Protein AF-A0A923D121-F1 (afdb_monomer_lite)

Sequence (519 aa):
MLAQYEQGGRLPVWELAANETDCMIGYHSVSVIADAYLKGLVRGDEDLALRAMLASAAGDRFGLAAYRRDGYIGAEQEMESVSRTLEYAYDDACIARFAASLGRDDVAAAFEIRAQAWRHLFDPASRCFRPRHNGRWLQPFDPRRVDFNYTEANAWQYRFAAPHHMREHAALLGGDAACEAVLDSLFAADSATTGREQADITGLVGQYAHGNEPSHHIAWLSHFNGRPGRSAERVARLRDAFYTTAPDGLIGNEDCGQMSSWYVLAAYGLYDVAPTSRQWLVIPPLHERMSLRLAGGRTFTTRREGTGAIERVTFDGRPLGRSFLWHEEIASGGELVFHLGKDGKWGDSPAARPGTPALAPPILTAPWAEAPADRFRGELEVRLASADRGCEIRWTDDPHAEPHAGRLYEGPLALRETTTLRFVATDGERWSPVTTARFDALPTDWRVDVHATPNPQYTAGGPDALLDGRRGATAWATGGWQGYQGQDFVAVLDLGRPTPLTRIAAGFLQDTRSWIVLP

pLDDT: mean 93.8, std 8.02, range [29.95, 98.81]

Foldseek 3Di:
DLVLCVVPVAQAPDDDPSDHLCPDAANCVLLVVLLCVLLPNDDDCLVSSLSRLVSHLPDPPACSVVCVQAVFAALLRGFLRQVNLLRNLLSLCSSLLSCVVVVVLVSNAVSLQSNQSQVQQQDLVVLWRFHHHQQAGDPDDDQLEDARNRDLAGRLLLSQSSLQFLLVSCVSCVALVSSVVSLVCQQVAQCDGDHDDRPQQWLGRHRQGLSDDSRLCSLCSNLSSQCRQSSLVSLVVSLVRAADPDPCRHTGDCVVPPSVVSNVQSQQQWDDSRSSLQKIFGDQHVDQKDWDQAPPRAIAMEHEDDDAAFPFKDWQNHTQQARIDGNVSVNNHTYIYTYHDDDHNGSNDNVRGDHDDRSYDNAFHRKGKDWPDLEDEAKTKIDIGGPDPQKWKFKDQPPPDDSVPHDTRPDIDIDGAWTKMWMWIDNPPHIRRIRIHTHHYFDNQKDKDKPADFDPQAQCRHRCLVGRPDARDLPRNSNNGGHGPPDDTDMDIGNNDDDDDPDDDDDDHDDPPDPPDDD

Secondary structure (DSSP, 8-state):
-HHHHHHHSS--SSEETTEE---SSS-THHHHHHHHHHTTS--S-HHHHHHHHHHHHH--STTHHHHHHHSS--TTT-TTHHHHHHHHHHHHHHHHHHHHHTT-HHHHHHHHHHTTGGGGGEETTTTEE--EETTEE-SS--TTEE-TTSTTS-TTTGGG--GGGHHHHHHHTTSHHHHHHHHHHHHHS----EES--TT--SEETTEETTSGGGTTGGGGGGGGT-HHHHHHHHHHHHHHH--SSTT--SS--GGGHHHHHHHHHHHTEE-SSGGG-EEEE---SSSEEEEE-GGG-EEEEEEEESSEEEEEEETTEE--SSEEEHHHHHT-EEEEEEEES---TT-SGGGS-----SSPPPPPP-EEE-S-SEESS-EEEEEE-SSTT-EEEEE--TTS-GGGSEE--S-EEE-S-EEEEEEEE-SS-BPPPEEEEEEEPPTT-EEEE-S---TT-BTTSGGGGTS-----S-GGGS--B---SS---EEEE-SS----S------------TTS--

Radius of gyration: 25.58 Å; chains: 1; bounding box: 65×55×86 Å

Structure (mmCIF, N/CA/C/O backbone):
data_AF-A0A923D121-F1
#
_entry.id   AF-A0A923D121-F1
#
loop_
_atom_site.group_PDB
_atom_site.id
_atom_site.type_symbol
_atom_site.label_atom_id
_atom_site.label_alt_id
_atom_site.label_comp_id
_atom_site.label_asym_id
_atom_site.label_entity_id
_atom_site.label_seq_id
_atom_site.pdbx_PDB_ins_code
_atom_site.Cartn_x
_atom_site.Cartn_y
_atom_site.Cartn_z
_atom_site.occupancy
_atom_site.B_iso_or_equiv
_atom_site.auth_seq_id
_atom_site.auth_comp_id
_atom_site.auth_asym_id
_atom_site.auth_atom_id
_atom_site.pdbx_PDB_model_num
ATOM 1 N N . MET A 1 1 ? -9.345 -22.161 7.711 1.00 95.38 1 MET A N 1
ATOM 2 C CA . MET A 1 1 ? -7.974 -21.717 7.367 1.00 95.38 1 MET A CA 1
ATOM 3 C C . MET A 1 1 ? -6.941 -22.828 7.543 1.00 95.38 1 MET A C 1
ATOM 5 O O . MET A 1 1 ? -6.530 -23.367 6.528 1.00 95.38 1 MET A O 1
ATOM 9 N N . LEU A 1 2 ? -6.552 -23.232 8.765 1.00 96.88 2 LEU A N 1
ATOM 10 C CA . LEU A 1 2 ? -5.478 -24.234 8.944 1.00 96.88 2 LEU A CA 1
ATOM 11 C C . LEU A 1 2 ? -5.789 -25.600 8.309 1.00 96.88 2 LEU A C 1
ATOM 13 O O . LEU A 1 2 ? -4.960 -26.119 7.575 1.00 96.88 2 LEU A O 1
ATOM 17 N N . ALA A 1 3 ? -7.011 -26.118 8.468 1.00 95.69 3 ALA A N 1
ATOM 18 C CA . ALA A 1 3 ? -7.417 -27.369 7.817 1.00 95.69 3 ALA A CA 1
ATOM 19 C C . ALA A 1 3 ? -7.319 -27.317 6.276 1.00 95.69 3 ALA A C 1
ATOM 21 O O . ALA A 1 3 ? -6.966 -28.300 5.632 1.00 95.69 3 ALA A O 1
ATOM 22 N N . GLN A 1 4 ? -7.594 -26.156 5.673 1.00 95.38 4 GLN A N 1
ATOM 23 C CA . GLN A 1 4 ? -7.460 -25.966 4.226 1.00 95.38 4 GLN A CA 1
ATOM 24 C C . GLN A 1 4 ? -5.990 -25.888 3.805 1.00 95.38 4 GLN A C 1
ATOM 26 O O . GLN A 1 4 ? -5.635 -26.416 2.758 1.00 95.38 4 GLN A O 1
ATOM 31 N N . TYR A 1 5 ? -5.120 -25.319 4.645 1.00 96.88 5 TYR A N 1
ATOM 32 C CA . TYR A 1 5 ? -3.672 -25.406 4.453 1.00 96.88 5 TYR A CA 1
ATOM 33 C C . TYR A 1 5 ? -3.170 -26.852 4.500 1.00 96.88 5 TYR A C 1
ATOM 35 O O . TYR A 1 5 ? -2.412 -27.255 3.623 1.00 96.88 5 TYR A O 1
ATOM 43 N N . GLU A 1 6 ? -3.615 -27.655 5.463 1.00 97.06 6 GLU A N 1
ATOM 44 C CA . GLU A 1 6 ? -3.195 -29.058 5.571 1.00 97.06 6 GLU A CA 1
ATOM 45 C C . GLU A 1 6 ? -3.610 -29.896 4.352 1.00 97.06 6 GLU A C 1
ATOM 47 O O . GLU A 1 6 ? -2.896 -30.822 3.971 1.00 97.06 6 GLU A O 1
ATOM 52 N N . GLN A 1 7 ? -4.734 -29.556 3.717 1.00 94.62 7 GLN A N 1
ATOM 53 C CA . GLN A 1 7 ? -5.252 -30.266 2.542 1.00 94.62 7 GLN A CA 1
ATOM 54 C C . GLN A 1 7 ? -4.749 -29.695 1.207 1.00 94.62 7 GLN A C 1
ATOM 56 O O . GLN A 1 7 ? -4.583 -30.443 0.247 1.00 94.62 7 GLN A O 1
ATOM 61 N N . GLY A 1 8 ? -4.516 -28.381 1.133 1.00 90.44 8 GLY A N 1
ATOM 62 C CA . GLY A 1 8 ? -4.214 -27.650 -0.104 1.00 90.44 8 GLY A CA 1
ATOM 63 C C . GLY A 1 8 ? -2.805 -27.053 -0.184 1.00 90.44 8 GLY A C 1
ATOM 64 O O . GLY A 1 8 ? -2.451 -26.465 -1.203 1.00 90.44 8 GLY A O 1
ATOM 65 N N . GLY A 1 9 ? -1.999 -27.161 0.875 1.00 93.00 9 GLY A N 1
ATOM 66 C CA . GLY A 1 9 ? -0.611 -26.684 0.933 1.00 93.00 9 GLY A CA 1
ATOM 67 C C . GLY A 1 9 ? -0.432 -25.171 1.114 1.00 93.00 9 GLY A C 1
ATOM 68 O O . GLY A 1 9 ? 0.702 -24.708 1.231 1.00 93.00 9 GLY A O 1
ATOM 69 N N . ARG A 1 10 ? -1.520 -24.390 1.168 1.00 93.62 10 ARG A N 1
ATOM 70 C CA . ARG A 1 10 ? -1.512 -22.935 1.414 1.00 93.62 10 ARG A CA 1
ATOM 71 C C . ARG A 1 10 ? -2.776 -22.471 2.138 1.00 93.62 10 ARG A C 1
ATOM 73 O O . ARG A 1 10 ? -3.794 -23.159 2.110 1.00 93.62 10 ARG A O 1
ATOM 80 N N . LEU A 1 11 ? -2.714 -21.299 2.762 1.00 97.19 11 LEU A N 1
ATOM 81 C CA . LEU A 1 11 ? -3.899 -20.649 3.321 1.00 97.19 11 LEU A CA 1
ATOM 82 C C . LEU A 1 11 ? -4.854 -20.194 2.203 1.00 97.19 11 LEU A C 1
ATOM 84 O O . LEU A 1 11 ? -4.395 -19.935 1.084 1.00 97.19 11 LEU A O 1
ATOM 88 N N . PRO A 1 12 ? -6.164 -20.092 2.497 1.00 96.69 12 PRO A N 1
ATOM 89 C CA . PRO A 1 12 ? -7.121 -19.576 1.530 1.00 96.69 12 PRO A CA 1
ATOM 90 C C . PRO A 1 12 ? -6.852 -18.112 1.171 1.00 96.69 12 PRO A C 1
ATOM 92 O O . PRO A 1 12 ? -6.386 -17.337 2.014 1.00 96.69 12 PRO A O 1
ATOM 95 N N . VAL A 1 13 ? -7.182 -17.746 -0.065 1.00 95.69 13 VAL A N 1
ATOM 96 C CA . VAL A 1 13 ? -7.272 -16.356 -0.536 1.00 95.69 13 VAL A CA 1
ATOM 97 C C . VAL A 1 13 ? -8.755 -15.980 -0.591 1.00 95.69 13 VAL A C 1
ATOM 99 O O . VAL A 1 13 ? -9.189 -15.197 0.251 1.00 95.69 13 VAL A O 1
ATOM 102 N N . TRP A 1 14 ? -9.550 -16.672 -1.420 1.00 95.94 14 TRP A N 1
ATOM 103 C CA . TRP A 1 14 ? -11.013 -16.718 -1.310 1.00 95.94 14 TRP A CA 1
ATOM 104 C C . TRP A 1 14 ? -11.495 -18.159 -1.303 1.00 95.94 14 TRP A C 1
ATOM 106 O O . TRP A 1 14 ? -11.483 -18.855 -2.328 1.00 95.94 14 TRP A O 1
ATOM 116 N N . GLU A 1 15 ? -12.040 -18.575 -0.173 1.00 93.19 15 GLU A N 1
ATOM 117 C CA . GLU A 1 15 ? -12.735 -19.847 -0.085 1.00 93.19 15 GLU A CA 1
ATOM 118 C C . GLU A 1 15 ? -14.231 -19.665 -0.363 1.00 93.19 15 GLU A C 1
ATOM 120 O O . GLU A 1 15 ? -14.892 -18.823 0.240 1.00 93.19 15 GLU A O 1
ATOM 125 N N . LEU A 1 16 ? -14.760 -20.488 -1.270 1.00 93.56 16 LEU A N 1
ATOM 126 C CA . LEU A 1 16 ? -16.185 -20.639 -1.521 1.00 93.56 16 LEU A CA 1
ATOM 127 C C . LEU A 1 16 ? -16.551 -22.120 -1.603 1.00 93.56 16 LEU A C 1
ATOM 129 O O . LEU A 1 16 ? -16.145 -22.828 -2.527 1.00 93.56 16 LEU A O 1
ATOM 133 N N . ALA A 1 17 ? -17.383 -22.576 -0.668 1.00 92.06 17 ALA A N 1
ATOM 134 C CA . ALA A 1 17 ? -17.905 -23.941 -0.625 1.00 92.06 17 ALA A CA 1
ATOM 135 C C . ALA A 1 17 ? -16.802 -25.020 -0.712 1.00 92.06 17 ALA A C 1
ATOM 137 O O . ALA A 1 17 ? -16.858 -25.930 -1.539 1.00 92.06 17 ALA A O 1
ATOM 138 N N . ALA A 1 18 ? -15.800 -24.903 0.157 1.00 89.38 18 ALA A N 1
ATOM 139 C CA . ALA A 1 18 ? -14.581 -25.702 0.259 1.00 89.38 18 ALA A CA 1
ATOM 140 C C . ALA A 1 18 ? -13.654 -25.653 -0.969 1.00 89.38 18 ALA A C 1
ATOM 142 O O . ALA A 1 18 ? -12.728 -26.458 -1.065 1.00 89.38 18 ALA A O 1
ATOM 143 N N . ASN A 1 19 ? -13.873 -24.717 -1.894 1.00 90.19 19 ASN A N 1
ATOM 144 C CA . ASN A 1 19 ? -13.020 -24.515 -3.057 1.00 90.19 19 ASN A CA 1
ATOM 145 C C . ASN A 1 19 ? -12.317 -23.172 -2.964 1.00 90.19 19 ASN A C 1
ATOM 147 O O . ASN A 1 19 ? -12.884 -22.174 -2.534 1.00 90.19 19 ASN A O 1
ATOM 151 N N . GLU A 1 20 ? -11.069 -23.158 -3.396 1.00 92.19 20 GLU A N 1
ATOM 152 C CA . GLU A 1 20 ? -10.323 -21.925 -3.540 1.00 92.19 20 GLU A CA 1
ATOM 153 C C . GLU A 1 20 ? -10.592 -21.329 -4.919 1.00 92.19 20 GLU A C 1
ATOM 155 O O . GLU A 1 20 ? -10.488 -22.031 -5.926 1.00 92.19 20 GLU A O 1
ATOM 160 N N . THR A 1 21 ? -10.959 -20.052 -4.949 1.00 93.44 21 THR A N 1
ATOM 161 C CA . THR A 1 21 ? -11.322 -19.339 -6.184 1.00 93.44 21 THR A CA 1
ATOM 162 C C . THR A 1 21 ? -10.220 -18.402 -6.671 1.00 93.44 21 THR A C 1
ATOM 164 O O . THR A 1 21 ? -10.299 -17.908 -7.791 1.00 93.44 21 THR A O 1
ATOM 167 N N . ASP A 1 22 ? -9.190 -18.182 -5.846 1.00 91.12 22 ASP A N 1
ATOM 168 C CA . ASP A 1 22 ? -8.075 -17.264 -6.081 1.00 91.12 22 ASP A CA 1
ATOM 169 C C . ASP A 1 22 ? -8.477 -15.791 -6.227 1.00 91.12 22 ASP A C 1
ATOM 171 O O . ASP A 1 22 ? -7.749 -14.994 -6.813 1.00 91.12 22 ASP A O 1
ATOM 175 N N . CYS A 1 23 ? -9.632 -15.447 -5.667 1.00 90.69 23 CYS A N 1
ATOM 176 C CA . CYS A 1 23 ? -10.158 -14.096 -5.545 1.00 90.69 23 CYS A CA 1
ATOM 177 C C . CYS A 1 23 ? -9.769 -13.496 -4.167 1.00 90.69 23 CYS A C 1
ATOM 179 O O . CYS A 1 23 ? -9.740 -14.163 -3.150 1.00 90.69 23 CYS A O 1
ATOM 181 N N . MET A 1 24 ? -9.400 -12.242 -3.989 1.00 92.50 24 MET A N 1
ATOM 182 C CA . MET A 1 24 ? -8.843 -11.315 -4.955 1.00 92.50 24 MET A CA 1
ATOM 183 C C . MET A 1 24 ? -7.313 -11.459 -4.928 1.00 92.50 24 MET A C 1
ATOM 185 O O . MET A 1 24 ? -6.763 -12.483 -5.330 1.00 92.50 24 MET A O 1
ATOM 189 N N . ILE A 1 25 ? -6.603 -10.442 -4.451 1.00 97.00 25 ILE A N 1
ATOM 190 C CA . ILE A 1 25 ? -5.145 -10.425 -4.344 1.00 97.00 25 ILE A CA 1
ATOM 191 C C . ILE A 1 25 ? -4.697 -10.586 -2.881 1.00 97.00 25 ILE A C 1
ATOM 193 O O . ILE A 1 25 ? -5.513 -10.860 -2.002 1.00 97.00 25 ILE A O 1
ATOM 197 N N . GLY A 1 26 ? -3.391 -10.491 -2.620 1.00 96.94 26 GLY A N 1
ATOM 198 C CA . GLY A 1 26 ? -2.867 -10.669 -1.266 1.00 96.94 26 GLY A CA 1
ATOM 199 C C . GLY A 1 26 ? -2.844 -12.131 -0.798 1.00 96.94 26 GLY A C 1
ATOM 200 O O . GLY A 1 26 ? -3.178 -13.073 -1.519 1.00 96.94 26 GLY A O 1
ATOM 201 N N . TYR A 1 27 ? -2.415 -12.326 0.442 1.00 97.50 27 TYR A N 1
ATOM 202 C CA . TYR A 1 27 ? -2.570 -13.563 1.209 1.00 97.50 27 TYR A CA 1
ATOM 203 C C . TYR A 1 27 ? -3.085 -13.235 2.619 1.00 97.50 27 TYR A C 1
ATOM 205 O O . TYR A 1 27 ? -2.620 -13.771 3.628 1.00 97.50 27 TYR A O 1
ATOM 213 N N . HIS A 1 28 ? -4.114 -12.383 2.669 1.00 98.44 28 HIS A N 1
ATOM 214 C CA . HIS A 1 28 ? -4.678 -11.743 3.864 1.00 98.44 28 HIS A CA 1
ATOM 215 C C . HIS A 1 28 ? -5.183 -12.675 4.968 1.00 98.44 28 HIS A C 1
ATOM 217 O O . HIS A 1 28 ? -5.372 -12.235 6.104 1.00 98.44 28 HIS A O 1
ATOM 223 N N . SER A 1 29 ? -5.315 -13.979 4.705 1.00 98.19 29 SER A N 1
ATOM 224 C CA . SER A 1 29 ? -5.468 -14.982 5.767 1.00 98.19 29 SER A CA 1
ATOM 225 C C . SER A 1 29 ? -4.400 -14.842 6.860 1.00 98.19 29 SER A C 1
ATOM 227 O O . SER A 1 29 ? -4.682 -15.104 8.029 1.00 98.19 29 SER A O 1
ATOM 229 N N . VAL A 1 30 ? -3.184 -14.392 6.518 1.00 98.56 30 VAL A N 1
ATOM 230 C CA . VAL A 1 30 ? -2.128 -14.144 7.512 1.00 98.56 30 VAL A CA 1
ATOM 231 C C . VAL A 1 30 ? -2.458 -12.971 8.438 1.00 98.56 30 VAL A C 1
ATOM 233 O O . VAL A 1 30 ? -2.149 -13.051 9.625 1.00 98.56 30 VAL A O 1
ATOM 236 N N . SER A 1 31 ? -3.127 -11.925 7.941 1.00 98.62 31 SER A N 1
ATOM 237 C CA . SER A 1 31 ? -3.609 -10.810 8.763 1.00 98.62 31 SER A CA 1
ATOM 238 C C . SER A 1 31 ? -4.667 -11.289 9.753 1.00 98.62 31 SER A C 1
ATOM 240 O O . SER A 1 31 ? -4.528 -11.061 10.953 1.00 98.62 31 SER A O 1
ATOM 242 N N . VAL A 1 32 ? -5.657 -12.060 9.286 1.00 98.44 32 VAL A N 1
ATOM 243 C CA . VAL A 1 32 ? -6.732 -12.595 10.140 1.00 98.44 32 VAL A CA 1
ATOM 244 C C . VAL A 1 32 ? -6.178 -13.492 11.252 1.00 98.44 32 VAL A C 1
ATOM 246 O O . VAL A 1 32 ? -6.543 -13.334 12.418 1.00 98.44 32 VAL A O 1
ATOM 249 N N . ILE A 1 33 ? -5.272 -14.417 10.913 1.00 98.56 33 ILE A N 1
ATOM 250 C CA . ILE A 1 33 ? -4.637 -15.318 11.886 1.00 98.56 33 ILE A CA 1
ATOM 251 C C . ILE A 1 33 ? -3.804 -14.523 12.896 1.00 98.56 33 ILE A C 1
ATOM 253 O O . ILE A 1 33 ? -3.946 -14.726 14.106 1.00 98.56 33 ILE A O 1
ATOM 257 N N . ALA A 1 34 ? -2.945 -13.621 12.411 1.00 98.38 34 ALA A N 1
ATOM 258 C CA . ALA A 1 34 ? -2.069 -12.833 13.267 1.00 98.38 34 ALA A CA 1
ATOM 259 C C . ALA A 1 34 ? -2.874 -11.937 14.210 1.00 98.38 34 ALA A C 1
ATOM 261 O O . ALA A 1 34 ? -2.587 -11.897 15.405 1.00 98.38 34 ALA A O 1
ATOM 262 N N . ASP A 1 35 ? -3.902 -11.261 13.703 1.00 98.31 35 ASP A N 1
ATOM 263 C CA . ASP A 1 35 ? -4.740 -10.367 14.491 1.00 98.31 35 ASP A CA 1
ATOM 264 C C . ASP A 1 35 ? -5.498 -11.117 15.592 1.00 98.31 35 ASP A C 1
ATOM 266 O O . ASP A 1 35 ? -5.402 -10.768 16.773 1.00 98.31 35 ASP A O 1
ATOM 270 N N . ALA A 1 36 ? -6.174 -12.215 15.237 1.00 97.94 36 ALA A N 1
ATOM 271 C CA . ALA A 1 36 ? -6.894 -13.044 16.200 1.00 97.94 36 ALA A CA 1
ATOM 272 C C . ALA A 1 36 ? -5.964 -13.580 17.300 1.00 97.94 36 ALA A C 1
ATOM 274 O O . ALA A 1 36 ? -6.326 -13.591 18.482 1.00 97.94 36 ALA A O 1
ATOM 275 N N . TYR A 1 37 ? -4.747 -13.997 16.940 1.00 98.25 37 TYR A N 1
ATOM 276 C CA . TYR A 1 37 ? -3.764 -14.469 17.907 1.00 98.25 37 TYR A CA 1
ATOM 277 C C . TYR A 1 37 ? -3.249 -13.339 18.808 1.00 98.25 37 TYR A C 1
ATOM 279 O O . TYR A 1 37 ? -3.293 -13.460 20.037 1.00 98.25 37 TYR A O 1
ATOM 287 N N . LEU A 1 38 ? -2.808 -12.218 18.236 1.00 97.31 38 LEU A N 1
ATOM 288 C CA . LEU A 1 38 ? -2.257 -11.090 18.992 1.00 97.31 38 LEU A CA 1
ATOM 289 C C . LEU A 1 38 ? -3.294 -10.471 19.941 1.00 97.31 38 LEU A C 1
ATOM 291 O O . LEU A 1 38 ? -2.930 -10.014 21.022 1.00 97.31 38 LEU A O 1
ATOM 295 N N . LYS A 1 39 ? -4.584 -10.522 19.585 1.00 96.88 39 LYS A N 1
ATOM 296 C CA . LYS A 1 39 ? -5.714 -10.085 20.423 1.00 96.88 39 LYS A CA 1
ATOM 297 C C . LYS A 1 39 ? -6.174 -11.123 21.458 1.00 96.88 39 LYS A C 1
ATOM 299 O O . LYS A 1 39 ? -7.054 -10.835 22.263 1.00 96.88 39 LYS A O 1
ATOM 304 N N . GLY A 1 40 ? -5.582 -12.319 21.487 1.00 94.81 40 GLY A N 1
ATOM 305 C CA . GLY A 1 40 ? -5.905 -13.331 22.499 1.00 94.81 40 GLY A CA 1
ATOM 306 C C . GLY A 1 40 ? -7.121 -14.205 22.199 1.00 94.81 40 GLY A C 1
ATOM 307 O O . GLY A 1 40 ? -7.595 -14.894 23.098 1.00 94.81 40 GLY A O 1
ATOM 308 N N . LEU A 1 41 ? -7.633 -14.181 20.967 1.00 94.00 41 LEU A N 1
ATOM 309 C CA . LEU A 1 41 ? -8.883 -14.848 20.589 1.00 94.00 41 LEU A CA 1
ATOM 310 C C . LEU A 1 41 ? -8.692 -16.327 20.224 1.00 94.00 41 LEU A C 1
ATOM 312 O O . LEU A 1 41 ? -9.634 -17.108 20.331 1.00 94.00 41 LEU A O 1
ATOM 316 N N . VAL A 1 42 ? -7.482 -16.714 19.809 1.00 94.31 42 VAL A N 1
ATOM 317 C CA . VAL A 1 42 ? -7.125 -18.086 19.403 1.00 94.31 42 VAL A CA 1
ATOM 318 C C . VAL A 1 42 ? -5.767 -18.497 19.983 1.00 94.31 42 VAL A C 1
ATOM 320 O O . VAL A 1 42 ? -4.885 -17.651 20.137 1.00 94.31 42 VAL A O 1
ATOM 323 N N . ARG A 1 43 ? -5.590 -19.779 20.327 1.00 93.81 43 ARG A N 1
ATOM 324 C CA . ARG A 1 43 ? -4.369 -20.373 20.917 1.00 93.81 43 ARG A CA 1
ATOM 325 C C . ARG A 1 43 ? -4.267 -21.859 20.554 1.00 93.81 43 ARG A C 1
ATOM 327 O O . ARG A 1 43 ? -5.302 -22.471 20.301 1.00 93.81 43 ARG A O 1
ATOM 334 N N . GLY A 1 44 ? -3.065 -22.435 20.629 1.00 90.62 44 GLY A N 1
ATOM 335 C CA . GLY A 1 44 ? -2.833 -23.887 20.643 1.00 90.62 44 GLY A CA 1
ATOM 336 C C . GLY A 1 44 ? -2.238 -24.499 19.371 1.00 90.62 44 GLY A C 1
ATOM 337 O O . GLY A 1 44 ? -1.834 -25.655 19.420 1.00 90.62 44 GLY A O 1
ATOM 338 N N . ASP A 1 45 ? -2.148 -23.739 18.276 1.00 95.19 45 ASP A N 1
ATOM 339 C CA . ASP A 1 45 ? -1.624 -24.191 16.975 1.00 95.19 45 ASP A CA 1
ATOM 340 C C . ASP A 1 45 ? -0.598 -23.200 16.390 1.00 95.19 45 ASP A C 1
ATOM 342 O O . ASP A 1 45 ? -0.493 -23.027 15.176 1.00 95.19 45 ASP A O 1
ATOM 346 N N . GLU A 1 46 ? 0.157 -22.500 17.238 1.00 97.62 46 GLU A N 1
ATOM 347 C CA . GLU A 1 46 ? 1.027 -21.384 16.847 1.00 97.62 46 GLU A CA 1
ATOM 348 C C . GLU A 1 46 ? 2.090 -21.787 15.812 1.00 97.62 46 GLU A C 1
ATOM 350 O O . GLU A 1 46 ? 2.286 -21.094 14.812 1.00 97.62 46 GLU A O 1
ATOM 355 N N . ASP A 1 47 ? 2.728 -22.944 16.004 1.00 97.69 47 ASP A N 1
ATOM 356 C CA . ASP A 1 47 ? 3.733 -23.468 15.074 1.00 97.69 47 ASP A CA 1
ATOM 357 C C . ASP A 1 47 ? 3.121 -23.901 13.735 1.00 97.69 47 ASP A C 1
ATOM 359 O O . ASP A 1 47 ? 3.735 -23.738 12.675 1.00 97.69 47 ASP A O 1
ATOM 363 N N . LEU A 1 48 ? 1.908 -24.466 13.751 1.00 98.38 48 LEU A N 1
ATOM 364 C CA . LEU A 1 48 ? 1.186 -24.816 12.527 1.00 98.38 48 LEU A CA 1
ATOM 365 C C . LEU A 1 48 ? 0.754 -23.551 11.779 1.00 98.38 48 LEU A C 1
ATOM 367 O O . LEU A 1 48 ? 0.952 -23.468 10.567 1.00 98.38 48 LEU A O 1
ATOM 371 N N . ALA A 1 49 ? 0.237 -22.556 12.497 1.00 98.56 49 ALA A N 1
ATOM 372 C CA . ALA A 1 49 ? -0.133 -21.261 11.948 1.00 98.56 49 ALA A CA 1
ATOM 373 C C . ALA A 1 49 ? 1.068 -20.562 11.302 1.00 98.56 49 ALA A C 1
ATOM 375 O O . ALA A 1 49 ? 0.977 -20.179 10.135 1.00 98.56 49 ALA A O 1
ATOM 376 N N . LEU A 1 50 ? 2.217 -20.489 11.987 1.00 98.69 50 LEU A N 1
ATOM 377 C CA . LEU A 1 50 ? 3.425 -19.895 11.411 1.00 98.69 50 LEU A CA 1
ATOM 378 C C . LEU A 1 50 ? 3.843 -20.632 10.133 1.00 98.69 50 LEU A C 1
ATOM 380 O O . LEU A 1 50 ? 4.091 -19.993 9.114 1.00 98.69 50 LEU A O 1
ATOM 384 N N . ARG A 1 51 ? 3.871 -21.972 10.139 1.00 98.56 51 ARG A N 1
ATOM 385 C CA . ARG A 1 51 ? 4.199 -22.755 8.933 1.00 98.56 51 ARG A CA 1
ATOM 386 C C . ARG A 1 51 ? 3.236 -22.480 7.775 1.00 98.56 51 ARG A C 1
ATOM 388 O O . ARG A 1 51 ? 3.696 -22.329 6.646 1.00 98.56 51 ARG A O 1
ATOM 395 N N . ALA A 1 52 ? 1.937 -22.372 8.044 1.00 98.56 52 ALA A N 1
ATOM 396 C CA . ALA A 1 52 ? 0.925 -22.074 7.031 1.00 98.56 52 ALA A CA 1
ATOM 397 C C . ALA A 1 52 ? 1.085 -20.665 6.430 1.00 98.56 52 ALA A C 1
ATOM 399 O O . ALA A 1 52 ? 0.990 -20.483 5.211 1.00 98.56 52 ALA A O 1
ATOM 400 N N . MET A 1 53 ? 1.378 -19.672 7.276 1.00 98.69 53 MET A N 1
ATOM 401 C CA . MET A 1 53 ? 1.653 -18.296 6.856 1.00 98.69 53 MET A CA 1
ATOM 402 C C . MET A 1 53 ? 2.902 -18.231 5.966 1.00 98.69 53 MET A C 1
ATOM 404 O O . MET A 1 53 ? 2.859 -17.670 4.871 1.00 98.69 53 MET A O 1
ATOM 408 N N . LEU A 1 54 ? 3.991 -18.883 6.390 1.00 98.50 54 LEU A N 1
ATOM 409 C CA . LEU A 1 54 ? 5.243 -18.949 5.635 1.00 98.50 54 LEU A CA 1
ATOM 410 C C . LEU A 1 54 ? 5.076 -19.659 4.287 1.00 98.50 54 LEU A C 1
ATOM 412 O O . LEU A 1 54 ? 5.607 -19.186 3.286 1.00 98.50 54 LEU A O 1
ATOM 416 N N . ALA A 1 55 ? 4.323 -20.761 4.243 1.00 98.00 55 ALA A N 1
ATOM 417 C CA . ALA A 1 55 ? 4.055 -21.491 3.005 1.00 98.00 55 ALA A CA 1
ATOM 418 C C . ALA A 1 55 ? 3.300 -20.630 1.981 1.00 98.00 55 ALA A C 1
ATOM 420 O O . ALA A 1 55 ? 3.651 -20.621 0.802 1.00 98.00 55 ALA A O 1
ATOM 421 N N . SER A 1 56 ? 2.314 -19.854 2.439 1.00 97.06 56 SER A N 1
ATOM 422 C CA . SER A 1 56 ? 1.538 -18.954 1.575 1.00 97.06 56 SER A CA 1
ATOM 423 C C . SER A 1 56 ? 2.421 -17.844 0.991 1.00 97.06 56 SER A C 1
ATOM 425 O O . SER A 1 56 ? 2.388 -17.593 -0.210 1.00 97.06 56 SER A O 1
ATOM 427 N N . ALA A 1 57 ? 3.303 -17.267 1.812 1.00 97.62 57 ALA A N 1
ATOM 428 C CA . ALA A 1 57 ? 4.250 -16.230 1.401 1.00 97.62 57 ALA A CA 1
ATOM 429 C C . ALA A 1 57 ? 5.432 -16.742 0.539 1.00 97.62 57 ALA A C 1
ATOM 431 O O . ALA A 1 57 ? 6.181 -15.937 -0.028 1.00 97.62 57 ALA A O 1
ATOM 432 N N . ALA A 1 58 ? 5.642 -18.062 0.472 1.00 95.56 58 ALA A N 1
ATOM 433 C CA . ALA A 1 58 ? 6.737 -18.706 -0.259 1.00 95.56 58 ALA A CA 1
ATOM 434 C C . ALA A 1 58 ? 6.330 -19.276 -1.631 1.00 95.56 58 ALA A C 1
ATOM 436 O O . ALA A 1 58 ? 7.213 -19.659 -2.395 1.00 95.56 58 ALA A O 1
ATOM 437 N N . GLY A 1 59 ? 5.034 -19.330 -1.962 1.00 89.31 59 GLY A N 1
ATOM 438 C CA . GLY A 1 59 ? 4.557 -19.835 -3.256 1.00 89.31 59 GLY A CA 1
ATOM 439 C C . GLY A 1 59 ? 4.981 -18.969 -4.452 1.00 89.31 59 GLY A C 1
ATOM 440 O O . GLY A 1 59 ? 5.414 -17.838 -4.277 1.00 89.31 59 GLY A O 1
ATOM 441 N N . ASP A 1 60 ? 4.830 -19.467 -5.681 1.00 89.75 60 ASP A N 1
ATOM 442 C CA . ASP A 1 60 ? 5.258 -18.756 -6.910 1.00 89.75 60 ASP A CA 1
ATOM 443 C C . ASP A 1 60 ? 4.108 -18.128 -7.706 1.00 89.75 60 ASP A C 1
ATOM 445 O O . ASP A 1 60 ? 4.287 -17.648 -8.825 1.00 89.75 60 ASP A O 1
ATOM 449 N N . ARG A 1 61 ? 2.906 -18.123 -7.132 1.00 89.88 61 ARG A N 1
ATOM 450 C CA . ARG A 1 61 ? 1.707 -17.594 -7.783 1.00 89.88 61 ARG A CA 1
ATOM 451 C C . ARG A 1 61 ? 1.693 -16.071 -7.747 1.00 89.88 61 ARG A C 1
ATOM 453 O O . ARG A 1 61 ? 2.230 -15.473 -6.819 1.00 89.88 61 ARG A O 1
ATOM 460 N N . PHE A 1 62 ? 1.035 -15.464 -8.731 1.00 93.12 62 PHE A N 1
ATOM 461 C CA . PHE A 1 62 ? 0.677 -14.048 -8.702 1.00 93.12 62 PHE A CA 1
ATOM 462 C C . PHE A 1 62 ? 1.849 -13.108 -8.374 1.00 93.12 62 PHE A C 1
ATOM 464 O O . PHE A 1 62 ? 1.784 -12.285 -7.455 1.00 93.12 62 PHE A O 1
ATOM 471 N N . GLY A 1 63 ? 2.961 -13.288 -9.090 1.00 95.00 63 GLY A N 1
ATOM 472 C CA . GLY A 1 63 ? 4.152 -12.448 -8.965 1.00 95.00 63 GLY A CA 1
ATOM 473 C C . GLY A 1 63 ? 5.004 -12.658 -7.705 1.00 95.00 63 GLY A C 1
ATOM 474 O O . GLY A 1 63 ? 6.026 -11.988 -7.569 1.00 95.00 63 GLY A O 1
ATOM 475 N N . LEU A 1 64 ? 4.675 -13.595 -6.806 1.00 96.88 64 LEU A N 1
ATOM 476 C CA . LEU A 1 64 ? 5.418 -13.802 -5.550 1.00 96.88 64 LEU A CA 1
ATOM 477 C C . LEU A 1 64 ? 6.903 -14.144 -5.747 1.00 96.88 64 LEU A C 1
ATOM 479 O O . LEU A 1 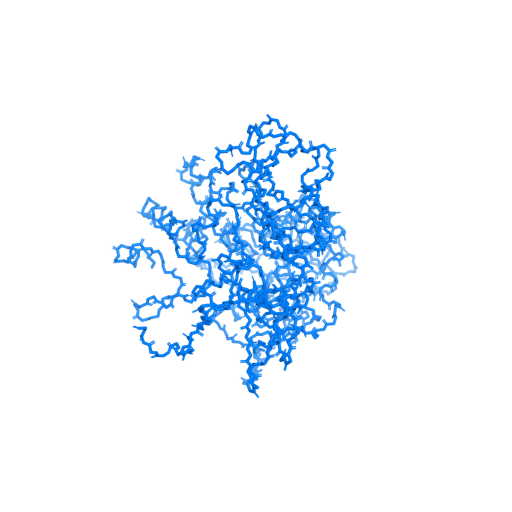64 ? 7.752 -13.699 -4.973 1.00 96.88 64 LEU A O 1
ATOM 483 N N . ALA A 1 65 ? 7.238 -14.898 -6.798 1.00 96.12 65 ALA A N 1
ATOM 484 C CA . ALA A 1 65 ? 8.629 -15.195 -7.135 1.00 96.12 65 ALA A CA 1
ATOM 485 C C . ALA A 1 65 ? 9.418 -13.923 -7.494 1.00 96.12 65 ALA A C 1
ATOM 487 O O . ALA A 1 65 ? 10.575 -13.779 -7.100 1.00 96.12 65 ALA A O 1
ATOM 488 N N . ALA A 1 66 ? 8.788 -12.991 -8.215 1.00 95.88 66 ALA A N 1
ATOM 489 C CA . ALA A 1 66 ? 9.389 -11.703 -8.537 1.00 95.88 66 ALA A CA 1
ATOM 490 C C . ALA A 1 66 ? 9.473 -10.801 -7.302 1.00 95.88 66 ALA A C 1
ATOM 492 O O . ALA A 1 66 ? 10.550 -10.299 -7.006 1.00 95.88 66 ALA A O 1
ATOM 493 N N . TYR A 1 67 ? 8.399 -10.715 -6.513 1.00 98.19 67 TYR A N 1
ATOM 494 C CA . TYR A 1 67 ? 8.367 -9.975 -5.250 1.00 98.19 67 TYR A CA 1
ATOM 495 C C . TYR A 1 67 ? 9.510 -10.373 -4.303 1.00 98.19 67 TYR A C 1
ATOM 497 O O . TYR A 1 67 ? 10.220 -9.510 -3.794 1.00 98.19 67 TYR A O 1
ATOM 505 N N . ARG A 1 68 ? 9.758 -11.677 -4.107 1.00 96.88 68 ARG A N 1
ATOM 506 C CA . ARG A 1 68 ? 10.862 -12.145 -3.248 1.00 96.88 68 ARG A CA 1
ATOM 507 C C . ARG A 1 68 ? 12.250 -11.869 -3.826 1.00 96.88 68 ARG A C 1
ATOM 509 O O . ARG A 1 68 ? 13.188 -11.686 -3.057 1.00 96.88 68 ARG A O 1
ATOM 516 N N . ARG A 1 69 ? 12.397 -11.896 -5.152 1.00 94.94 69 ARG A N 1
ATOM 517 C CA . ARG A 1 69 ? 13.686 -11.701 -5.832 1.00 94.94 69 ARG A CA 1
ATOM 518 C C . ARG A 1 69 ? 14.058 -10.221 -5.940 1.00 94.94 69 ARG A C 1
ATOM 520 O O . ARG A 1 69 ? 15.201 -9.863 -5.677 1.00 94.94 69 ARG A O 1
ATOM 527 N N . ASP A 1 70 ? 13.096 -9.387 -6.317 1.00 95.62 70 ASP A N 1
ATOM 528 C CA . ASP A 1 70 ? 13.311 -7.991 -6.710 1.00 95.62 70 ASP A CA 1
ATOM 529 C C . ASP A 1 70 ? 12.875 -7.005 -5.606 1.00 95.62 70 ASP A C 1
ATOM 531 O O . ASP A 1 70 ? 13.171 -5.814 -5.679 1.00 95.62 70 ASP A O 1
ATOM 535 N N . GLY A 1 71 ? 12.170 -7.489 -4.577 1.00 96.50 71 GLY A N 1
ATOM 536 C CA . GLY A 1 71 ? 11.554 -6.688 -3.514 1.00 96.50 71 GLY A CA 1
ATOM 537 C C . GLY A 1 71 ? 10.193 -6.101 -3.900 1.00 96.50 71 GLY A C 1
ATOM 538 O O . GLY A 1 71 ? 9.453 -5.644 -3.038 1.00 96.50 71 GLY A O 1
ATOM 539 N N . TYR A 1 72 ? 9.834 -6.113 -5.180 1.00 98.12 72 TYR A N 1
ATOM 540 C CA . TYR A 1 72 ? 8.563 -5.622 -5.708 1.00 98.12 72 TYR A CA 1
ATOM 541 C C . TYR A 1 72 ? 8.182 -6.411 -6.961 1.00 98.12 72 TYR A C 1
ATOM 543 O O . TYR A 1 72 ? 8.965 -7.213 -7.468 1.00 98.12 72 TYR A O 1
ATOM 551 N N . ILE A 1 73 ? 6.978 -6.174 -7.467 1.00 98.06 73 ILE A N 1
ATOM 552 C CA . ILE A 1 73 ? 6.504 -6.736 -8.730 1.00 98.06 73 ILE A CA 1
ATOM 553 C C . ILE A 1 73 ? 6.536 -5.632 -9.788 1.00 98.06 73 ILE A C 1
ATOM 555 O O . ILE A 1 73 ? 5.951 -4.565 -9.604 1.00 98.06 73 ILE A O 1
ATOM 559 N N . GLY A 1 74 ? 7.243 -5.867 -10.890 1.00 96.44 74 GLY A N 1
ATOM 560 C CA . GLY A 1 74 ? 7.204 -5.022 -12.081 1.00 96.44 74 GLY A CA 1
ATOM 561 C C . GLY A 1 74 ? 5.948 -5.279 -12.918 1.00 96.44 74 GLY A C 1
ATOM 562 O O . GLY A 1 74 ? 5.436 -6.396 -12.966 1.00 96.44 74 GLY A O 1
ATOM 563 N N . ALA A 1 75 ? 5.471 -4.258 -13.624 1.00 94.56 75 ALA A N 1
ATOM 564 C CA . ALA A 1 75 ? 4.282 -4.312 -14.475 1.00 94.56 75 ALA A CA 1
ATOM 565 C C . ALA A 1 75 ? 4.383 -5.358 -15.605 1.00 94.56 75 ALA A C 1
ATOM 567 O O . ALA A 1 75 ? 3.376 -5.891 -16.059 1.00 94.56 75 ALA A O 1
ATOM 568 N N . GLU A 1 76 ? 5.599 -5.674 -16.056 1.00 91.56 76 GLU A N 1
ATOM 569 C CA . GLU A 1 76 ? 5.882 -6.713 -17.052 1.00 91.56 76 GLU A CA 1
ATOM 570 C C . GLU A 1 76 ? 5.849 -8.138 -16.488 1.00 91.56 76 GLU A C 1
ATOM 572 O O . GLU A 1 76 ? 5.877 -9.101 -17.255 1.00 91.56 76 GLU A O 1
ATOM 577 N N . GLN A 1 77 ? 5.849 -8.282 -15.162 1.00 92.94 77 GLN A N 1
ATOM 578 C CA . GLN A 1 77 ? 5.995 -9.570 -14.486 1.00 92.94 77 GLN A CA 1
ATOM 579 C C . GLN A 1 77 ? 4.644 -10.155 -14.083 1.00 92.94 77 GLN A C 1
ATOM 581 O O . GLN A 1 77 ? 4.461 -11.364 -14.188 1.00 92.94 77 GLN A O 1
ATOM 586 N N . GLU A 1 78 ? 3.716 -9.314 -13.624 1.00 93.38 78 GLU A N 1
ATOM 587 C CA . GLU A 1 78 ? 2.382 -9.726 -13.189 1.00 93.38 78 GLU A CA 1
ATOM 588 C C . GLU A 1 78 ? 1.407 -8.541 -13.232 1.00 93.38 78 GLU A C 1
ATOM 590 O O . GLU A 1 78 ? 1.805 -7.386 -13.044 1.00 93.38 78 GLU A O 1
ATOM 595 N N . MET A 1 79 ? 0.124 -8.827 -13.461 1.00 92.00 79 MET A N 1
ATOM 596 C CA . MET A 1 79 ? -0.927 -7.822 -13.321 1.00 92.00 79 MET A CA 1
ATOM 597 C C . MET A 1 79 ? -1.115 -7.405 -11.858 1.00 92.00 79 MET A C 1
ATOM 599 O O . MET A 1 79 ? -0.771 -8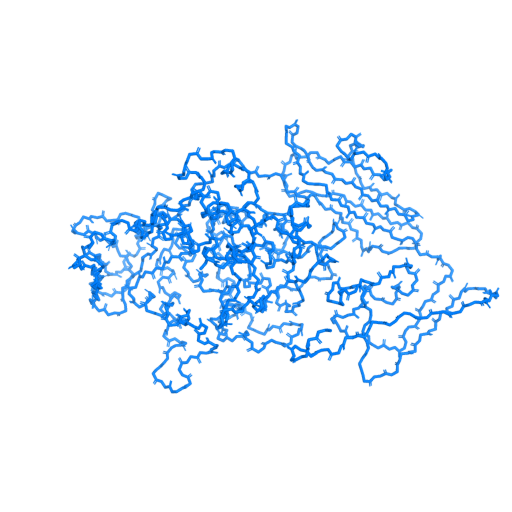.114 -10.917 1.00 92.00 79 MET A O 1
ATOM 603 N N . GLU A 1 80 ? -1.689 -6.228 -11.664 1.00 95.75 80 GLU A N 1
ATOM 604 C CA . GLU A 1 80 ? -1.964 -5.620 -10.361 1.00 95.75 80 GLU A CA 1
ATOM 605 C C . GLU A 1 80 ? -0.683 -5.451 -9.535 1.00 95.75 80 GLU A C 1
ATOM 607 O O . GLU A 1 80 ? -0.683 -5.523 -8.308 1.00 95.75 80 GLU A O 1
ATOM 612 N N . SER A 1 81 ? 0.431 -5.241 -10.243 1.00 97.44 81 SER A N 1
ATOM 613 C CA . SER A 1 81 ? 1.794 -5.228 -9.713 1.00 97.44 81 SER A CA 1
ATOM 614 C C . SER A 1 81 ? 1.965 -4.320 -8.492 1.00 97.44 81 SER A C 1
ATOM 616 O O . SER A 1 81 ? 2.603 -4.710 -7.509 1.00 97.44 81 SER A O 1
ATOM 618 N N . VAL A 1 82 ? 1.358 -3.128 -8.518 1.00 98.69 82 VAL A N 1
ATOM 619 C CA . VAL A 1 82 ? 1.436 -2.163 -7.420 1.00 98.69 82 VAL A CA 1
ATOM 620 C C . VAL A 1 82 ? 0.593 -2.630 -6.243 1.00 98.69 82 VAL A C 1
ATOM 622 O O . VAL A 1 82 ? 1.123 -2.738 -5.139 1.00 98.69 82 VAL A O 1
ATOM 625 N N . SER A 1 83 ? -0.680 -2.956 -6.474 1.00 98.69 83 SER A N 1
ATOM 626 C CA . SER A 1 83 ? -1.592 -3.425 -5.424 1.00 98.69 83 SER A CA 1
ATOM 627 C C . SER A 1 83 ? -1.057 -4.660 -4.708 1.00 98.69 83 SER A C 1
ATOM 629 O O . SER A 1 83 ? -0.917 -4.646 -3.487 1.00 98.69 83 SER A O 1
ATOM 631 N N . ARG A 1 84 ? -0.626 -5.676 -5.465 1.00 98.56 84 ARG A N 1
ATOM 632 C CA . ARG A 1 84 ? -0.032 -6.904 -4.922 1.00 98.56 84 ARG A CA 1
ATOM 633 C C . ARG A 1 84 ? 1.221 -6.619 -4.107 1.00 98.56 84 ARG A C 1
ATOM 635 O O . ARG A 1 84 ? 1.342 -7.128 -3.002 1.00 98.56 84 ARG A O 1
ATOM 642 N N . THR A 1 85 ? 2.136 -5.781 -4.600 1.00 98.81 85 THR A N 1
ATOM 643 C CA . THR A 1 85 ? 3.348 -5.430 -3.835 1.00 98.81 85 THR A CA 1
ATOM 644 C C . THR A 1 85 ? 2.999 -4.767 -2.499 1.00 98.81 85 THR A C 1
ATOM 646 O O . THR A 1 85 ? 3.608 -5.082 -1.479 1.00 98.81 85 THR A O 1
ATOM 649 N N . LEU A 1 86 ? 2.034 -3.844 -2.495 1.00 98.81 86 LEU A N 1
ATOM 650 C CA . LEU A 1 86 ? 1.632 -3.098 -1.299 1.00 98.81 86 LEU A CA 1
ATOM 651 C C . LEU A 1 86 ? 0.921 -3.994 -0.277 1.00 98.81 86 LEU A C 1
ATOM 653 O O . LEU A 1 86 ? 1.204 -3.915 0.919 1.00 98.81 86 LEU A O 1
ATOM 657 N N . GLU A 1 87 ? 0.062 -4.892 -0.744 1.00 98.81 87 GLU A N 1
ATOM 658 C CA . GLU A 1 87 ? -0.671 -5.826 0.108 1.00 98.81 87 GLU A CA 1
ATOM 659 C C . GLU A 1 87 ? 0.199 -6.965 0.632 1.00 98.81 87 GLU A C 1
ATOM 661 O O . GLU A 1 87 ? 0.142 -7.263 1.822 1.00 98.81 87 GLU A O 1
ATOM 666 N N . TYR A 1 88 ? 1.097 -7.518 -0.188 1.00 98.81 88 TYR A N 1
ATOM 667 C CA . TYR A 1 88 ? 2.099 -8.482 0.275 1.00 98.81 88 TYR A CA 1
ATOM 668 C C . TYR A 1 88 ? 3.020 -7.862 1.332 1.00 98.81 88 TYR A C 1
ATOM 670 O O . TYR A 1 88 ? 3.364 -8.525 2.309 1.00 98.81 88 TYR A O 1
ATOM 678 N N . ALA A 1 89 ? 3.367 -6.576 1.203 1.00 98.69 89 ALA A N 1
ATOM 679 C CA . ALA A 1 89 ? 4.139 -5.871 2.224 1.00 98.69 89 ALA A CA 1
ATOM 680 C C . ALA A 1 89 ? 3.372 -5.754 3.554 1.00 98.69 89 ALA A C 1
ATOM 682 O O . ALA A 1 89 ? 3.964 -5.879 4.627 1.00 98.69 89 ALA A O 1
ATOM 683 N N . TYR A 1 90 ? 2.061 -5.514 3.508 1.00 98.62 90 TYR A N 1
ATOM 684 C CA . TYR A 1 90 ? 1.219 -5.502 4.706 1.00 98.62 90 TYR A CA 1
ATOM 685 C C . TYR A 1 90 ? 1.073 -6.904 5.322 1.00 98.62 90 TYR A C 1
ATOM 687 O O . TYR A 1 90 ? 1.230 -7.075 6.534 1.00 98.62 90 TYR A O 1
ATOM 695 N N . ASP A 1 91 ? 0.847 -7.921 4.498 1.00 98.81 91 ASP A N 1
ATOM 696 C CA . ASP A 1 91 ? 0.742 -9.310 4.935 1.00 98.81 91 ASP A CA 1
ATOM 697 C C . ASP A 1 91 ? 2.055 -9.816 5.554 1.00 98.81 91 ASP A C 1
ATOM 699 O O . ASP A 1 91 ? 2.051 -10.480 6.593 1.00 98.81 91 ASP A O 1
ATOM 703 N N . ASP A 1 92 ? 3.199 -9.430 4.986 1.00 98.81 92 ASP A N 1
ATOM 704 C CA . ASP A 1 92 ? 4.518 -9.723 5.546 1.00 98.81 92 ASP A CA 1
ATOM 705 C C . ASP A 1 92 ? 4.727 -9.041 6.903 1.00 98.81 92 ASP A C 1
ATOM 707 O O . ASP A 1 92 ? 5.303 -9.646 7.809 1.00 98.81 92 ASP A O 1
ATOM 711 N N . ALA A 1 93 ? 4.187 -7.834 7.102 1.00 98.50 93 ALA A N 1
ATOM 712 C CA . ALA A 1 93 ? 4.188 -7.186 8.412 1.00 98.50 93 ALA A CA 1
ATOM 713 C C . ALA A 1 93 ? 3.393 -8.005 9.440 1.00 98.50 93 ALA A C 1
ATOM 715 O O . ALA A 1 93 ? 3.817 -8.144 10.588 1.00 98.50 93 ALA A O 1
ATOM 716 N N . CYS A 1 94 ? 2.265 -8.594 9.034 1.00 98.69 94 CYS A N 1
ATOM 717 C CA . CYS A 1 94 ? 1.460 -9.454 9.900 1.00 98.69 94 CYS A CA 1
ATOM 718 C C . CYS A 1 94 ? 2.235 -10.713 10.317 1.00 98.69 94 CYS A C 1
ATOM 720 O O . CYS A 1 94 ? 2.251 -11.067 11.500 1.00 98.69 94 CYS A O 1
ATOM 722 N N . ILE A 1 95 ? 2.947 -11.344 9.375 1.00 98.75 95 ILE A N 1
ATOM 723 C CA . ILE A 1 95 ? 3.842 -12.481 9.648 1.00 98.75 95 ILE A CA 1
ATOM 724 C C . ILE A 1 95 ? 4.962 -12.066 10.604 1.00 98.75 95 ILE A C 1
ATOM 726 O O . ILE A 1 95 ? 5.222 -12.776 11.576 1.00 98.75 95 ILE A O 1
ATOM 730 N N . ALA A 1 96 ? 5.590 -10.910 10.377 1.00 98.50 96 ALA A N 1
ATOM 731 C CA . ALA A 1 96 ? 6.673 -10.412 11.218 1.00 98.50 96 ALA A CA 1
ATOM 732 C C . ALA A 1 96 ? 6.226 -10.230 12.678 1.00 98.50 96 ALA A C 1
ATOM 734 O O . ALA A 1 96 ? 6.909 -10.676 13.602 1.00 98.50 96 ALA A O 1
ATOM 735 N N . ARG A 1 97 ? 5.043 -9.639 12.903 1.00 97.75 97 ARG A N 1
ATOM 736 C CA . ARG A 1 97 ? 4.478 -9.446 14.253 1.00 97.75 97 ARG A CA 1
ATOM 737 C C . ARG A 1 97 ? 4.104 -10.760 14.920 1.00 97.75 97 ARG A C 1
ATOM 739 O O . ARG A 1 97 ? 4.376 -10.931 16.108 1.00 97.75 97 ARG A O 1
ATOM 746 N N . PHE A 1 98 ? 3.509 -11.680 14.168 1.00 98.44 98 PHE A N 1
ATOM 747 C CA . PHE A 1 98 ? 3.181 -13.005 14.676 1.00 98.44 98 PHE A CA 1
ATOM 748 C C . PHE A 1 98 ? 4.454 -13.756 15.089 1.00 98.44 98 PHE A C 1
ATOM 750 O O . PHE A 1 98 ? 4.567 -14.177 16.236 1.00 98.44 98 PHE A O 1
ATOM 757 N N . ALA A 1 99 ? 5.464 -13.819 14.219 1.00 98.50 99 ALA A N 1
ATOM 758 C CA . ALA A 1 99 ? 6.747 -14.454 14.512 1.00 98.50 99 ALA A CA 1
ATOM 759 C C . ALA A 1 99 ? 7.453 -13.832 15.731 1.00 98.50 99 ALA A C 1
ATOM 761 O O . ALA A 1 99 ? 7.901 -14.562 16.616 1.00 98.50 99 ALA A O 1
ATOM 762 N N . ALA A 1 100 ? 7.482 -12.498 15.832 1.00 97.81 100 ALA A N 1
ATOM 763 C CA . ALA A 1 100 ? 8.060 -11.799 16.981 1.00 97.81 100 ALA A CA 1
ATOM 764 C C . ALA A 1 100 ? 7.360 -12.181 18.296 1.00 97.81 100 ALA A C 1
ATOM 766 O O . ALA A 1 100 ? 8.012 -12.413 19.311 1.00 97.81 100 ALA A O 1
ATOM 767 N N . SER A 1 101 ? 6.030 -12.317 18.281 1.00 96.94 101 SER A N 1
ATOM 768 C CA . SER A 1 101 ? 5.266 -12.725 19.468 1.00 96.94 101 SER A CA 1
ATOM 769 C C . SER A 1 101 ? 5.527 -14.170 19.920 1.00 96.94 101 SER A C 1
ATOM 771 O O . SER A 1 101 ? 5.222 -14.512 21.061 1.00 96.94 101 SER A O 1
ATOM 773 N N . LEU A 1 102 ? 6.116 -14.997 19.050 1.00 97.69 102 LEU A N 1
ATOM 774 C CA . LEU A 1 102 ? 6.551 -16.367 19.339 1.00 97.69 102 LEU A CA 1
ATOM 775 C C . LEU A 1 102 ? 8.049 -16.462 19.685 1.00 97.69 102 LEU A C 1
ATOM 777 O O . LEU A 1 102 ? 8.550 -17.563 19.900 1.00 97.69 102 LEU A O 1
ATOM 781 N N . GLY A 1 103 ? 8.782 -15.342 19.704 1.00 97.62 103 GLY A N 1
ATOM 782 C CA . GLY A 1 103 ? 10.240 -15.330 19.886 1.00 97.62 103 GLY A CA 1
ATOM 783 C C . GLY A 1 103 ? 11.019 -15.880 18.683 1.00 97.62 103 GLY A C 1
ATOM 784 O O . GLY A 1 103 ? 12.132 -16.380 18.835 1.00 97.62 103 GLY A O 1
ATOM 785 N N . ARG A 1 104 ? 10.429 -15.840 17.481 1.00 98.06 104 ARG A N 1
ATOM 786 C CA . ARG A 1 104 ? 11.060 -16.252 16.216 1.00 98.06 104 ARG A CA 1
ATOM 787 C C . ARG A 1 104 ? 11.699 -15.049 15.529 1.00 98.06 104 ARG A C 1
ATOM 789 O O . ARG A 1 104 ? 11.251 -14.615 14.470 1.00 98.06 104 ARG A O 1
ATOM 796 N N . ASP A 1 105 ? 12.722 -14.497 16.174 1.00 96.31 105 ASP A N 1
ATOM 797 C CA . ASP A 1 105 ? 13.331 -13.212 15.805 1.00 96.31 105 ASP A CA 1
ATOM 798 C C . ASP A 1 105 ? 13.957 -13.213 14.400 1.00 96.31 105 ASP A C 1
ATOM 800 O O . ASP A 1 105 ? 13.908 -12.204 13.699 1.00 96.31 105 ASP A O 1
ATOM 804 N N . ASP A 1 106 ? 14.491 -14.355 13.956 1.00 96.31 106 ASP A N 1
ATOM 805 C CA . ASP A 1 106 ? 15.035 -14.551 12.608 1.00 96.31 106 ASP A CA 1
ATOM 806 C C . ASP A 1 106 ? 13.956 -14.379 11.531 1.00 96.31 106 ASP A C 1
ATOM 808 O O . ASP A 1 106 ? 14.131 -13.641 10.558 1.00 96.31 106 ASP A O 1
ATOM 812 N N . VAL A 1 107 ? 12.804 -15.019 11.744 1.00 98.19 107 VAL A N 1
ATOM 813 C CA . VAL A 1 107 ? 11.642 -14.921 10.860 1.00 98.19 107 VAL A CA 1
ATOM 814 C C . VAL A 1 107 ? 11.048 -13.517 10.931 1.00 98.19 107 VAL A C 1
ATOM 816 O O . VAL A 1 107 ? 10.744 -12.932 9.893 1.00 98.19 107 VAL A O 1
ATOM 819 N N . ALA A 1 108 ? 10.924 -12.952 12.134 1.00 98.31 108 ALA A N 1
ATOM 820 C CA . ALA A 1 108 ? 10.393 -11.610 12.331 1.00 98.31 108 ALA A CA 1
ATOM 821 C C . ALA A 1 108 ? 11.215 -10.555 11.579 1.00 98.31 108 ALA A C 1
ATOM 823 O O . ALA A 1 108 ? 10.648 -9.754 10.839 1.00 98.31 108 ALA A O 1
ATOM 824 N N . ALA A 1 109 ? 12.545 -10.589 11.701 1.00 96.69 109 ALA A N 1
ATOM 825 C CA . ALA A 1 109 ? 13.431 -9.660 11.008 1.00 96.69 109 ALA A CA 1
ATOM 826 C C . ALA A 1 109 ? 13.369 -9.827 9.480 1.00 96.69 109 ALA A C 1
ATOM 828 O O . ALA A 1 109 ? 13.283 -8.836 8.754 1.00 96.69 109 ALA A O 1
ATOM 829 N N . ALA A 1 110 ? 13.363 -11.068 8.981 1.00 96.81 110 ALA A N 1
ATOM 830 C CA . ALA A 1 110 ? 13.285 -11.340 7.546 1.00 96.81 110 ALA A CA 1
ATOM 831 C C . ALA A 1 110 ? 11.973 -10.831 6.924 1.00 96.81 110 ALA A C 1
ATOM 833 O O . ALA A 1 110 ? 11.983 -10.223 5.851 1.00 96.81 110 ALA A O 1
ATOM 834 N N . PHE A 1 111 ? 10.843 -11.048 7.598 1.00 98.44 111 PHE A N 1
ATOM 835 C CA . PHE A 1 111 ? 9.542 -10.582 7.120 1.00 98.44 111 PHE A CA 1
ATOM 836 C C . PHE A 1 111 ? 9.334 -9.085 7.324 1.00 98.44 111 PHE A C 1
ATOM 838 O O . PHE A 1 111 ? 8.684 -8.462 6.495 1.00 98.44 111 PHE A O 1
ATOM 845 N N . GLU A 1 112 ? 9.949 -8.470 8.332 1.00 97.75 112 GLU A N 1
ATOM 846 C CA . GLU A 1 112 ? 9.926 -7.015 8.473 1.00 97.75 112 GLU A CA 1
ATOM 847 C C . GLU A 1 112 ? 10.698 -6.310 7.347 1.00 97.75 112 GLU A C 1
ATOM 849 O O . GLU A 1 112 ? 10.272 -5.260 6.869 1.00 97.75 112 GLU A O 1
ATOM 854 N N . ILE A 1 113 ? 11.817 -6.876 6.880 1.00 96.94 113 ILE A N 1
ATOM 855 C CA . ILE A 1 113 ? 12.528 -6.356 5.700 1.00 96.94 113 ILE A CA 1
ATOM 856 C C . ILE A 1 113 ? 11.597 -6.383 4.480 1.00 96.94 113 ILE A C 1
ATOM 858 O O . ILE A 1 113 ? 11.467 -5.376 3.784 1.00 96.94 113 ILE A O 1
ATOM 862 N N . ARG A 1 114 ? 10.894 -7.502 4.257 1.00 98.00 114 ARG A N 1
ATOM 863 C CA . ARG A 1 114 ? 9.912 -7.626 3.167 1.00 98.00 114 ARG A CA 1
ATOM 864 C C . ARG A 1 114 ? 8.714 -6.692 3.347 1.00 98.00 114 ARG A C 1
ATOM 866 O O . ARG A 1 114 ? 8.266 -6.081 2.385 1.00 98.00 114 ARG A O 1
ATOM 873 N N . ALA A 1 115 ? 8.264 -6.474 4.582 1.00 98.25 115 ALA A N 1
ATOM 874 C CA . ALA A 1 115 ? 7.172 -5.561 4.907 1.00 98.25 115 ALA A CA 1
ATOM 875 C C . ALA A 1 115 ? 7.448 -4.102 4.510 1.00 98.25 115 ALA A C 1
ATOM 877 O O . ALA A 1 115 ? 6.547 -3.263 4.531 1.00 98.25 115 ALA A O 1
ATOM 878 N N . GLN A 1 116 ? 8.684 -3.766 4.141 1.00 98.00 116 GLN A N 1
ATOM 879 C CA . GLN A 1 116 ? 9.065 -2.451 3.642 1.00 98.00 116 GLN A CA 1
ATOM 880 C C . GLN A 1 116 ? 9.061 -2.338 2.110 1.00 98.00 116 GLN A C 1
ATOM 882 O O . GLN A 1 116 ? 9.389 -1.271 1.589 1.00 98.00 116 GLN A O 1
ATOM 887 N N . ALA A 1 117 ? 8.637 -3.381 1.388 1.00 98.38 117 ALA A N 1
ATOM 888 C CA . ALA A 1 117 ? 8.585 -3.423 -0.074 1.00 98.38 117 ALA A CA 1
ATOM 889 C C . ALA A 1 117 ? 7.796 -2.266 -0.712 1.00 98.38 117 ALA A C 1
ATOM 891 O O . ALA A 1 117 ? 8.135 -1.804 -1.802 1.00 98.38 117 ALA A O 1
ATOM 892 N N . TRP A 1 118 ? 6.807 -1.714 -0.001 1.00 97.94 118 TRP A N 1
ATOM 893 C CA . TRP A 1 118 ? 6.068 -0.513 -0.409 1.00 97.94 118 TRP A CA 1
ATOM 894 C C . TRP A 1 118 ? 6.983 0.680 -0.753 1.00 97.94 118 TRP A C 1
ATOM 896 O O . TRP A 1 118 ? 6.652 1.493 -1.618 1.00 97.94 118 TRP A O 1
ATOM 906 N N . ARG A 1 119 ? 8.169 0.771 -0.131 1.00 98.00 119 ARG A N 1
ATOM 907 C CA . ARG A 1 119 ? 9.159 1.825 -0.403 1.00 98.00 119 ARG A CA 1
ATOM 908 C C . ARG A 1 119 ? 9.730 1.746 -1.819 1.00 98.00 119 ARG A C 1
ATOM 910 O O . ARG A 1 119 ? 10.068 2.782 -2.378 1.00 98.00 119 ARG A O 1
ATOM 917 N N . HIS A 1 120 ? 9.818 0.555 -2.417 1.00 98.19 120 HIS A N 1
ATOM 918 C CA . HIS A 1 120 ? 10.350 0.373 -3.775 1.00 98.19 120 HIS A CA 1
ATOM 919 C C . HIS A 1 120 ? 9.486 1.024 -4.858 1.00 98.19 120 HIS A C 1
ATOM 921 O O . HIS A 1 120 ? 9.995 1.380 -5.925 1.00 98.19 120 HIS A O 1
ATOM 927 N N . LEU A 1 121 ? 8.190 1.180 -4.581 1.00 98.44 121 LEU A N 1
ATOM 928 C CA . LEU A 1 121 ? 7.218 1.747 -5.509 1.00 98.44 121 LEU A CA 1
ATOM 929 C C . LEU A 1 121 ? 6.888 3.211 -5.212 1.00 98.44 121 LEU A C 1
ATOM 931 O O . LEU A 1 121 ? 6.181 3.830 -6.001 1.00 98.44 121 LEU A O 1
ATOM 935 N N . PHE A 1 122 ? 7.396 3.797 -4.123 1.00 98.12 122 PHE A N 1
ATOM 936 C CA . PHE A 1 122 ? 7.176 5.212 -3.828 1.00 98.12 122 PHE A CA 1
ATOM 937 C C . PHE A 1 122 ? 8.017 6.094 -4.759 1.00 98.12 122 PHE A C 1
ATOM 939 O O . PHE A 1 122 ? 9.235 6.174 -4.616 1.00 98.12 122 PHE A O 1
ATOM 946 N N . ASP A 1 123 ? 7.364 6.777 -5.698 1.00 97.38 123 ASP A N 1
ATOM 947 C CA . ASP A 1 123 ? 8.000 7.734 -6.605 1.00 97.38 123 ASP A CA 1
ATOM 948 C C . ASP A 1 123 ? 8.080 9.118 -5.932 1.00 97.38 123 ASP A C 1
ATOM 950 O O . ASP A 1 123 ? 7.043 9.768 -5.755 1.00 97.38 123 ASP A O 1
ATOM 954 N N . PRO A 1 124 ? 9.282 9.623 -5.583 1.00 93.25 124 PRO A N 1
ATOM 955 C CA . PRO A 1 124 ? 9.422 10.905 -4.893 1.00 93.25 124 PRO A CA 1
ATOM 956 C C . PRO A 1 124 ? 8.905 12.105 -5.699 1.00 93.25 124 PRO A C 1
ATOM 958 O O . PRO A 1 124 ? 8.541 13.123 -5.102 1.00 93.25 124 PRO A O 1
ATOM 961 N N . ALA A 1 125 ? 8.869 12.008 -7.034 1.00 93.81 125 ALA A N 1
ATOM 962 C CA . ALA A 1 125 ? 8.414 13.091 -7.901 1.00 93.81 125 ALA A CA 1
ATOM 963 C C . ALA A 1 125 ? 6.886 13.225 -7.881 1.00 93.81 125 ALA A C 1
ATOM 965 O O . ALA A 1 125 ? 6.363 14.329 -7.727 1.00 93.81 125 ALA A O 1
ATOM 966 N N . SER A 1 126 ? 6.169 12.106 -8.006 1.00 94.81 126 SER A N 1
ATOM 967 C CA . SER A 1 126 ? 4.700 12.092 -7.994 1.00 94.81 126 SER A CA 1
ATOM 968 C C . SER A 1 126 ? 4.088 11.930 -6.599 1.00 94.81 126 SER A C 1
ATOM 970 O O . SER A 1 126 ? 2.893 12.177 -6.428 1.00 94.81 126 SER A O 1
ATOM 972 N N . ARG A 1 127 ? 4.885 11.524 -5.600 1.00 95.81 127 ARG A N 1
ATOM 973 C CA . ARG A 1 127 ? 4.447 11.168 -4.237 1.00 95.81 127 ARG A CA 1
ATOM 974 C C . ARG A 1 127 ? 3.317 10.132 -4.226 1.00 95.81 127 ARG A C 1
ATOM 976 O O . ARG A 1 127 ? 2.411 10.193 -3.396 1.00 95.81 127 ARG A O 1
ATOM 983 N N . CYS A 1 128 ? 3.360 9.209 -5.181 1.00 97.44 128 CYS A N 1
ATOM 984 C CA . CYS A 1 128 ? 2.437 8.087 -5.317 1.00 97.44 128 CYS A CA 1
ATOM 985 C C . CYS A 1 128 ? 3.220 6.774 -5.309 1.00 97.44 128 CYS A C 1
ATOM 987 O O . CYS A 1 128 ? 4.406 6.755 -5.645 1.00 97.44 128 CYS A O 1
ATOM 989 N N . PHE A 1 129 ? 2.537 5.669 -5.010 1.00 98.50 129 PHE A N 1
ATOM 990 C CA . PHE A 1 129 ? 3.048 4.360 -5.400 1.00 98.50 129 PHE A CA 1
ATOM 991 C C . PHE A 1 129 ? 2.825 4.182 -6.893 1.00 98.50 129 PHE A C 1
ATOM 993 O O . PHE A 1 129 ? 1.681 4.178 -7.347 1.00 98.50 129 PHE A O 1
ATOM 1000 N N . ARG A 1 130 ? 3.913 4.111 -7.656 1.00 98.06 130 ARG A N 1
ATOM 1001 C CA . ARG A 1 130 ? 3.911 4.121 -9.116 1.00 98.06 130 ARG A CA 1
ATOM 1002 C C . ARG A 1 130 ? 4.409 2.777 -9.652 1.00 98.06 130 ARG A C 1
ATOM 1004 O O . ARG A 1 130 ? 5.348 2.222 -9.082 1.00 98.06 130 ARG A O 1
ATOM 1011 N N . PRO A 1 131 ? 3.854 2.261 -10.762 1.00 97.25 131 PRO A N 1
ATOM 1012 C CA . PRO A 1 131 ? 4.324 1.006 -11.325 1.00 97.25 131 PRO A CA 1
ATOM 1013 C C . PRO A 1 131 ? 5.769 1.124 -11.810 1.00 97.25 131 PRO A C 1
ATOM 1015 O O . PRO A 1 131 ? 6.174 2.135 -12.405 1.00 97.25 131 PRO A O 1
ATOM 1018 N N . ARG A 1 132 ? 6.540 0.064 -11.579 1.00 96.81 132 ARG A N 1
ATOM 1019 C CA . ARG A 1 132 ? 7.862 -0.133 -12.170 1.00 96.81 132 ARG A CA 1
ATOM 1020 C C . ARG A 1 132 ? 7.718 -0.945 -13.444 1.00 96.81 132 ARG A C 1
ATOM 1022 O O . ARG A 1 132 ? 7.000 -1.935 -13.445 1.00 96.81 132 ARG A O 1
ATOM 1029 N N . HIS A 1 133 ? 8.400 -0.535 -14.503 1.00 93.94 133 HIS A N 1
ATOM 1030 C CA . HIS A 1 133 ? 8.486 -1.298 -15.737 1.00 93.94 133 HIS A CA 1
ATOM 1031 C C . HIS A 1 133 ? 9.903 -1.254 -16.290 1.00 93.94 133 HIS A C 1
ATOM 1033 O O . HIS A 1 133 ? 10.438 -0.158 -16.481 1.00 93.94 133 HIS A O 1
ATOM 1039 N N . ASN A 1 134 ? 10.517 -2.412 -16.547 1.00 94.06 134 ASN A N 1
ATOM 1040 C CA . ASN A 1 134 ? 11.858 -2.514 -17.129 1.00 94.06 134 ASN A CA 1
ATOM 1041 C C . ASN A 1 134 ? 12.909 -1.704 -16.335 1.00 94.06 134 ASN A C 1
ATOM 1043 O O . ASN A 1 134 ? 13.663 -0.910 -16.898 1.00 94.06 134 ASN A O 1
ATOM 1047 N N . GLY A 1 135 ? 12.881 -1.808 -15.000 1.00 96.12 135 GLY A N 1
ATOM 1048 C CA . GLY A 1 135 ? 13.785 -1.072 -14.103 1.00 96.12 135 GLY A CA 1
ATOM 1049 C C . GLY A 1 135 ? 13.606 0.453 -14.103 1.00 96.12 135 GLY A C 1
ATOM 1050 O O . GLY A 1 135 ? 14.483 1.194 -13.653 1.00 96.12 135 GLY A O 1
ATOM 1051 N N . ARG A 1 136 ? 12.481 0.944 -14.632 1.00 96.88 136 ARG A N 1
ATOM 1052 C CA . ARG A 1 136 ? 12.128 2.364 -14.758 1.00 96.88 136 ARG A CA 1
ATOM 1053 C C . ARG A 1 136 ? 10.762 2.614 -14.131 1.00 96.88 136 ARG A C 1
ATOM 1055 O O . ARG A 1 136 ? 10.003 1.688 -13.866 1.00 96.88 136 ARG A O 1
ATOM 1062 N N . TRP A 1 137 ? 10.424 3.872 -13.877 1.00 97.31 137 TRP A N 1
ATOM 1063 C CA . TRP A 1 137 ? 9.035 4.236 -13.586 1.00 97.31 137 TRP A CA 1
ATOM 1064 C C . TRP A 1 137 ? 8.193 4.156 -14.864 1.00 97.31 137 TRP A C 1
ATOM 1066 O O . TRP A 1 137 ? 8.619 4.675 -15.896 1.00 97.31 137 TRP A O 1
ATOM 1076 N N . LEU A 1 138 ? 6.994 3.571 -14.802 1.00 93.19 138 LEU A N 1
ATOM 1077 C CA . LEU A 1 138 ? 6.088 3.513 -15.953 1.00 93.19 138 LEU A CA 1
ATOM 1078 C C . LEU A 1 138 ? 5.681 4.931 -16.389 1.00 93.19 138 LEU A C 1
ATOM 1080 O O . LEU A 1 138 ? 5.262 5.744 -15.558 1.00 93.19 138 LEU A O 1
ATOM 1084 N N . GLN A 1 139 ? 5.823 5.247 -17.680 1.00 89.75 139 GLN A N 1
ATOM 1085 C CA . GLN A 1 139 ? 5.499 6.557 -18.259 1.00 89.75 139 GLN A CA 1
ATOM 1086 C C . GLN A 1 139 ? 4.636 6.416 -19.528 1.00 89.75 139 GLN A C 1
ATOM 1088 O O . GLN A 1 139 ? 4.821 5.444 -20.260 1.00 89.75 139 GLN A O 1
ATOM 1093 N N . PRO A 1 140 ? 3.760 7.395 -19.838 1.00 90.31 140 PRO A N 1
ATOM 1094 C CA . PRO A 1 140 ? 3.367 8.530 -18.992 1.00 90.31 140 PRO A CA 1
ATOM 1095 C C . PRO A 1 140 ? 2.595 8.071 -17.742 1.00 90.31 140 PRO A C 1
ATOM 1097 O O . PRO A 1 140 ? 2.043 6.976 -17.723 1.00 90.31 140 PRO A O 1
ATOM 1100 N N . PHE A 1 141 ? 2.564 8.898 -16.693 1.00 94.69 141 PHE A N 1
ATOM 1101 C CA . PHE A 1 141 ? 1.850 8.585 -15.449 1.00 94.69 141 PHE A CA 1
ATOM 1102 C C . PHE A 1 141 ? 0.737 9.594 -15.190 1.00 94.69 141 PHE A C 1
ATOM 1104 O O . PHE A 1 141 ? 0.988 10.795 -15.101 1.00 94.69 141 PHE A O 1
ATOM 1111 N N . ASP A 1 142 ? -0.481 9.080 -15.058 1.00 95.62 142 ASP A N 1
ATOM 1112 C CA . ASP A 1 142 ? -1.653 9.814 -14.597 1.00 95.62 142 ASP A CA 1
ATOM 1113 C C . ASP A 1 142 ? -2.167 9.108 -13.338 1.00 95.62 142 ASP A C 1
ATOM 1115 O O . ASP A 1 142 ? -2.612 7.965 -13.438 1.00 95.62 142 ASP A O 1
ATOM 1119 N N . PRO A 1 143 ? -2.122 9.741 -12.154 1.00 96.62 143 PRO A N 1
ATOM 1120 C CA . PRO A 1 143 ? -2.525 9.084 -10.917 1.00 96.62 143 PRO A CA 1
ATOM 1121 C C . PRO A 1 143 ? -4.024 8.749 -10.857 1.00 96.62 143 PRO A C 1
ATOM 1123 O O . PRO A 1 143 ? -4.419 7.960 -10.003 1.00 96.62 143 PRO A O 1
ATOM 1126 N N . ARG A 1 144 ? -4.862 9.326 -11.735 1.00 96.38 144 ARG A N 1
ATOM 1127 C CA . ARG A 1 144 ? -6.300 9.003 -11.842 1.00 96.38 144 ARG A CA 1
ATOM 1128 C C . ARG A 1 144 ? -6.589 7.819 -12.762 1.00 96.38 144 ARG A C 1
ATOM 1130 O O . ARG A 1 144 ? -7.748 7.413 -12.877 1.00 96.38 144 ARG A O 1
ATOM 1137 N N . ARG A 1 145 ? -5.562 7.300 -13.441 1.00 95.31 145 ARG A N 1
ATOM 1138 C CA . ARG A 1 145 ? -5.704 6.216 -14.405 1.00 95.31 145 ARG A CA 1
ATOM 1139 C C . ARG A 1 145 ? -6.011 4.908 -13.695 1.00 95.31 145 ARG A C 1
ATOM 1141 O O . ARG A 1 145 ? -5.228 4.452 -12.870 1.00 95.31 145 ARG A O 1
ATOM 1148 N N . VAL A 1 146 ? -7.115 4.296 -14.094 1.00 95.00 146 VAL A N 1
ATOM 1149 C CA . VAL A 1 146 ? -7.427 2.897 -13.822 1.00 95.00 146 VAL A CA 1
ATOM 1150 C C . VAL A 1 146 ? -6.792 2.071 -14.939 1.00 95.00 146 VAL A C 1
ATOM 1152 O O . VAL A 1 146 ? -7.113 2.239 -16.124 1.00 95.00 146 VAL A O 1
ATOM 1155 N N . ASP A 1 147 ? -5.842 1.219 -14.574 1.00 91.69 147 ASP A N 1
ATOM 1156 C CA . ASP A 1 147 ? -5.105 0.345 -15.486 1.00 91.69 147 ASP A CA 1
ATOM 1157 C C . ASP A 1 147 ? -4.859 -1.036 -14.858 1.00 91.69 147 ASP A C 1
ATOM 1159 O O . ASP A 1 147 ? -5.518 -1.416 -13.895 1.00 91.69 147 ASP A O 1
ATOM 1163 N N . PHE A 1 148 ? -3.960 -1.830 -15.441 1.00 92.56 148 PHE A N 1
ATOM 1164 C CA . PHE A 1 148 ? -3.662 -3.177 -14.957 1.00 92.56 148 PHE A CA 1
ATOM 1165 C C . PHE A 1 148 ? -2.697 -3.225 -13.777 1.00 92.56 148 PHE A C 1
ATOM 1167 O O . PHE A 1 148 ? -2.321 -4.321 -13.405 1.00 92.56 148 PHE A O 1
ATOM 1174 N N . ASN A 1 149 ? -2.255 -2.110 -13.198 1.00 96.00 149 ASN A N 1
ATOM 1175 C CA . ASN A 1 149 ? -1.293 -2.126 -12.092 1.00 96.00 149 ASN A CA 1
ATOM 1176 C C . ASN A 1 149 ? -1.950 -1.990 -10.718 1.00 96.00 149 ASN A C 1
ATOM 1178 O O . ASN A 1 149 ? -1.306 -2.303 -9.717 1.00 96.00 149 ASN A O 1
ATOM 1182 N N . TYR A 1 150 ? -3.210 -1.558 -10.682 1.00 97.31 150 TYR A N 1
ATOM 1183 C CA . TYR A 1 150 ? -3.993 -1.379 -9.467 1.00 97.31 150 TYR A CA 1
ATOM 1184 C C . TYR A 1 150 ? -5.250 -2.261 -9.524 1.00 97.31 150 TYR A C 1
ATOM 1186 O O . TYR A 1 150 ? -6.015 -2.176 -10.487 1.00 97.31 150 TYR A O 1
ATOM 1194 N N . THR A 1 151 ? -5.476 -3.097 -8.511 1.00 96.69 151 THR A N 1
ATOM 1195 C CA . THR A 1 151 ? -6.713 -3.881 -8.360 1.00 96.69 151 THR A CA 1
ATOM 1196 C C . THR A 1 151 ? -7.866 -2.939 -8.060 1.00 96.69 151 THR A C 1
ATOM 1198 O O . THR A 1 151 ? -7.853 -2.257 -7.040 1.00 96.69 151 THR A O 1
ATOM 1201 N N . GLU A 1 152 ? -8.819 -2.866 -8.992 1.00 94.00 152 GLU A N 1
ATOM 1202 C CA . GLU A 1 152 ? -10.069 -2.097 -8.871 1.00 94.00 152 GLU A CA 1
ATOM 1203 C C . GLU A 1 152 ? -9.887 -0.626 -8.464 1.00 94.00 152 GLU A C 1
ATOM 1205 O O . GLU A 1 152 ? -10.792 0.007 -7.935 1.00 94.00 152 GLU A O 1
ATOM 1210 N N . ALA A 1 153 ? -8.718 -0.047 -8.731 1.00 96.06 153 ALA A N 1
ATOM 1211 C CA . ALA A 1 153 ? -8.352 1.242 -8.172 1.00 96.06 153 ALA A CA 1
ATOM 1212 C C . ALA A 1 153 ? -7.424 2.044 -9.091 1.00 96.06 153 ALA A C 1
ATOM 1214 O O . ALA A 1 153 ? -7.138 1.673 -10.231 1.00 96.06 153 ALA A O 1
ATOM 1215 N N . ASN A 1 154 ? -6.940 3.173 -8.582 1.00 97.19 154 ASN A N 1
ATOM 1216 C CA . ASN A 1 154 ? -5.869 3.956 -9.184 1.00 97.19 154 ASN A CA 1
ATOM 1217 C C . ASN A 1 154 ? -4.822 4.377 -8.137 1.00 97.19 154 ASN A C 1
ATOM 1219 O O . ASN A 1 154 ? -4.912 4.060 -6.945 1.00 97.19 154 ASN A O 1
ATOM 1223 N N . ALA A 1 155 ? -3.821 5.141 -8.578 1.00 97.81 155 ALA A N 1
ATOM 1224 C CA . ALA A 1 155 ? -2.718 5.566 -7.723 1.00 97.81 155 ALA A CA 1
ATOM 1225 C C . ALA A 1 155 ? -3.130 6.521 -6.592 1.00 97.81 155 ALA A C 1
ATOM 1227 O O . ALA A 1 155 ? -2.395 6.640 -5.611 1.00 97.81 155 ALA A O 1
ATOM 1228 N N . TRP A 1 156 ? -4.261 7.230 -6.709 1.00 97.75 156 TRP A N 1
ATOM 1229 C CA . TRP A 1 156 ? -4.791 8.050 -5.617 1.00 97.75 156 TRP A CA 1
ATOM 1230 C C . TRP A 1 156 ? -5.298 7.190 -4.465 1.00 97.75 156 TRP A C 1
ATOM 1232 O O . TRP A 1 156 ? -4.978 7.473 -3.311 1.00 97.75 156 TRP A O 1
ATOM 1242 N N . GLN A 1 157 ? -6.053 6.144 -4.787 1.00 97.50 157 GLN A N 1
ATOM 1243 C CA . GLN A 1 157 ? -6.692 5.262 -3.811 1.00 97.50 157 GLN A CA 1
ATOM 1244 C C . GLN A 1 157 ? -5.652 4.372 -3.119 1.00 97.50 157 GLN A C 1
ATOM 1246 O O . GLN A 1 157 ? -5.611 4.315 -1.893 1.00 97.50 157 GLN A O 1
ATOM 1251 N N . TYR A 1 158 ? -4.699 3.806 -3.869 1.00 98.25 158 TYR A N 1
ATOM 1252 C CA . TYR A 1 158 ? -3.601 3.030 -3.275 1.00 98.25 158 TYR A CA 1
ATOM 1253 C C . TYR A 1 158 ? -2.522 3.877 -2.598 1.00 98.25 158 TYR A C 1
ATOM 1255 O O . TYR A 1 158 ? -1.677 3.313 -1.906 1.00 98.25 158 TYR A O 1
ATOM 1263 N N . ARG A 1 159 ? -2.530 5.216 -2.731 1.00 97.19 159 ARG A N 1
ATOM 1264 C CA . ARG A 1 159 ? -1.466 6.097 -2.206 1.00 97.19 159 ARG A CA 1
ATOM 1265 C C . ARG A 1 159 ? -1.155 5.848 -0.733 1.00 97.19 159 ARG A C 1
ATOM 1267 O O . ARG A 1 159 ? -0.032 6.086 -0.323 1.00 97.19 159 ARG A O 1
ATOM 1274 N N . PHE A 1 160 ? -2.123 5.381 0.053 1.00 96.94 160 PHE A N 1
ATOM 1275 C CA . PHE A 1 160 ? -1.983 5.156 1.491 1.00 96.94 160 PHE A CA 1
ATOM 1276 C C . PHE A 1 160 ? -1.957 3.673 1.900 1.00 96.94 160 PHE A C 1
ATOM 1278 O O . PHE A 1 160 ? -2.151 3.365 3.077 1.00 96.94 160 PHE A O 1
ATOM 1285 N N . ALA A 1 161 ? -1.700 2.748 0.974 1.00 96.81 161 ALA A N 1
ATOM 1286 C CA . ALA A 1 161 ? -1.656 1.303 1.224 1.00 96.81 161 ALA A CA 1
ATOM 1287 C C . ALA A 1 161 ? -0.327 0.831 1.861 1.00 96.81 161 ALA A C 1
ATOM 1289 O O . ALA A 1 161 ? 0.314 -0.110 1.409 1.00 96.81 161 ALA A O 1
ATOM 1290 N N . ALA A 1 162 ? 0.094 1.508 2.931 1.00 96.12 162 ALA A N 1
ATOM 1291 C CA . ALA A 1 162 ? 1.155 1.055 3.834 1.00 96.12 162 ALA A CA 1
ATOM 1292 C C . ALA A 1 162 ? 0.715 1.237 5.304 1.00 96.12 162 ALA A C 1
ATOM 1294 O O . ALA A 1 162 ? 1.387 1.935 6.072 1.00 96.12 162 ALA A O 1
ATOM 1295 N N . PRO A 1 163 ? -0.449 0.684 5.707 1.00 95.81 163 PRO A N 1
ATOM 1296 C CA . PRO A 1 163 ? -1.068 0.985 7.001 1.00 95.81 163 PRO A CA 1
ATOM 1297 C C . PRO A 1 163 ? -0.202 0.560 8.198 1.00 95.81 163 PRO A C 1
ATOM 1299 O O . PRO A 1 163 ? -0.198 1.230 9.231 1.00 95.81 163 PRO A O 1
ATOM 1302 N N . HIS A 1 164 ? 0.594 -0.502 8.050 1.00 96.38 164 HIS A N 1
ATOM 1303 C CA . HIS A 1 164 ? 1.553 -0.988 9.049 1.00 96.38 164 HIS A CA 1
ATOM 1304 C C . HIS A 1 164 ? 2.738 -0.042 9.291 1.00 96.38 164 HIS A C 1
ATOM 1306 O O . HIS A 1 164 ? 3.338 -0.102 10.359 1.00 96.38 164 HIS A O 1
ATOM 1312 N N . HIS A 1 165 ? 3.035 0.854 8.343 1.00 95.88 165 HIS A N 1
ATOM 1313 C CA . HIS A 1 165 ? 4.135 1.828 8.385 1.00 95.88 165 HIS A CA 1
ATOM 1314 C C . HIS A 1 165 ? 3.653 3.261 8.102 1.00 95.88 165 HIS A C 1
ATOM 1316 O O . HIS A 1 165 ? 4.326 4.071 7.456 1.00 95.88 165 HIS A O 1
ATOM 1322 N N . MET A 1 166 ? 2.447 3.603 8.565 1.00 94.94 166 MET A N 1
ATOM 1323 C CA . MET A 1 166 ? 1.809 4.866 8.194 1.00 94.94 166 MET A CA 1
ATOM 1324 C C . MET A 1 166 ? 2.569 6.109 8.700 1.00 94.94 166 MET A C 1
ATOM 1326 O O . MET A 1 166 ? 2.553 7.153 8.046 1.00 94.94 166 MET A O 1
ATOM 1330 N N . ARG A 1 167 ? 3.281 6.023 9.835 1.00 93.94 167 ARG A N 1
ATOM 1331 C CA . ARG A 1 167 ? 4.100 7.140 10.354 1.00 93.94 167 ARG A CA 1
ATOM 1332 C C . ARG A 1 167 ? 5.320 7.390 9.466 1.00 93.94 167 ARG A C 1
ATOM 1334 O O . ARG A 1 167 ? 5.640 8.539 9.166 1.00 93.94 167 ARG A O 1
ATOM 1341 N N . GLU A 1 168 ? 5.975 6.329 9.019 1.00 94.75 168 GLU A N 1
ATOM 1342 C CA . GLU A 1 168 ? 7.109 6.362 8.103 1.00 94.75 168 GLU A CA 1
ATOM 1343 C C . GLU A 1 168 ? 6.680 6.856 6.723 1.00 94.75 168 GLU A C 1
ATOM 1345 O O . GLU A 1 168 ? 7.366 7.679 6.116 1.00 94.75 168 GLU A O 1
ATOM 1350 N N . HIS A 1 169 ? 5.522 6.408 6.244 1.00 95.25 169 HIS A N 1
ATOM 1351 C CA . HIS A 1 169 ? 4.953 6.884 4.993 1.00 95.25 169 HIS A CA 1
ATOM 1352 C C . HIS A 1 169 ? 4.611 8.385 5.061 1.00 95.25 169 HIS A C 1
ATOM 1354 O O . HIS A 1 169 ? 4.993 9.142 4.169 1.00 95.25 169 HIS A O 1
ATOM 1360 N N . ALA A 1 170 ? 4.009 8.861 6.158 1.00 95.12 170 ALA A N 1
ATOM 1361 C CA . ALA A 1 170 ? 3.784 10.293 6.376 1.00 95.12 170 ALA A CA 1
ATOM 1362 C C . ALA A 1 170 ? 5.098 11.099 6.371 1.00 95.12 170 ALA A C 1
ATOM 1364 O O . ALA A 1 170 ? 5.140 12.209 5.837 1.00 95.12 170 ALA A O 1
ATOM 1365 N N . ALA A 1 171 ? 6.189 10.542 6.908 1.00 93.81 171 ALA A N 1
ATOM 1366 C CA . ALA A 1 171 ? 7.509 11.166 6.838 1.00 93.81 171 ALA A CA 1
ATOM 1367 C C . ALA A 1 171 ? 8.028 11.274 5.390 1.00 93.81 171 ALA A C 1
ATOM 1369 O O . ALA A 1 171 ? 8.517 12.340 5.013 1.00 93.81 171 ALA A O 1
ATOM 1370 N N . LEU A 1 172 ? 7.854 10.239 4.554 1.00 93.38 172 LEU A N 1
ATOM 1371 C CA . LEU A 1 172 ? 8.218 10.286 3.126 1.00 93.38 172 LEU A CA 1
ATOM 1372 C C . LEU A 1 172 ? 7.396 11.305 2.327 1.00 93.38 172 LEU A C 1
ATOM 1374 O O . LEU A 1 172 ? 7.918 11.932 1.405 1.00 93.38 172 LEU A O 1
ATOM 1378 N N . LEU A 1 173 ? 6.137 11.537 2.707 1.00 95.81 173 LEU A N 1
ATOM 1379 C CA . LEU A 1 173 ? 5.296 12.582 2.111 1.00 95.81 173 LEU A CA 1
ATOM 1380 C C . LEU A 1 173 ? 5.729 14.010 2.493 1.00 95.81 173 LEU A C 1
ATOM 1382 O O . LEU A 1 173 ? 5.216 14.974 1.918 1.00 95.81 173 LEU A O 1
ATOM 1386 N N . GLY A 1 174 ? 6.680 14.160 3.422 1.00 95.19 174 GLY A N 1
ATOM 1387 C CA . GLY A 1 174 ? 7.198 15.444 3.903 1.00 95.19 174 GLY A CA 1
ATOM 1388 C C . GLY A 1 174 ? 6.783 15.801 5.334 1.00 95.19 174 GLY A C 1
ATOM 1389 O O . GLY A 1 174 ? 6.849 16.971 5.708 1.00 95.19 174 GLY A O 1
ATOM 1390 N N . GLY A 1 175 ? 6.344 14.822 6.130 1.00 95.94 175 GLY A N 1
ATOM 1391 C CA . GLY A 1 175 ? 5.898 15.002 7.513 1.00 95.94 175 GLY A CA 1
ATOM 1392 C C . GLY A 1 175 ? 4.405 15.320 7.637 1.00 95.94 175 GLY A C 1
ATOM 1393 O O . GLY A 1 175 ? 3.684 15.406 6.644 1.00 95.94 175 GLY A O 1
ATOM 1394 N N . ASP A 1 176 ? 3.934 15.509 8.875 1.00 95.38 176 ASP A N 1
ATOM 1395 C CA . ASP A 1 176 ? 2.497 15.541 9.200 1.00 95.38 176 ASP A CA 1
ATOM 1396 C C . ASP A 1 176 ? 1.702 16.567 8.370 1.00 95.38 176 ASP A C 1
ATOM 1398 O O . ASP A 1 176 ? 0.633 16.255 7.854 1.00 95.38 176 ASP A O 1
ATOM 1402 N N . ALA A 1 177 ? 2.217 17.794 8.216 1.00 96.62 177 ALA A N 1
ATOM 1403 C CA . ALA A 1 177 ? 1.522 18.858 7.488 1.00 96.62 177 ALA A CA 1
ATOM 1404 C C . ALA A 1 177 ? 1.428 18.575 5.980 1.00 96.62 177 ALA A C 1
ATOM 1406 O O . ALA A 1 177 ? 0.402 18.854 5.362 1.00 96.62 177 ALA A O 1
ATOM 1407 N N . ALA A 1 178 ? 2.481 18.001 5.393 1.00 97.00 178 ALA A N 1
ATOM 1408 C CA . ALA A 1 178 ? 2.489 17.629 3.985 1.00 97.00 178 ALA A CA 1
ATOM 1409 C C . ALA A 1 178 ? 1.601 16.404 3.733 1.00 97.00 178 ALA A C 1
ATOM 1411 O O . ALA A 1 178 ? 0.812 16.415 2.794 1.00 97.00 178 ALA A O 1
ATOM 1412 N N . CYS A 1 179 ? 1.662 15.393 4.605 1.00 97.12 179 CYS A N 1
ATOM 1413 C CA . CYS A 1 179 ? 0.762 14.241 4.580 1.00 97.12 179 CYS A CA 1
ATOM 1414 C C . CYS A 1 179 ? -0.708 14.682 4.667 1.00 97.12 179 CYS A C 1
ATOM 1416 O O . CYS A 1 179 ? -1.548 14.228 3.893 1.00 97.12 179 CYS A O 1
ATOM 1418 N N . GLU A 1 180 ? -1.017 15.634 5.548 1.00 97.50 180 GLU A N 1
ATOM 1419 C CA . GLU A 1 180 ? -2.363 16.183 5.682 1.00 97.50 180 GLU A CA 1
ATOM 1420 C C . GLU A 1 180 ? -2.833 16.923 4.419 1.00 97.50 180 GLU A C 1
ATOM 1422 O O . GLU A 1 180 ? -3.973 16.746 3.997 1.00 97.50 180 GLU A O 1
ATOM 1427 N N . ALA A 1 181 ? -1.957 17.698 3.774 1.00 97.94 181 ALA A N 1
ATOM 1428 C CA . ALA A 1 181 ? -2.271 18.348 2.502 1.00 97.94 181 ALA A CA 1
ATOM 1429 C C . ALA A 1 181 ? -2.504 17.328 1.369 1.00 97.94 181 ALA A C 1
ATOM 1431 O O . ALA A 1 181 ? -3.368 17.528 0.516 1.00 97.94 181 ALA A O 1
ATOM 1432 N N . VAL A 1 182 ? -1.768 16.210 1.373 1.00 97.38 182 VAL A N 1
ATOM 1433 C CA . VAL A 1 182 ? -1.978 15.097 0.435 1.00 97.38 182 VAL A CA 1
ATOM 1434 C C . VAL A 1 182 ? -3.338 14.433 0.684 1.00 97.38 182 VAL A C 1
ATOM 1436 O O . VAL A 1 182 ? -4.062 14.193 -0.282 1.00 97.38 182 VAL A O 1
ATOM 1439 N N . LEU A 1 183 ? -3.729 14.199 1.943 1.00 98.06 183 LEU A N 1
ATOM 1440 C CA . LEU A 1 183 ? -5.075 13.717 2.286 1.00 98.06 183 LEU A CA 1
ATOM 1441 C C . LEU A 1 183 ? -6.155 14.693 1.805 1.00 98.06 183 LEU A C 1
ATOM 1443 O O . LEU A 1 183 ? -7.109 14.274 1.162 1.00 98.06 183 LEU A O 1
ATOM 1447 N N . ASP A 1 184 ? -5.990 15.994 2.044 1.00 98.31 184 ASP A N 1
ATOM 1448 C CA . ASP A 1 184 ? -6.933 17.011 1.561 1.00 98.31 184 ASP A CA 1
ATOM 1449 C C . ASP A 1 184 ? -7.076 17.005 0.043 1.00 98.31 184 ASP A C 1
ATOM 1451 O O . ASP A 1 184 ? -8.191 17.073 -0.474 1.00 98.31 184 ASP A O 1
ATOM 1455 N N . SER A 1 185 ? -5.961 16.858 -0.675 1.00 97.94 185 SER A N 1
ATOM 1456 C CA . SER A 1 185 ? -5.982 16.800 -2.134 1.00 97.94 185 SER A CA 1
ATOM 1457 C C . SER A 1 185 ? -6.762 15.598 -2.673 1.00 97.94 185 SER A C 1
ATOM 1459 O O . SER A 1 185 ? -7.402 15.733 -3.709 1.00 97.94 185 SER A O 1
ATOM 1461 N N . LEU A 1 186 ? -6.786 14.460 -1.964 1.00 98.12 186 LEU A N 1
ATOM 1462 C CA . LEU A 1 186 ? -7.583 13.292 -2.358 1.00 98.12 186 LEU A CA 1
ATOM 1463 C C . LEU A 1 186 ? -9.079 13.629 -2.366 1.00 98.12 186 LEU A C 1
ATOM 1465 O O . LEU A 1 186 ? -9.757 13.387 -3.359 1.00 98.12 186 LEU A O 1
ATOM 1469 N N . PHE A 1 187 ? -9.581 14.215 -1.276 1.00 98.19 187 PHE A N 1
ATOM 1470 C CA . PHE A 1 187 ? -11.004 14.542 -1.125 1.00 98.19 187 PHE A CA 1
ATOM 1471 C C . PHE A 1 187 ? -11.446 15.762 -1.951 1.00 98.19 187 PHE A C 1
ATOM 1473 O O . PHE A 1 187 ? -12.647 15.978 -2.114 1.00 98.19 187 PHE A O 1
ATOM 1480 N N . ALA A 1 188 ? -10.497 16.574 -2.433 1.00 97.94 188 ALA A N 1
ATOM 1481 C CA . ALA A 1 188 ? -10.752 17.788 -3.212 1.00 97.94 188 ALA A CA 1
ATOM 1482 C C . ALA A 1 188 ? -10.502 17.640 -4.725 1.00 97.94 188 ALA A C 1
ATOM 1484 O O . ALA A 1 188 ? -10.908 18.518 -5.485 1.00 97.94 188 ALA A O 1
ATOM 1485 N N . ALA A 1 189 ? -9.809 16.585 -5.164 1.00 97.25 189 ALA A N 1
ATOM 1486 C CA . ALA A 1 189 ? -9.522 16.333 -6.576 1.00 97.25 189 ALA A CA 1
ATOM 1487 C C . ALA A 1 189 ? -10.803 16.138 -7.411 1.00 97.25 189 ALA A C 1
ATOM 1489 O O . ALA A 1 189 ? -11.873 15.879 -6.873 1.00 97.25 189 ALA A O 1
ATOM 1490 N N . ASP A 1 190 ? -10.692 16.235 -8.738 1.00 95.62 190 ASP A N 1
ATOM 1491 C CA . ASP A 1 190 ? -11.765 15.821 -9.653 1.00 95.62 190 ASP A CA 1
ATOM 1492 C C . ASP A 1 190 ? -12.063 14.328 -9.457 1.00 95.62 190 ASP A C 1
ATOM 1494 O O . ASP A 1 190 ? -11.127 13.537 -9.351 1.00 95.62 190 ASP A O 1
ATOM 1498 N N . SER A 1 191 ? -13.336 13.937 -9.413 1.00 96.12 191 SER A N 1
ATOM 1499 C CA . SER A 1 191 ? -13.750 12.540 -9.257 1.00 96.12 191 SER A CA 1
ATOM 1500 C C . SER A 1 191 ? -13.635 11.722 -10.539 1.00 96.12 191 SER A C 1
ATOM 1502 O O . SER A 1 191 ? -13.552 10.500 -10.459 1.00 96.12 191 SER A O 1
ATOM 1504 N N . ALA A 1 192 ? -13.575 12.351 -11.716 1.00 94.94 192 ALA A N 1
ATOM 1505 C CA . ALA A 1 192 ? -13.424 11.619 -12.969 1.00 94.94 192 ALA A CA 1
ATOM 1506 C C . ALA A 1 192 ? -12.121 10.799 -12.986 1.00 94.94 192 ALA A C 1
ATOM 1508 O O . ALA A 1 192 ? -11.018 11.348 -12.848 1.00 94.94 192 ALA A O 1
ATOM 1509 N N . THR A 1 193 ? -12.252 9.487 -13.179 1.00 94.31 193 THR A N 1
ATOM 1510 C CA . THR A 1 193 ? -11.137 8.579 -13.457 1.00 94.31 193 THR A CA 1
ATOM 1511 C C . THR A 1 193 ? -10.752 8.643 -14.936 1.00 94.31 193 THR A C 1
ATOM 1513 O O . THR A 1 193 ? -11.503 9.132 -15.783 1.00 94.31 193 THR A O 1
ATOM 1516 N N . THR A 1 194 ? -9.546 8.184 -15.260 1.00 94.06 194 THR A N 1
ATOM 1517 C CA . THR A 1 194 ? -9.092 8.007 -16.648 1.00 94.06 194 THR A CA 1
ATOM 1518 C C . THR A 1 194 ? -8.725 6.543 -16.886 1.00 94.06 194 THR A C 1
ATOM 1520 O O . THR A 1 194 ? -8.664 5.753 -15.947 1.00 94.06 194 THR A O 1
ATOM 1523 N N . GLY A 1 195 ? -8.450 6.151 -18.131 1.00 90.81 195 GLY A N 1
ATOM 1524 C CA . GLY A 1 195 ? -8.104 4.762 -18.444 1.00 90.81 195 GLY A CA 1
ATOM 1525 C C . GLY A 1 195 ? -9.343 3.904 -18.676 1.00 90.81 195 GLY A C 1
ATOM 1526 O O . GLY A 1 195 ? -10.197 4.287 -19.473 1.00 90.81 195 GLY A O 1
ATOM 1527 N N . ARG A 1 196 ? -9.399 2.719 -18.061 1.00 86.25 196 ARG A N 1
ATOM 1528 C CA . ARG A 1 196 ? -10.529 1.793 -18.229 1.00 86.25 196 ARG A CA 1
ATOM 1529 C C . ARG A 1 196 ? -11.694 2.160 -17.311 1.00 86.25 196 ARG A C 1
ATOM 1531 O O . ARG A 1 196 ? -11.479 2.635 -16.201 1.00 86.25 196 ARG A O 1
ATOM 1538 N N . GLU A 1 197 ? -12.914 1.881 -17.753 1.00 86.25 197 GLU A N 1
ATOM 1539 C CA . GLU A 1 197 ? -14.070 1.893 -16.856 1.00 86.25 197 GLU A CA 1
ATOM 1540 C C . GLU A 1 197 ? -13.985 0.697 -15.897 1.00 86.25 197 GLU A C 1
ATOM 1542 O O . GLU A 1 197 ? -13.637 -0.411 -16.310 1.00 86.25 197 GLU A O 1
ATOM 1547 N N . GLN A 1 198 ? -14.283 0.933 -14.620 1.00 86.12 198 GLN A N 1
ATOM 1548 C CA . GLN A 1 198 ? -14.337 -0.085 -13.572 1.00 86.12 198 GLN A CA 1
ATOM 1549 C C . GLN A 1 198 ? -15.614 0.146 -12.771 1.00 86.12 198 GLN A C 1
ATOM 1551 O O . GLN A 1 198 ? -15.774 1.211 -12.174 1.00 86.12 198 GLN A O 1
ATOM 1556 N N . ALA A 1 199 ? -16.522 -0.831 -12.795 1.00 86.44 199 ALA A N 1
ATOM 1557 C CA . ALA A 1 199 ? -17.839 -0.706 -12.175 1.00 86.44 199 ALA A CA 1
ATOM 1558 C C . ALA A 1 199 ? -17.764 -0.578 -10.646 1.00 86.44 199 ALA A C 1
ATOM 1560 O O . ALA A 1 199 ? -18.610 0.084 -10.058 1.00 86.44 199 ALA A O 1
ATOM 1561 N N . ASP A 1 200 ? -16.727 -1.150 -10.034 1.00 84.62 200 ASP A N 1
ATOM 1562 C CA . ASP A 1 200 ? -16.575 -1.233 -8.577 1.00 84.62 200 ASP A CA 1
ATOM 1563 C C . ASP A 1 200 ? -16.006 0.058 -7.955 1.00 84.62 200 ASP A C 1
ATOM 1565 O O . ASP A 1 200 ? -16.073 0.267 -6.747 1.00 84.62 200 ASP A O 1
ATOM 1569 N N . ILE A 1 201 ? -15.522 1.010 -8.769 1.00 92.06 201 ILE A N 1
ATOM 1570 C CA . ILE A 1 201 ? -15.084 2.327 -8.277 1.00 92.06 201 ILE A CA 1
ATOM 1571 C C . ILE A 1 201 ? -16.301 3.245 -8.127 1.00 92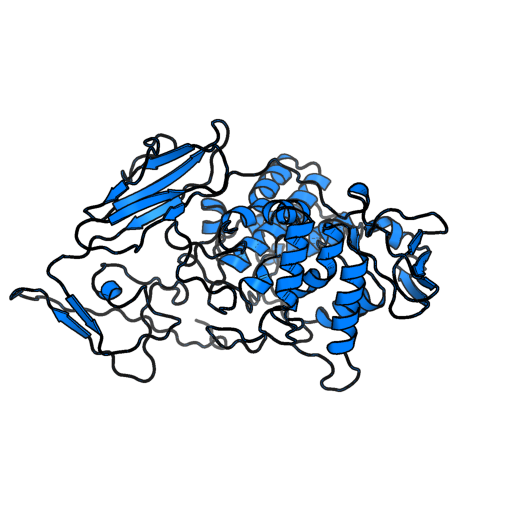.06 201 ILE A C 1
ATOM 1573 O O . ILE A 1 201 ? -16.662 4.004 -9.029 1.00 92.06 201 ILE A O 1
ATOM 1577 N N . THR A 1 202 ? -16.920 3.196 -6.952 1.00 95.12 202 THR A N 1
ATOM 1578 C CA . THR A 1 202 ? -18.161 3.914 -6.630 1.00 95.12 202 THR A CA 1
ATOM 1579 C C . THR A 1 202 ? -18.020 4.785 -5.371 1.00 95.12 202 THR A C 1
ATOM 1581 O O . THR A 1 202 ? -17.028 4.722 -4.639 1.00 95.12 202 THR A O 1
ATOM 1584 N N . GLY A 1 203 ? -18.999 5.669 -5.122 1.00 95.88 203 GLY A N 1
ATOM 1585 C CA . GLY A 1 203 ? -19.041 6.517 -3.916 1.00 95.88 203 GLY A CA 1
ATOM 1586 C C . GLY A 1 203 ? -17.881 7.500 -3.833 1.00 95.88 203 GLY A C 1
ATOM 1587 O O . GLY A 1 203 ? -17.189 7.586 -2.816 1.00 95.88 203 GLY A O 1
ATOM 1588 N N . LEU A 1 204 ? -17.646 8.214 -4.934 1.00 97.00 204 LEU A N 1
ATOM 1589 C CA . LEU A 1 204 ? -16.509 9.111 -5.071 1.00 97.00 204 LEU A CA 1
ATOM 1590 C C . LEU A 1 204 ? -16.710 10.430 -4.306 1.00 97.00 204 LEU A C 1
ATOM 1592 O O . LEU A 1 204 ? -17.693 11.143 -4.509 1.00 97.00 204 LEU A O 1
ATOM 1596 N N . VAL A 1 205 ? -15.735 10.792 -3.469 1.00 97.75 205 VAL A N 1
ATOM 1597 C CA . VAL A 1 205 ? -15.552 12.150 -2.924 1.00 97.75 205 VAL A CA 1
ATOM 1598 C C . VAL A 1 205 ? -14.169 12.630 -3.331 1.00 97.75 205 VAL A C 1
ATOM 1600 O O . VAL A 1 205 ? -13.160 12.254 -2.734 1.00 97.75 205 VAL A O 1
ATOM 1603 N N . GLY A 1 206 ? -14.118 13.428 -4.393 1.00 97.50 206 GLY A N 1
ATOM 1604 C CA . GLY A 1 206 ? -12.881 13.606 -5.137 1.00 97.50 206 GLY A CA 1
ATOM 1605 C C . GLY A 1 206 ? -12.382 12.256 -5.645 1.00 97.50 206 GLY A C 1
ATOM 1606 O O . GLY A 1 206 ? -13.149 11.532 -6.273 1.00 97.50 206 GLY A O 1
ATOM 1607 N N . GLN A 1 207 ? -11.140 11.890 -5.340 1.00 97.88 207 GLN A N 1
ATOM 1608 C CA . GLN A 1 207 ? -10.551 10.597 -5.713 1.00 97.88 207 GLN A CA 1
ATOM 1609 C C . GLN A 1 207 ? -10.681 9.508 -4.627 1.00 97.88 207 GLN A C 1
ATOM 1611 O O . GLN A 1 207 ? -10.267 8.374 -4.853 1.00 97.88 207 GLN A O 1
ATOM 1616 N N . TYR A 1 208 ? -11.257 9.815 -3.458 1.00 98.31 208 TYR A N 1
ATOM 1617 C CA . TYR A 1 208 ? -11.638 8.797 -2.470 1.00 98.31 208 TYR A CA 1
ATOM 1618 C C . TYR A 1 208 ? -12.833 7.993 -2.992 1.00 98.31 208 TYR A C 1
ATOM 1620 O O . TYR A 1 208 ? -13.820 8.621 -3.360 1.00 98.31 208 TYR A O 1
ATOM 1628 N N . ALA A 1 209 ? -12.784 6.657 -2.980 1.00 97.69 209 ALA A N 1
ATOM 1629 C CA . ALA A 1 209 ? -13.882 5.790 -3.428 1.00 97.69 209 ALA A CA 1
ATOM 1630 C C . ALA A 1 209 ? -14.407 4.946 -2.264 1.00 97.69 209 ALA A C 1
ATOM 1632 O O . ALA A 1 209 ? -13.734 4.016 -1.838 1.00 97.69 209 ALA A O 1
ATOM 1633 N N . HIS A 1 210 ? -15.580 5.274 -1.716 1.00 98.06 210 HIS A N 1
ATOM 1634 C CA . HIS A 1 210 ? -16.076 4.581 -0.522 1.00 98.06 210 HIS A CA 1
ATOM 1635 C C . HIS A 1 210 ? -16.552 3.151 -0.773 1.00 98.06 210 HIS A C 1
ATOM 1637 O O . HIS A 1 210 ? -16.644 2.386 0.172 1.00 98.06 210 HIS A O 1
ATOM 1643 N N . GLY A 1 211 ? -16.902 2.820 -2.012 1.00 95.94 211 GLY A N 1
ATOM 1644 C CA . GLY A 1 211 ? -17.475 1.521 -2.366 1.00 95.94 211 GLY A CA 1
ATOM 1645 C C . GLY A 1 211 ? -16.450 0.457 -2.664 1.00 95.94 211 GLY A C 1
ATOM 1646 O O . GLY A 1 211 ? -16.819 -0.548 -3.249 1.00 95.94 211 GLY A O 1
ATOM 1647 N N . ASN A 1 212 ? -15.184 0.743 -2.366 1.00 93.38 212 ASN A N 1
ATOM 1648 C CA . ASN A 1 212 ? -14.081 -0.146 -2.643 1.00 93.38 212 ASN A CA 1
ATOM 1649 C C . ASN A 1 212 ? -13.065 -0.105 -1.489 1.00 93.38 212 ASN A C 1
ATOM 1651 O O . ASN A 1 212 ? -12.670 0.966 -0.996 1.00 93.38 212 ASN A O 1
ATOM 1655 N N . GLU A 1 213 ? -12.602 -1.282 -1.088 1.00 96.38 213 GLU A N 1
ATOM 1656 C CA . GLU A 1 213 ? -11.809 -1.554 0.104 1.00 96.38 213 GLU A CA 1
ATOM 1657 C C . GLU A 1 213 ? -10.519 -0.750 0.242 1.00 96.38 213 GLU A C 1
ATOM 1659 O O . GLU A 1 213 ? -10.250 -0.288 1.361 1.00 96.38 213 GLU A O 1
ATOM 1664 N N . PRO A 1 214 ? -9.732 -0.498 -0.827 1.00 96.81 214 PRO A N 1
ATOM 1665 C CA . PRO A 1 214 ? -8.468 0.224 -0.708 1.00 96.81 214 PRO A CA 1
ATOM 1666 C C . PRO A 1 214 ? -8.607 1.625 -0.097 1.00 96.81 214 PRO A C 1
ATOM 1668 O O . PRO A 1 214 ? -7.621 2.189 0.378 1.00 96.81 214 PRO A O 1
ATOM 1671 N N . SER A 1 215 ? -9.814 2.206 -0.087 1.00 97.69 215 SER A N 1
ATOM 1672 C CA . SER A 1 215 ? -10.064 3.528 0.493 1.00 97.69 215 SER A CA 1
ATOM 1673 C C . SER A 1 215 ? -10.545 3.507 1.948 1.00 97.69 215 SER A C 1
ATOM 1675 O O . SER A 1 215 ? -10.538 4.554 2.602 1.00 97.69 215 SER A O 1
ATOM 1677 N N . HIS A 1 216 ? -10.985 2.371 2.493 1.00 98.38 216 HIS A N 1
ATOM 1678 C CA . HIS A 1 216 ? -11.750 2.322 3.749 1.00 98.38 216 HIS A CA 1
ATOM 1679 C C . HIS A 1 216 ? -11.022 2.933 4.959 1.00 98.38 216 HIS A C 1
ATOM 1681 O O . HIS A 1 216 ? -11.648 3.594 5.797 1.00 98.38 216 HIS A O 1
ATOM 1687 N N . HIS A 1 217 ? -9.696 2.808 5.034 1.00 98.25 217 HIS A N 1
ATOM 1688 C CA . HIS A 1 217 ? -8.884 3.370 6.118 1.00 98.25 217 HIS A CA 1
ATOM 1689 C C . HIS A 1 217 ? -8.532 4.852 5.938 1.00 98.25 217 HIS A C 1
ATOM 1691 O O . HIS A 1 217 ? -8.193 5.515 6.919 1.00 98.25 217 HIS A O 1
ATOM 1697 N N . ILE A 1 218 ? -8.615 5.407 4.723 1.00 98.62 218 ILE A N 1
ATOM 1698 C CA . ILE A 1 218 ? -8.003 6.706 4.391 1.00 98.62 218 ILE A CA 1
ATOM 1699 C C . ILE A 1 218 ? -8.594 7.864 5.208 1.00 98.62 218 ILE A C 1
ATOM 1701 O O . ILE A 1 218 ? -7.867 8.754 5.660 1.00 98.62 218 ILE A O 1
ATOM 1705 N N . ALA A 1 219 ? -9.908 7.846 5.452 1.00 98.38 219 ALA A N 1
ATOM 1706 C CA . ALA A 1 219 ? -10.594 8.891 6.216 1.00 98.38 219 ALA A CA 1
ATOM 1707 C C . ALA A 1 219 ? -10.079 9.018 7.662 1.00 98.38 219 ALA A C 1
ATOM 1709 O O . ALA A 1 219 ? -10.203 10.082 8.269 1.00 98.38 219 ALA A O 1
ATOM 1710 N N . TRP A 1 220 ? -9.453 7.963 8.187 1.00 98.56 220 TRP A N 1
ATOM 1711 C CA . TRP A 1 220 ? -8.928 7.893 9.545 1.00 98.56 220 TRP A CA 1
ATOM 1712 C C . TRP A 1 220 ? -7.480 8.377 9.672 1.00 98.56 220 TRP A C 1
ATOM 1714 O O . TRP A 1 220 ? -6.989 8.569 10.787 1.00 98.56 220 TRP A O 1
ATOM 1724 N N . LEU A 1 221 ? -6.779 8.605 8.557 1.00 98.19 221 LEU A N 1
ATOM 1725 C CA . LEU A 1 221 ? -5.325 8.782 8.566 1.00 98.19 221 LEU A CA 1
ATOM 1726 C C . LEU A 1 221 ? -4.848 10.103 9.176 1.00 98.19 221 LEU A C 1
ATOM 1728 O O . LEU A 1 221 ? -3.690 10.199 9.583 1.00 98.19 221 LEU A O 1
ATOM 1732 N N . SER A 1 222 ? -5.727 11.092 9.361 1.00 97.88 222 SER A N 1
ATOM 1733 C CA . SER A 1 222 ? -5.362 12.309 10.097 1.00 97.88 222 SER A CA 1
ATOM 1734 C C . SER A 1 222 ? -5.049 12.050 11.573 1.00 97.88 222 SER A C 1
ATOM 1736 O O . SER A 1 222 ? -4.352 12.860 12.184 1.00 97.88 222 SER A O 1
ATOM 1738 N N . HIS A 1 223 ? -5.458 10.911 12.149 1.00 98.06 223 HIS A N 1
ATOM 1739 C CA . HIS A 1 223 ? -4.965 10.474 13.464 1.00 98.06 223 HIS A CA 1
ATOM 1740 C C . HIS A 1 223 ? -3.433 10.373 13.490 1.00 98.06 223 HIS A C 1
ATOM 1742 O O . HIS A 1 223 ? -2.794 10.871 14.417 1.00 98.06 223 HIS A O 1
ATOM 1748 N N . PHE A 1 224 ? -2.820 9.815 12.440 1.00 97.12 224 PHE A N 1
ATOM 1749 C CA . PHE A 1 224 ? -1.364 9.657 12.344 1.00 97.12 224 PHE A CA 1
ATOM 1750 C C . PHE A 1 224 ? -0.624 10.994 12.206 1.00 97.12 224 PHE A C 1
ATOM 1752 O O . PHE A 1 224 ? 0.569 11.053 12.507 1.00 97.12 224 PHE A O 1
ATOM 1759 N N . ASN A 1 225 ? -1.327 12.067 11.828 1.00 96.12 225 ASN A N 1
ATOM 1760 C CA . ASN A 1 225 ? -0.797 13.426 11.685 1.00 96.12 225 ASN A CA 1
ATOM 1761 C C . ASN A 1 225 ? -1.080 14.316 12.914 1.00 96.12 225 ASN A C 1
ATOM 1763 O O . ASN A 1 225 ? -0.779 15.509 12.886 1.00 96.12 225 ASN A O 1
ATOM 1767 N N . GLY A 1 226 ? -1.668 13.767 13.987 1.00 96.12 226 GLY A N 1
ATOM 1768 C CA . GLY A 1 226 ? -2.084 14.543 15.162 1.00 96.12 226 GLY A CA 1
ATOM 1769 C C . GLY A 1 226 ? -3.268 15.464 14.869 1.00 96.12 226 GLY A C 1
ATOM 1770 O O . GLY A 1 226 ? -3.268 16.618 15.274 1.00 96.12 226 GLY A O 1
ATOM 1771 N N . ARG A 1 227 ? -4.236 14.991 14.078 1.00 96.69 227 ARG A N 1
ATOM 1772 C CA . ARG A 1 227 ? -5.468 15.718 13.738 1.00 96.69 227 ARG A CA 1
ATOM 1773 C C . ARG A 1 227 ? -6.694 14.790 13.787 1.00 96.69 227 ARG A C 1
ATOM 1775 O O . ARG A 1 227 ? -7.409 14.668 12.787 1.00 96.69 227 ARG A O 1
ATOM 1782 N N . PRO A 1 228 ? -6.972 14.112 14.916 1.00 97.38 228 PRO A N 1
ATOM 1783 C CA . PRO A 1 228 ? -8.093 13.171 15.011 1.00 97.38 228 PRO A CA 1
ATOM 1784 C C . PRO A 1 228 ? -9.456 13.829 14.738 1.00 97.38 228 PRO A C 1
ATOM 1786 O O . PRO A 1 228 ? -10.318 13.201 14.130 1.00 97.38 228 PRO A O 1
ATO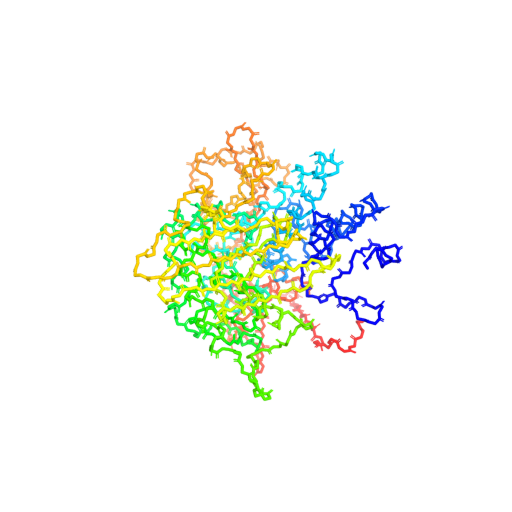M 1789 N N . GLY A 1 229 ? -9.630 15.118 15.065 1.00 97.12 229 GLY A N 1
ATOM 1790 C CA . GLY A 1 229 ? -10.844 15.875 14.724 1.00 97.12 229 GLY A CA 1
ATOM 1791 C C . GLY A 1 229 ? -11.153 15.895 13.221 1.00 97.12 229 GLY A C 1
ATOM 1792 O O . GLY A 1 229 ? -12.298 15.694 12.830 1.00 97.12 229 GLY A O 1
ATOM 1793 N N . ARG A 1 230 ? -10.130 16.003 12.361 1.00 97.25 230 ARG A N 1
ATOM 1794 C CA . ARG A 1 230 ? -10.319 15.936 10.900 1.00 97.25 230 ARG A CA 1
ATOM 1795 C C . ARG A 1 230 ? -10.738 14.551 10.425 1.00 97.25 230 ARG A C 1
ATOM 1797 O O . ARG A 1 230 ? -11.490 14.435 9.463 1.00 97.25 230 ARG A O 1
ATOM 1804 N N . SER A 1 231 ? -10.270 13.505 11.105 1.00 98.31 231 SER A N 1
ATOM 1805 C CA . SER A 1 231 ? -10.748 12.149 10.828 1.00 98.31 231 SER A CA 1
ATOM 1806 C C . SER A 1 231 ? -12.219 12.013 11.206 1.00 98.31 231 SER A C 1
ATOM 1808 O O . SER A 1 231 ? -13.002 11.518 10.405 1.00 98.31 231 SER A O 1
ATOM 1810 N N . ALA A 1 232 ? -12.615 12.518 12.380 1.00 98.06 232 ALA A N 1
ATOM 1811 C CA . ALA A 1 232 ? -14.009 12.504 12.819 1.00 98.06 232 ALA A CA 1
ATOM 1812 C C . ALA A 1 232 ? -14.935 13.220 11.820 1.00 98.06 232 ALA A C 1
ATOM 1814 O O . ALA A 1 232 ? -15.979 12.681 11.460 1.00 98.06 232 ALA A O 1
ATOM 1815 N N . GLU A 1 233 ? -14.528 14.388 11.316 1.00 97.44 233 GLU A N 1
ATOM 1816 C CA . GLU A 1 233 ? -15.270 15.141 10.296 1.00 97.44 233 GLU A CA 1
ATOM 1817 C C . GLU A 1 233 ? -15.420 14.360 8.982 1.00 97.44 233 GLU A C 1
ATOM 1819 O O . GLU A 1 233 ? -16.523 14.267 8.439 1.00 97.44 233 GLU A O 1
ATOM 1824 N N . ARG A 1 234 ? -14.330 13.771 8.469 1.00 98.31 234 ARG A N 1
ATOM 1825 C CA . ARG A 1 234 ? -14.363 12.994 7.219 1.00 98.31 234 ARG A CA 1
ATOM 1826 C C . ARG A 1 234 ? -15.200 11.728 7.359 1.00 98.31 234 ARG A C 1
ATOM 1828 O O . ARG A 1 234 ? -16.031 11.465 6.497 1.00 98.31 234 ARG A O 1
ATOM 1835 N N . VAL A 1 235 ? -15.018 10.976 8.442 1.00 98.69 235 VAL A N 1
ATOM 1836 C CA . VAL A 1 235 ? -15.775 9.745 8.707 1.00 98.69 235 VAL A CA 1
ATOM 1837 C C . VAL A 1 235 ? -17.265 10.045 8.836 1.00 98.69 235 VAL A C 1
ATOM 1839 O O . VAL A 1 235 ? -18.067 9.369 8.199 1.00 98.69 235 VAL A O 1
ATOM 1842 N N . ALA A 1 236 ? -17.642 11.085 9.588 1.00 98.06 236 ALA A N 1
ATOM 1843 C CA . ALA A 1 236 ? -19.037 11.506 9.696 1.00 98.06 236 ALA A CA 1
ATOM 1844 C C . ALA A 1 236 ? -19.621 11.879 8.327 1.00 98.06 236 ALA A C 1
ATOM 1846 O O . ALA A 1 236 ? -20.675 11.370 7.961 1.00 98.06 236 ALA A O 1
ATOM 1847 N N . ARG A 1 237 ? -18.900 12.684 7.532 1.00 98.00 237 ARG A N 1
ATOM 1848 C CA . ARG A 1 237 ? -19.332 13.067 6.180 1.00 98.00 237 ARG A CA 1
ATOM 1849 C C . ARG A 1 237 ? -19.568 11.856 5.276 1.00 98.00 237 ARG A C 1
ATOM 1851 O O . ARG A 1 237 ? -20.569 11.829 4.573 1.00 98.00 237 ARG A O 1
ATOM 1858 N N . LEU A 1 238 ? -18.647 10.893 5.263 1.00 98.31 238 LEU A N 1
ATOM 1859 C CA . LEU A 1 238 ? -18.748 9.700 4.417 1.00 98.31 238 LEU A CA 1
ATOM 1860 C C . LEU A 1 238 ? -19.896 8.795 4.864 1.00 98.31 238 LEU A C 1
ATOM 1862 O O . LEU A 1 238 ? -20.719 8.402 4.044 1.00 98.31 238 LEU A O 1
ATOM 1866 N N . ARG A 1 239 ? -19.992 8.532 6.171 1.00 97.56 239 ARG A N 1
ATOM 1867 C CA . ARG A 1 239 ? -21.073 7.737 6.757 1.00 97.56 239 ARG A CA 1
ATOM 1868 C C . ARG A 1 239 ? -22.446 8.323 6.419 1.00 97.56 239 ARG A C 1
ATOM 1870 O O . ARG A 1 239 ? -23.333 7.585 6.010 1.00 97.56 239 ARG A O 1
ATOM 1877 N N . ASP A 1 240 ? -22.612 9.634 6.584 1.00 96.12 240 ASP A N 1
ATOM 1878 C CA . ASP A 1 240 ? -23.898 10.307 6.377 1.00 96.12 240 ASP A CA 1
ATOM 1879 C C . ASP A 1 240 ? -24.259 10.429 4.883 1.00 96.12 240 ASP A C 1
ATOM 1881 O O . ASP A 1 240 ? -25.435 10.541 4.544 1.00 96.12 240 ASP A O 1
ATOM 1885 N N . ALA A 1 241 ? -23.264 10.401 3.988 1.00 95.88 241 ALA A N 1
ATOM 1886 C CA . ALA A 1 241 ? -23.472 10.479 2.544 1.00 95.88 241 ALA A CA 1
ATOM 1887 C C . ALA A 1 241 ? -23.759 9.120 1.886 1.00 95.88 241 ALA A C 1
ATOM 1889 O O . ALA A 1 241 ? -24.463 9.082 0.879 1.00 95.88 241 ALA A O 1
ATOM 1890 N N . PHE A 1 242 ? -23.192 8.029 2.410 1.00 97.19 242 PHE A N 1
ATOM 1891 C CA . PHE A 1 242 ? -23.105 6.753 1.690 1.00 97.19 242 PHE A CA 1
ATOM 1892 C C . PHE A 1 242 ? -23.848 5.583 2.330 1.00 97.19 242 PHE A C 1
ATOM 1894 O O . PHE A 1 242 ? -23.825 4.490 1.777 1.00 97.19 242 PHE A O 1
ATOM 1901 N N . TYR A 1 243 ? -24.535 5.792 3.451 1.00 97.75 243 TYR A N 1
ATOM 1902 C CA . TYR A 1 243 ? -25.350 4.745 4.061 1.00 97.75 243 TYR A CA 1
ATOM 1903 C C . TYR A 1 243 ? -26.759 5.240 4.327 1.00 97.75 243 TYR A C 1
ATOM 1905 O O . TYR A 1 243 ? -26.971 6.209 5.060 1.00 97.75 243 TYR A O 1
ATOM 1913 N N . THR A 1 244 ? -27.737 4.533 3.771 1.00 96.12 244 THR A N 1
ATOM 1914 C CA . THR A 1 244 ? -29.153 4.748 4.074 1.00 96.12 244 THR A CA 1
ATOM 1915 C C . THR A 1 244 ? -29.852 3.421 4.357 1.00 96.12 244 THR A C 1
ATOM 1917 O O . THR A 1 244 ? -29.308 2.347 4.124 1.00 96.12 244 THR A O 1
ATOM 1920 N N . THR A 1 245 ? -31.073 3.482 4.885 1.00 95.56 245 THR A N 1
ATOM 1921 C CA . THR A 1 245 ? -31.904 2.294 5.132 1.00 95.56 245 THR A CA 1
ATOM 1922 C C . THR A 1 245 ? -32.776 1.908 3.931 1.00 95.56 245 THR A C 1
ATOM 1924 O O . THR A 1 245 ? -33.637 1.036 4.057 1.00 95.56 245 THR A O 1
ATOM 1927 N N . ALA A 1 246 ? -32.598 2.567 2.781 1.00 96.25 246 ALA A N 1
ATOM 1928 C CA . ALA A 1 246 ? -33.307 2.249 1.547 1.00 96.25 246 ALA A CA 1
ATOM 1929 C C . ALA A 1 246 ? -32.722 0.990 0.866 1.00 96.25 246 ALA A C 1
ATOM 1931 O O . ALA A 1 246 ? -31.591 0.607 1.165 1.00 96.25 246 ALA A O 1
ATOM 1932 N N . PRO A 1 247 ? -33.456 0.334 -0.057 1.00 96.06 247 PRO A N 1
ATOM 1933 C CA . PRO A 1 247 ? -32.950 -0.834 -0.787 1.00 96.06 247 PRO A CA 1
ATOM 1934 C C . PRO A 1 247 ? -31.655 -0.593 -1.582 1.00 96.06 247 PRO A C 1
ATOM 1936 O O . PRO A 1 247 ? -30.884 -1.526 -1.770 1.00 96.06 247 PRO A O 1
ATOM 1939 N N . ASP A 1 248 ? -31.410 0.641 -2.025 1.00 93.88 248 ASP A N 1
ATOM 1940 C CA . ASP A 1 248 ? -30.188 1.128 -2.682 1.00 93.88 248 ASP A CA 1
ATOM 1941 C C . ASP A 1 248 ? -29.258 1.872 -1.702 1.00 93.88 248 ASP A C 1
ATOM 1943 O O . ASP A 1 248 ? -28.471 2.734 -2.084 1.00 93.88 248 ASP A O 1
ATOM 1947 N N . GLY A 1 249 ? -29.370 1.569 -0.407 1.00 94.75 249 GLY A N 1
ATOM 1948 C CA . GLY A 1 249 ? -28.695 2.293 0.666 1.00 94.75 249 GLY A CA 1
ATOM 1949 C C . GLY A 1 249 ? -27.198 2.031 0.814 1.00 94.75 249 GLY A C 1
ATOM 1950 O O . GLY A 1 249 ? -26.597 2.622 1.709 1.00 94.75 249 GLY A O 1
ATOM 1951 N N . LEU A 1 250 ? -26.613 1.183 -0.035 1.00 95.62 250 LEU A N 1
ATOM 1952 C CA . LEU A 1 250 ? -25.174 0.945 -0.152 1.00 95.62 250 LEU A CA 1
ATOM 1953 C C . LEU A 1 250 ? -24.702 1.393 -1.531 1.00 95.62 250 LEU A C 1
ATOM 1955 O O . LEU A 1 250 ? -25.401 1.211 -2.525 1.00 95.62 250 LEU A O 1
ATOM 1959 N N . ILE A 1 251 ? -23.505 1.969 -1.588 1.00 94.94 251 ILE A N 1
ATOM 1960 C CA . ILE A 1 251 ? -23.023 2.619 -2.812 1.00 94.94 251 ILE A CA 1
ATOM 1961 C C . ILE A 1 251 ? -22.213 1.680 -3.721 1.00 94.94 251 ILE A C 1
ATOM 1963 O O . ILE A 1 251 ? -21.895 2.066 -4.841 1.00 94.94 251 ILE A O 1
ATOM 1967 N N . GLY A 1 252 ? -21.885 0.483 -3.229 1.00 94.56 252 GLY A N 1
ATOM 1968 C CA . GLY A 1 252 ? -21.066 -0.544 -3.873 1.00 94.56 252 GLY A CA 1
ATOM 1969 C C . GLY A 1 252 ? -21.471 -1.937 -3.380 1.00 94.56 252 GLY A C 1
ATOM 1970 O O . GLY A 1 252 ? -22.526 -2.086 -2.751 1.00 94.56 252 GLY A O 1
ATOM 1971 N N . ASN A 1 253 ? -20.649 -2.947 -3.665 1.00 95.44 253 ASN A N 1
ATOM 1972 C CA . ASN A 1 253 ? -20.876 -4.299 -3.160 1.00 95.44 253 ASN A CA 1
ATOM 1973 C C . ASN A 1 253 ? -20.832 -4.306 -1.621 1.00 95.44 253 ASN A C 1
ATOM 1975 O O . ASN A 1 253 ? -20.247 -3.435 -0.989 1.00 95.44 253 ASN A O 1
ATOM 1979 N N . GLU A 1 254 ? -21.547 -5.240 -0.992 1.00 95.88 254 GLU A N 1
ATOM 1980 C CA . GLU A 1 254 ? -21.572 -5.336 0.478 1.00 95.88 254 GLU A CA 1
ATOM 1981 C C . GLU A 1 254 ? -20.323 -6.051 1.027 1.00 95.88 254 GLU A C 1
ATOM 1983 O O . GLU A 1 254 ? -19.939 -5.849 2.184 1.00 95.88 254 GLU A O 1
ATOM 1988 N N . ASP A 1 255 ? -19.699 -6.861 0.167 1.00 95.50 255 ASP A N 1
ATOM 1989 C CA . ASP A 1 255 ? -18.447 -7.586 0.381 1.00 95.50 255 ASP A CA 1
ATOM 1990 C C . ASP A 1 255 ? -18.428 -8.401 1.673 1.00 95.50 255 ASP A C 1
ATOM 1992 O O . ASP A 1 255 ? -17.529 -8.339 2.511 1.00 95.50 255 ASP A O 1
ATOM 1996 N N . CYS A 1 256 ? -19.470 -9.226 1.808 1.00 95.94 256 CYS A N 1
ATOM 1997 C CA . CYS A 1 256 ? -19.600 -10.252 2.842 1.00 95.94 256 CYS A CA 1
ATOM 1998 C C . CYS A 1 256 ? -19.504 -9.701 4.277 1.00 95.94 256 CYS A C 1
ATOM 2000 O O . CYS A 1 256 ? -18.996 -10.376 5.177 1.00 95.94 256 CYS A O 1
ATOM 2002 N N . GLY A 1 257 ? -19.998 -8.487 4.507 1.00 97.69 257 GLY A N 1
ATOM 2003 C CA . GLY A 1 257 ? -19.965 -7.805 5.795 1.00 97.69 257 GLY A CA 1
ATOM 2004 C C . GLY A 1 257 ? -18.931 -6.690 5.897 1.00 97.69 257 GLY A C 1
ATOM 2005 O O . GLY A 1 257 ? -18.939 -5.990 6.912 1.00 97.69 257 GLY A O 1
ATOM 2006 N N . GLN A 1 258 ? -18.043 -6.500 4.917 1.00 97.62 258 GLN A N 1
ATOM 2007 C CA . GLN A 1 258 ? -16.965 -5.507 4.986 1.00 97.62 258 GLN A CA 1
ATOM 2008 C C . GLN A 1 258 ? -17.512 -4.073 5.065 1.00 97.62 258 GLN A C 1
ATOM 2010 O O . GLN A 1 258 ? -17.161 -3.333 5.993 1.00 97.62 258 GLN A O 1
ATOM 2015 N N . MET A 1 259 ? -18.429 -3.694 4.167 1.00 97.69 259 MET A N 1
ATOM 2016 C CA . MET A 1 259 ? -19.059 -2.364 4.169 1.00 97.69 259 MET A CA 1
ATOM 2017 C C . MET A 1 259 ? -19.885 -2.130 5.437 1.00 97.69 259 MET A C 1
ATOM 2019 O O . MET A 1 259 ? -19.758 -1.106 6.117 1.00 97.69 259 MET A O 1
ATOM 2023 N N . SER A 1 260 ? -20.694 -3.120 5.818 1.00 97.75 260 SER A N 1
ATOM 2024 C CA . SER A 1 260 ? -21.513 -3.054 7.030 1.00 97.75 260 SER A CA 1
ATOM 2025 C C . SER A 1 260 ? -20.657 -2.929 8.295 1.00 97.75 260 SER A C 1
ATOM 2027 O O . SER A 1 260 ? -20.976 -2.146 9.194 1.00 97.75 260 SER A O 1
ATOM 2029 N N . SER A 1 261 ? -19.538 -3.654 8.368 1.00 98.00 261 SER A N 1
ATOM 2030 C CA . SER A 1 261 ? -18.597 -3.583 9.490 1.00 98.00 261 SER A CA 1
ATOM 2031 C C . SER A 1 261 ? -17.934 -2.214 9.576 1.00 98.00 261 SER A C 1
ATOM 2033 O O . SER A 1 261 ? -17.834 -1.665 10.676 1.00 98.00 261 SER A O 1
ATOM 2035 N N . TRP A 1 262 ? -17.553 -1.621 8.437 1.00 98.44 262 TRP A N 1
ATOM 2036 C CA . TRP A 1 262 ? -17.041 -0.250 8.395 1.00 98.44 262 TRP A CA 1
ATOM 2037 C C . TRP A 1 262 ? -18.050 0.730 8.999 1.00 98.44 262 TRP A C 1
ATOM 2039 O O . TRP A 1 262 ? -17.695 1.494 9.899 1.00 98.44 262 TRP A O 1
ATOM 2049 N N . TYR A 1 263 ? -19.319 0.662 8.578 1.00 98.25 263 TYR A N 1
ATOM 2050 C CA . TYR A 1 263 ? -20.379 1.524 9.105 1.00 98.25 263 TYR A CA 1
ATOM 2051 C C . TYR A 1 263 ? -20.576 1.348 10.612 1.00 98.25 263 TYR A C 1
ATOM 2053 O O . TYR A 1 263 ? -20.609 2.335 11.348 1.00 98.25 263 TYR A O 1
ATOM 2061 N N . VAL A 1 264 ? -20.693 0.104 11.090 1.00 97.75 264 VAL A N 1
ATOM 2062 C CA . VAL A 1 264 ? -20.928 -0.193 12.513 1.00 97.75 264 VAL A CA 1
ATOM 2063 C C . VAL A 1 264 ? -19.778 0.327 13.375 1.00 97.75 264 VAL A C 1
ATOM 2065 O O . VAL A 1 264 ? -20.022 0.981 14.392 1.00 97.75 264 VAL A O 1
ATOM 2068 N N . LEU A 1 265 ? -18.532 0.089 12.961 1.00 98.00 265 LEU A N 1
ATOM 2069 C CA . LEU A 1 265 ? -17.343 0.564 13.668 1.00 98.00 265 LEU A CA 1
ATOM 2070 C C . LEU A 1 265 ? -17.255 2.099 13.651 1.00 98.00 265 LEU A C 1
ATOM 2072 O O . LEU A 1 265 ? -17.106 2.718 14.708 1.00 98.00 265 LEU A O 1
ATOM 2076 N N . ALA A 1 266 ? -17.465 2.729 12.493 1.00 98.12 266 ALA A N 1
ATOM 2077 C CA . ALA A 1 266 ? -17.486 4.183 12.351 1.00 98.12 266 ALA A CA 1
ATOM 2078 C C . ALA A 1 266 ? -18.601 4.849 13.175 1.00 98.12 266 ALA A C 1
ATOM 2080 O O . ALA A 1 266 ? -18.381 5.898 13.782 1.00 98.12 266 ALA A O 1
ATOM 2081 N N . ALA A 1 267 ? -19.791 4.245 13.240 1.00 98.00 267 ALA A N 1
ATOM 2082 C CA . ALA A 1 267 ? -20.893 4.719 14.072 1.00 98.00 267 ALA A CA 1
ATOM 2083 C C . ALA A 1 267 ? -20.546 4.628 15.560 1.00 98.00 267 ALA A C 1
ATOM 2085 O O . ALA A 1 267 ? -20.823 5.559 16.316 1.00 98.00 267 ALA A O 1
ATOM 2086 N N . TYR A 1 268 ? -19.891 3.544 15.972 1.00 97.81 268 TYR A N 1
ATOM 2087 C CA . TYR A 1 268 ? -19.432 3.367 17.344 1.00 97.81 268 TYR A CA 1
ATOM 2088 C C . TYR A 1 268 ? -18.266 4.297 17.721 1.00 97.81 268 TYR A C 1
ATOM 2090 O O . TYR A 1 268 ? -18.029 4.553 18.905 1.00 97.81 268 TYR A O 1
ATOM 2098 N N . GLY A 1 269 ? -17.571 4.824 16.712 1.00 98.12 269 GLY A N 1
ATOM 2099 C CA . GLY A 1 269 ? -16.427 5.711 16.854 1.00 98.12 269 GLY A CA 1
ATOM 2100 C C . GLY A 1 269 ? -15.103 4.970 17.012 1.00 98.12 269 GLY A C 1
ATOM 2101 O O . GLY A 1 269 ? -14.209 5.479 17.680 1.00 98.12 269 GLY A O 1
ATOM 2102 N N . LEU A 1 270 ? -14.981 3.773 16.433 1.00 98.00 270 LEU A N 1
ATOM 2103 C CA . LEU A 1 270 ? -13.776 2.946 16.461 1.00 98.00 270 LEU A CA 1
ATOM 2104 C C . LEU A 1 270 ? -13.337 2.587 15.043 1.00 98.00 270 LEU A C 1
ATOM 2106 O O . LEU A 1 270 ? -14.177 2.385 14.173 1.00 98.00 270 LEU A O 1
ATOM 2110 N N . TYR A 1 271 ? -12.034 2.432 14.825 1.00 98.38 271 TYR A N 1
ATOM 2111 C CA . TYR A 1 271 ? -11.519 1.820 13.602 1.00 98.38 271 TYR A CA 1
ATOM 2112 C C . TYR A 1 271 ? -10.129 1.229 13.802 1.00 98.38 271 TYR A C 1
ATOM 2114 O O . TYR A 1 271 ? -9.302 1.807 14.507 1.00 98.38 271 TYR A O 1
ATOM 2122 N N . ASP A 1 272 ? -9.864 0.102 13.150 1.00 95.69 272 ASP A N 1
ATOM 2123 C CA . ASP A 1 272 ? -8.569 -0.572 13.157 1.00 95.69 272 ASP A CA 1
ATOM 2124 C C . ASP A 1 272 ? -7.928 -0.430 11.768 1.00 95.69 272 ASP A C 1
ATOM 2126 O O . ASP A 1 272 ? -8.342 -1.073 10.808 1.00 95.69 272 ASP A O 1
ATOM 2130 N N . VAL A 1 273 ? -6.959 0.485 11.634 1.00 96.94 273 VAL A N 1
ATOM 2131 C CA . VAL A 1 273 ? -6.295 0.766 10.342 1.00 96.94 273 VAL A CA 1
ATOM 2132 C C . VAL A 1 273 ? -5.315 -0.339 9.956 1.00 96.94 273 VAL A C 1
ATOM 2134 O O . VAL A 1 273 ? -5.106 -0.591 8.773 1.00 96.94 273 VAL A O 1
ATOM 2137 N N . ALA A 1 274 ? -4.691 -0.970 10.945 1.00 95.06 274 ALA A N 1
ATOM 2138 C CA . ALA A 1 274 ? -3.699 -2.013 10.753 1.00 95.06 274 ALA A CA 1
ATOM 2139 C C . ALA A 1 274 ? -3.976 -3.108 11.790 1.00 95.06 274 ALA A C 1
ATOM 2141 O O . ALA A 1 274 ? -3.408 -3.019 12.880 1.00 95.06 274 ALA A O 1
ATOM 2142 N N . PRO A 1 275 ? -4.809 -4.118 11.470 1.00 94.75 275 PRO A N 1
ATOM 2143 C CA . PRO A 1 275 ? -5.305 -5.131 12.407 1.00 94.75 275 PRO A CA 1
ATOM 2144 C C . PRO A 1 275 ? -4.308 -5.591 13.484 1.00 94.75 275 PRO A C 1
ATOM 2146 O O . PRO A 1 275 ? -4.514 -5.404 14.685 1.00 94.75 275 PRO A O 1
ATOM 2149 N N . THR A 1 276 ? -3.124 -6.049 13.070 1.00 95.50 276 THR A N 1
ATOM 2150 C CA . THR A 1 276 ? -2.085 -6.566 13.977 1.00 95.50 276 THR A CA 1
ATOM 2151 C C . THR A 1 276 ? -1.451 -5.526 14.914 1.00 95.50 276 THR A C 1
ATOM 2153 O O . THR A 1 276 ? -0.664 -5.888 15.790 1.00 95.50 276 THR A O 1
ATOM 2156 N N . SER A 1 277 ? -1.756 -4.234 14.761 1.00 94.94 277 SER A N 1
ATOM 2157 C CA . SER A 1 277 ? -1.301 -3.159 15.655 1.00 94.94 277 SER A CA 1
ATOM 2158 C C . SER A 1 277 ? -1.962 -3.221 17.033 1.00 94.94 277 SER A C 1
ATOM 2160 O O . SER A 1 277 ? -1.388 -2.725 18.006 1.00 94.94 277 SER A O 1
ATOM 2162 N N . ARG A 1 278 ? -3.157 -3.830 17.123 1.00 95.56 278 ARG A N 1
ATOM 2163 C CA . ARG A 1 278 ? -4.048 -3.810 18.299 1.00 95.56 278 ARG A CA 1
ATOM 2164 C C . ARG A 1 278 ? -4.492 -2.400 18.714 1.00 95.56 278 ARG A C 1
ATOM 2166 O O . ARG A 1 278 ? -4.983 -2.232 19.831 1.00 95.56 278 ARG A O 1
ATOM 2173 N N . GLN A 1 279 ? -4.319 -1.392 17.860 1.00 97.31 279 GLN A N 1
ATOM 2174 C CA . GLN A 1 279 ? -4.708 -0.009 18.131 1.00 97.31 279 GLN A CA 1
ATOM 2175 C C . GLN A 1 279 ? -6.040 0.311 17.453 1.00 97.31 279 GLN A C 1
ATOM 2177 O O . GLN A 1 279 ? -6.163 0.252 16.236 1.00 97.31 279 GLN A O 1
ATOM 2182 N N . TRP A 1 280 ? -7.019 0.727 18.249 1.00 98.19 280 TRP A N 1
ATOM 2183 C CA . TRP A 1 280 ? -8.308 1.214 17.776 1.00 98.19 280 TRP A CA 1
ATOM 2184 C C . TRP A 1 280 ? -8.303 2.734 17.802 1.00 98.19 280 TRP A C 1
ATOM 2186 O O . TRP A 1 280 ? -8.254 3.332 18.878 1.00 98.19 280 TRP A O 1
ATOM 2196 N N . LEU A 1 281 ? -8.339 3.363 16.633 1.00 98.62 281 LEU A N 1
ATOM 2197 C CA . LEU A 1 281 ? -8.501 4.809 16.508 1.00 98.62 281 LEU A CA 1
ATOM 2198 C C . LEU A 1 281 ? -9.886 5.202 16.996 1.00 98.62 281 LEU A C 1
ATOM 2200 O O . LEU A 1 281 ? -10.843 4.465 16.753 1.00 98.62 281 LEU A O 1
ATOM 2204 N N . VAL A 1 282 ? -9.992 6.340 17.684 1.00 98.69 282 VAL A N 1
ATOM 2205 C CA . VAL A 1 282 ? -11.246 6.719 18.340 1.00 98.69 282 VAL A CA 1
ATOM 2206 C C . VAL A 1 282 ? -11.737 8.105 17.928 1.00 98.69 282 VAL A C 1
ATOM 2208 O O . VAL A 1 282 ? -11.002 9.091 17.971 1.00 98.69 282 VAL A O 1
ATOM 2211 N N . ILE A 1 283 ? -13.020 8.180 17.581 1.00 98.44 283 ILE A N 1
ATOM 2212 C CA . ILE A 1 283 ? -13.754 9.418 17.287 1.00 98.44 283 ILE A CA 1
ATOM 2213 C C . ILE A 1 283 ? -15.070 9.443 18.081 1.00 98.44 283 ILE A C 1
ATOM 2215 O O . ILE A 1 283 ? -15.505 8.396 18.566 1.00 98.44 283 ILE A O 1
ATOM 2219 N N . PRO A 1 284 ? -15.733 10.604 18.227 1.00 98.44 284 PRO A N 1
ATOM 2220 C CA . PRO A 1 284 ? -17.022 10.667 18.903 1.00 98.44 284 PRO A CA 1
ATOM 2221 C C . PRO A 1 284 ? -18.056 9.732 18.250 1.00 98.44 284 PRO A C 1
ATOM 2223 O O . PRO A 1 284 ? -18.163 9.727 17.020 1.00 98.44 284 PRO A O 1
ATOM 2226 N N . PRO A 1 285 ? -18.841 8.973 19.040 1.00 98.44 285 PRO A N 1
ATOM 2227 C CA . PRO A 1 285 ? -19.864 8.081 18.502 1.00 98.44 285 PRO A CA 1
ATOM 2228 C C . PRO A 1 285 ? -20.993 8.850 17.806 1.00 98.44 285 PRO A C 1
ATOM 2230 O O . PRO A 1 285 ? -21.275 10.012 18.115 1.00 98.44 285 PRO A O 1
ATOM 2233 N N . LEU A 1 286 ? -21.689 8.169 16.893 1.00 97.50 286 LEU A N 1
ATOM 2234 C CA . LEU A 1 286 ? -22.845 8.693 16.163 1.00 97.50 286 LEU A CA 1
ATOM 2235 C C . LEU A 1 286 ? -23.964 9.130 17.115 1.00 97.50 286 LEU A C 1
ATOM 2237 O O . LEU A 1 286 ? -24.469 10.253 17.035 1.00 97.50 286 LEU A O 1
ATOM 2241 N N . HIS A 1 287 ? -24.333 8.261 18.053 1.00 97.50 287 HIS A N 1
ATOM 2242 C CA . HIS A 1 287 ? -25.335 8.564 19.072 1.00 97.50 287 HIS A CA 1
ATOM 2243 C C . HIS A 1 287 ? -24.688 9.125 20.338 1.00 97.50 287 HIS A C 1
ATOM 2245 O O . HIS A 1 287 ? -23.483 9.009 20.537 1.00 97.50 287 HIS A O 1
ATOM 2251 N N . GLU A 1 288 ? -25.486 9.752 21.207 1.00 98.00 288 GLU A N 1
ATOM 2252 C CA . GLU A 1 288 ? -24.978 10.285 22.479 1.00 98.00 288 GLU A CA 1
ATOM 2253 C C . GLU A 1 288 ? -24.297 9.204 23.318 1.00 98.00 288 GLU A C 1
ATOM 2255 O O . GLU A 1 288 ? -23.277 9.472 23.942 1.00 98.00 288 GLU A O 1
ATOM 2260 N N . ARG A 1 289 ? -24.828 7.979 23.295 1.00 98.31 289 ARG A N 1
ATOM 2261 C CA . ARG A 1 289 ? -24.282 6.809 23.979 1.00 98.31 289 ARG A CA 1
ATOM 2262 C C . ARG A 1 289 ? -24.489 5.570 23.117 1.00 98.31 289 ARG A C 1
ATOM 2264 O O . ARG A 1 289 ? -25.602 5.326 22.656 1.00 98.31 289 ARG A O 1
ATOM 2271 N N . MET A 1 290 ? -23.445 4.769 22.953 1.00 98.31 290 MET A N 1
ATOM 2272 C CA . MET A 1 290 ? -23.499 3.447 22.330 1.00 98.31 290 MET A CA 1
ATOM 2273 C C . MET A 1 290 ? -22.784 2.445 23.239 1.00 98.31 290 MET A C 1
ATOM 2275 O O . MET A 1 290 ? -21.790 2.788 23.876 1.00 98.31 290 MET A O 1
ATOM 2279 N N . SER A 1 291 ? -23.299 1.218 23.334 1.00 97.75 291 SER A N 1
ATOM 2280 C CA . SER A 1 291 ? -22.728 0.171 24.192 1.00 97.75 291 SER A CA 1
ATOM 2281 C C . SER A 1 291 ? -22.611 -1.154 23.439 1.00 97.75 291 SER A C 1
ATOM 2283 O O . SER A 1 291 ? -23.565 -1.589 22.797 1.00 97.75 291 SER A O 1
ATOM 2285 N N . LEU A 1 292 ? -21.457 -1.812 23.562 1.00 95.25 292 LEU A N 1
ATOM 2286 C CA . LEU A 1 292 ? -21.172 -3.146 23.030 1.00 95.25 292 LEU A CA 1
ATOM 2287 C C . LEU A 1 292 ? -21.073 -4.148 24.174 1.00 95.25 292 LEU A C 1
ATOM 2289 O O . LEU A 1 292 ? -20.276 -3.972 25.099 1.00 95.25 292 LEU A O 1
ATOM 2293 N N . ARG A 1 293 ? -21.842 -5.236 24.083 1.00 96.44 293 ARG A N 1
ATOM 2294 C CA . ARG A 1 293 ? -21.670 -6.393 24.965 1.00 96.44 293 ARG A CA 1
ATOM 2295 C C . ARG A 1 293 ? -20.554 -7.271 24.413 1.00 96.44 293 ARG A C 1
ATOM 2297 O O . ARG A 1 293 ? -20.694 -7.858 23.345 1.00 96.44 293 ARG A O 1
ATOM 2304 N N . LEU A 1 294 ? -19.464 -7.360 25.156 1.00 94.75 294 LEU A N 1
ATOM 2305 C CA . LEU A 1 294 ? -18.265 -8.092 24.777 1.00 94.75 294 LEU A CA 1
ATOM 2306 C C . LEU A 1 294 ? -18.358 -9.566 25.181 1.00 94.75 294 LEU A C 1
ATOM 2308 O O . LEU A 1 294 ? -19.169 -9.964 26.028 1.00 94.75 294 LEU A O 1
ATOM 2312 N N . ALA A 1 295 ? -17.457 -10.373 24.620 1.00 85.69 295 ALA A N 1
ATOM 2313 C CA . ALA A 1 295 ? -17.203 -11.716 25.122 1.00 85.69 295 ALA A CA 1
ATOM 2314 C C . ALA A 1 295 ? -16.849 -11.675 26.625 1.00 85.69 295 ALA A C 1
ATOM 2316 O O . ALA A 1 295 ? -16.191 -10.751 27.109 1.00 85.69 295 ALA A O 1
ATOM 2317 N N . GLY A 1 296 ? -17.328 -12.664 27.384 1.00 85.19 296 GLY A N 1
ATOM 2318 C CA . GLY A 1 296 ? -17.160 -12.704 28.843 1.00 85.19 296 GLY A CA 1
ATOM 2319 C C . GLY A 1 296 ? -18.122 -11.803 29.632 1.00 85.19 296 GLY A C 1
ATOM 2320 O O . GLY A 1 296 ? -17.939 -11.633 30.833 1.00 85.19 296 GLY A O 1
ATOM 2321 N N . GLY A 1 297 ? -19.144 -11.225 28.987 1.00 93.06 297 GLY A N 1
ATOM 2322 C CA . GLY A 1 297 ? -20.231 -10.496 29.659 1.00 93.06 297 GLY A CA 1
ATOM 2323 C C . GLY A 1 297 ? -19.906 -9.051 30.045 1.00 93.06 297 GLY A C 1
ATOM 2324 O O . GLY A 1 297 ? -20.749 -8.367 30.624 1.00 93.06 297 GLY A O 1
ATOM 2325 N N . ARG A 1 298 ? -18.707 -8.567 29.707 1.00 96.25 298 ARG A N 1
ATOM 2326 C CA . ARG A 1 298 ? -18.305 -7.169 29.902 1.00 96.25 298 ARG A CA 1
ATOM 2327 C C . ARG A 1 298 ? -19.027 -6.248 28.921 1.00 96.25 298 ARG A C 1
ATOM 2329 O O . ARG A 1 298 ? -19.524 -6.686 27.886 1.00 96.25 298 ARG A O 1
ATOM 2336 N N . THR A 1 299 ? -19.079 -4.961 29.246 1.00 98.12 299 THR A N 1
ATOM 2337 C CA . THR A 1 299 ? -19.648 -3.930 28.371 1.00 98.12 299 THR A CA 1
ATOM 2338 C C . THR A 1 299 ? -18.622 -2.831 28.164 1.00 98.12 299 THR A C 1
ATOM 2340 O O . THR A 1 299 ? -18.086 -2.305 29.138 1.00 98.12 299 THR A O 1
ATOM 2343 N N . PHE A 1 300 ? -18.367 -2.483 26.908 1.00 98.38 300 PHE A N 1
ATOM 2344 C CA . PHE A 1 300 ? -17.665 -1.257 26.540 1.00 98.38 300 PHE A CA 1
ATOM 2345 C C . PHE A 1 300 ? -18.707 -0.232 26.096 1.00 98.38 300 PHE A C 1
ATOM 2347 O O . PHE A 1 300 ? -19.700 -0.603 25.474 1.00 98.38 300 PHE A O 1
ATOM 2354 N N . THR A 1 301 ? -18.529 1.039 26.438 1.00 98.69 301 THR A N 1
ATOM 2355 C CA . THR A 1 301 ? -19.448 2.129 26.083 1.00 98.69 301 THR A CA 1
ATOM 2356 C C . THR A 1 301 ? -18.667 3.293 25.495 1.00 98.69 301 THR A C 1
ATOM 2358 O O . THR A 1 301 ? -17.677 3.724 26.080 1.00 98.69 301 THR A O 1
ATOM 2361 N N . THR A 1 302 ? -19.143 3.843 24.382 1.00 98.62 302 THR A N 1
ATOM 2362 C CA . THR A 1 302 ? -18.699 5.140 23.863 1.00 98.62 302 THR A CA 1
ATOM 2363 C C . THR A 1 302 ? -19.793 6.174 24.085 1.00 98.62 302 THR A C 1
ATOM 2365 O O . THR A 1 302 ? -20.983 5.913 23.889 1.00 98.62 302 THR A O 1
ATOM 2368 N N . ARG A 1 303 ? -19.407 7.360 24.552 1.00 98.69 303 ARG A N 1
ATOM 2369 C CA . ARG A 1 303 ? -20.330 8.450 24.867 1.00 98.69 303 ARG A CA 1
ATOM 2370 C C . ARG A 1 303 ? -19.776 9.781 24.383 1.00 98.69 303 ARG A C 1
ATOM 2372 O O . ARG A 1 303 ? -18.575 10.020 24.474 1.00 98.69 303 ARG A O 1
ATOM 2379 N N . ARG A 1 304 ? -20.647 10.668 23.908 1.00 98.31 304 ARG A N 1
ATOM 2380 C CA . ARG A 1 304 ? -20.310 12.070 23.629 1.00 98.31 304 ARG A CA 1
ATOM 2381 C C . ARG A 1 304 ? -21.146 13.020 24.473 1.00 98.31 304 ARG A C 1
ATOM 2383 O O . ARG A 1 304 ? -22.333 12.795 24.686 1.00 98.31 304 ARG A O 1
ATOM 2390 N N . GLU A 1 305 ? -20.517 14.093 24.928 1.00 98.06 305 GLU A N 1
ATOM 2391 C CA . GLU A 1 305 ? -21.144 15.194 25.650 1.00 98.06 305 GLU A CA 1
ATOM 2392 C C . GLU A 1 305 ? -20.891 16.504 24.911 1.00 98.06 305 GLU A C 1
ATOM 2394 O O . GLU A 1 305 ? -19.746 16.822 24.598 1.00 98.06 305 GLU A O 1
ATOM 2399 N N . GLY A 1 306 ? -21.944 17.282 24.666 1.00 96.38 306 GLY A N 1
ATOM 2400 C CA . GLY A 1 306 ? -21.837 18.539 23.930 1.00 96.38 306 GLY A CA 1
ATOM 2401 C C . GLY A 1 306 ? -21.780 18.351 22.412 1.00 96.38 306 GLY A C 1
ATOM 2402 O O . GLY A 1 306 ? -22.119 17.299 21.868 1.00 96.38 306 GLY A O 1
ATOM 2403 N N . THR A 1 307 ? -21.379 19.411 21.713 1.00 94.81 307 THR A N 1
ATOM 2404 C CA . THR A 1 307 ? -21.288 19.456 20.245 1.00 94.81 307 THR A CA 1
ATOM 2405 C C . THR A 1 307 ? -20.069 20.269 19.825 1.00 94.81 307 THR A C 1
ATOM 2407 O O . THR A 1 307 ? -19.597 21.104 20.593 1.00 94.81 307 THR A O 1
ATOM 2410 N N . GLY A 1 308 ? -19.577 20.040 18.607 1.00 94.62 308 GLY A N 1
ATOM 2411 C CA . GLY A 1 308 ? -18.410 20.736 18.070 1.00 94.62 308 GLY A CA 1
ATOM 2412 C C . GLY A 1 308 ? -17.138 19.895 18.136 1.00 94.62 308 GLY A C 1
ATOM 2413 O O . GLY A 1 308 ? -17.174 18.681 17.932 1.00 94.62 308 GLY A O 1
ATOM 2414 N N . ALA A 1 309 ? -16.011 20.558 18.369 1.00 95.75 309 ALA A N 1
ATOM 2415 C CA . ALA A 1 309 ? -14.682 19.969 18.306 1.00 95.75 309 ALA A CA 1
ATOM 2416 C C . ALA A 1 309 ? -14.341 19.154 19.566 1.00 95.75 309 ALA A C 1
ATOM 2418 O O . ALA A 1 309 ? -14.893 19.389 20.639 1.00 95.75 309 ALA A O 1
ATOM 2419 N N . ILE A 1 310 ? -13.409 18.203 19.443 1.00 97.56 310 ILE A N 1
ATOM 2420 C CA . ILE A 1 310 ? -12.987 17.333 20.552 1.00 97.56 310 ILE A CA 1
ATOM 2421 C C . ILE A 1 310 ? -12.049 18.106 21.491 1.00 97.56 310 ILE A C 1
ATOM 2423 O O . ILE A 1 310 ? -10.875 18.307 21.173 1.00 97.56 310 ILE A O 1
ATOM 2427 N N . GLU A 1 311 ? -12.549 18.521 22.656 1.00 96.06 311 GLU A N 1
ATOM 2428 C CA . GLU A 1 311 ? -11.766 19.278 23.645 1.00 96.06 311 GLU A CA 1
ATOM 2429 C C . GLU A 1 311 ? -10.941 18.348 24.538 1.00 96.06 311 GLU A C 1
ATOM 2431 O O . GLU A 1 311 ? -9.752 18.571 24.770 1.00 96.06 311 GLU A O 1
ATOM 2436 N N . ARG A 1 312 ? -11.564 17.272 25.033 1.00 96.56 312 ARG A N 1
ATOM 2437 C CA . ARG A 1 312 ? -10.897 16.234 25.829 1.00 96.56 312 ARG A CA 1
ATOM 2438 C C . ARG A 1 312 ? -11.624 14.901 25.729 1.00 96.56 312 ARG A C 1
ATOM 2440 O O . ARG A 1 312 ? -12.832 14.852 25.508 1.00 96.56 312 ARG A O 1
ATOM 2447 N N . VAL A 1 313 ? -10.894 13.826 25.996 1.00 98.44 313 VAL A N 1
ATOM 2448 C CA . VAL A 1 313 ? -11.436 12.467 26.071 1.00 98.44 313 VAL A CA 1
ATOM 2449 C C . VAL A 1 313 ? -11.050 11.848 27.406 1.00 98.44 313 VAL A C 1
ATOM 2451 O O . VAL A 1 313 ? -9.958 12.101 27.923 1.00 98.44 313 VAL A O 1
ATOM 2454 N N . THR A 1 314 ? -11.950 11.063 27.990 1.00 98.69 314 THR A N 1
ATOM 2455 C CA . THR A 1 314 ? -11.663 10.265 29.185 1.00 98.69 314 THR A CA 1
ATOM 2456 C C . THR A 1 314 ? -11.993 8.802 28.957 1.00 98.69 314 THR A C 1
ATOM 2458 O O . THR A 1 314 ? -12.939 8.494 28.240 1.00 98.69 314 THR A O 1
ATOM 2461 N N . PHE A 1 315 ? -11.214 7.915 29.567 1.00 98.62 315 PHE A N 1
ATOM 2462 C CA . PHE A 1 315 ? -11.497 6.487 29.633 1.00 98.62 315 PHE A CA 1
ATOM 2463 C C . PHE A 1 315 ? -11.582 6.086 31.108 1.00 98.62 315 PHE A C 1
ATOM 2465 O O . PHE A 1 315 ? -10.650 6.349 31.873 1.00 98.62 315 PHE A O 1
ATOM 2472 N N . ASP A 1 316 ? -12.738 5.570 31.527 1.00 97.81 316 ASP A N 1
ATOM 2473 C CA . ASP A 1 316 ? -13.082 5.298 32.931 1.00 97.81 316 ASP A CA 1
ATOM 2474 C C . ASP A 1 316 ? -12.790 6.493 33.859 1.00 97.81 316 ASP A C 1
ATOM 2476 O O . ASP A 1 316 ? -12.174 6.386 34.923 1.00 97.81 316 ASP A O 1
ATOM 2480 N N . GLY A 1 317 ? -13.195 7.686 33.408 1.00 97.69 317 GLY A N 1
ATOM 2481 C CA . GLY A 1 317 ? -13.038 8.952 34.131 1.00 97.69 317 GLY A CA 1
ATOM 2482 C C . GLY A 1 317 ? -11.615 9.524 34.148 1.00 97.69 317 GLY A C 1
ATOM 2483 O O . GLY A 1 317 ? -11.413 10.637 34.637 1.00 97.69 317 GLY A O 1
ATOM 2484 N N . ARG A 1 318 ? -10.620 8.820 33.597 1.00 98.31 318 ARG A N 1
ATOM 2485 C CA . ARG A 1 318 ? -9.230 9.296 33.522 1.00 98.31 318 ARG A CA 1
ATOM 2486 C C . ARG A 1 318 ? -8.968 10.000 32.191 1.00 98.31 318 ARG A C 1
ATOM 2488 O O . ARG A 1 318 ? -9.397 9.484 31.161 1.00 98.31 318 ARG A O 1
ATOM 2495 N N . PRO A 1 319 ? -8.247 11.138 32.163 1.00 97.81 319 PRO A N 1
ATOM 2496 C CA . PRO A 1 319 ? -7.865 11.789 30.912 1.00 97.81 319 PRO A CA 1
ATOM 2497 C C . PRO A 1 319 ? -7.105 10.841 29.980 1.00 97.81 319 PRO A C 1
ATOM 2499 O O . PRO A 1 319 ? -6.079 10.275 30.356 1.00 97.81 319 PRO A O 1
ATOM 2502 N N . LEU A 1 320 ? -7.593 10.700 28.751 1.00 98.00 320 LEU A N 1
ATOM 2503 C CA . LEU A 1 320 ? -6.938 9.946 27.692 1.00 98.00 320 LEU A CA 1
ATOM 2504 C C . LEU A 1 320 ? -6.234 10.944 26.771 1.00 98.00 320 LEU A C 1
ATOM 2506 O O . LEU A 1 320 ? -6.894 11.673 26.045 1.00 98.00 320 LEU A O 1
ATOM 2510 N N . GLY A 1 321 ? -4.903 11.016 26.815 1.00 96.06 321 GLY A N 1
ATOM 2511 C CA . GLY A 1 321 ? -4.136 11.958 25.984 1.00 96.06 321 GLY A CA 1
ATOM 2512 C C . GLY A 1 321 ? -3.884 11.483 24.549 1.00 96.06 321 GLY A C 1
ATOM 2513 O O . GLY A 1 321 ? -3.597 12.300 23.680 1.00 96.06 321 GLY A O 1
ATOM 2514 N N . ARG A 1 322 ? -3.985 10.172 24.306 1.00 97.25 322 ARG A N 1
ATOM 2515 C CA . ARG A 1 3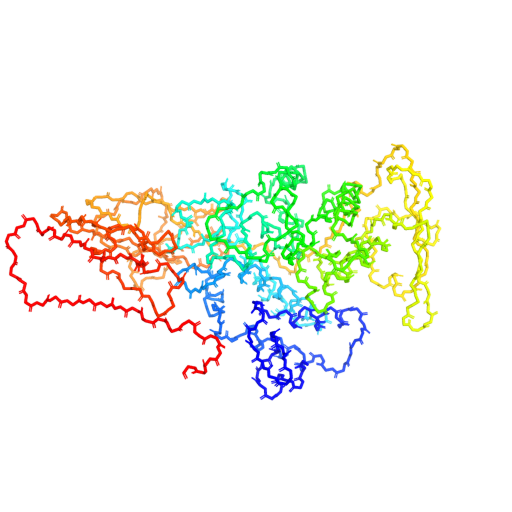22 ? -3.764 9.535 23.000 1.00 97.25 322 ARG A CA 1
ATOM 2516 C C . ARG A 1 322 ? -5.058 9.372 22.218 1.00 97.25 322 ARG A C 1
ATOM 2518 O O . ARG A 1 322 ? -6.119 9.215 22.804 1.00 97.25 322 ARG A O 1
ATOM 2525 N N . SER A 1 323 ? -4.933 9.348 20.899 1.00 97.56 323 SER A N 1
ATOM 2526 C CA . SER A 1 323 ? -6.038 9.297 19.940 1.00 97.56 323 SER A CA 1
ATOM 2527 C C . SER A 1 323 ? -6.487 7.880 19.559 1.00 97.56 323 SER A C 1
ATOM 2529 O O . SER A 1 323 ? -7.165 7.675 18.555 1.00 97.56 323 SER A O 1
ATOM 2531 N N . PHE A 1 324 ? -6.105 6.895 20.369 1.00 98.25 324 PHE A N 1
ATOM 2532 C CA . PHE A 1 324 ? -6.424 5.487 20.176 1.00 98.25 324 PHE A CA 1
ATOM 2533 C C . PHE A 1 324 ? -6.554 4.767 21.523 1.00 98.25 324 PHE A C 1
ATOM 2535 O O . PHE A 1 324 ? -6.008 5.221 22.533 1.00 98.25 324 PHE A O 1
ATOM 2542 N N . LEU A 1 325 ? -7.229 3.621 21.520 1.00 98.25 325 LEU A N 1
ATOM 2543 C CA . LEU A 1 325 ? -7.231 2.634 22.599 1.00 98.25 325 LEU A CA 1
ATOM 2544 C C . LEU A 1 325 ? -6.471 1.379 22.160 1.00 98.25 325 LEU A C 1
ATOM 2546 O O . LEU A 1 325 ? -6.432 1.047 20.978 1.00 98.25 325 LEU A O 1
ATOM 2550 N N . TRP A 1 326 ? -5.865 0.672 23.107 1.00 97.50 326 TRP A N 1
ATOM 2551 C CA . TRP A 1 326 ? -5.357 -0.674 22.875 1.00 97.50 326 TRP A CA 1
ATOM 2552 C C . TRP A 1 326 ? -6.525 -1.655 22.934 1.00 97.50 326 TRP A C 1
ATOM 2554 O O . TRP A 1 326 ? -7.498 -1.441 23.663 1.00 97.50 326 TRP A O 1
ATOM 2564 N N . HIS A 1 327 ? -6.435 -2.746 22.180 1.00 97.00 327 HIS A N 1
ATOM 2565 C CA . HIS A 1 327 ? -7.485 -3.755 22.134 1.00 97.00 327 HIS A CA 1
ATOM 2566 C C . HIS A 1 327 ? -7.837 -4.294 23.528 1.00 97.00 327 HIS A C 1
ATOM 2568 O O . HIS A 1 327 ? -9.012 -4.467 23.836 1.00 97.00 327 HIS A O 1
ATOM 2574 N N . GLU A 1 328 ? -6.846 -4.497 24.396 1.00 96.06 328 GLU A N 1
ATOM 2575 C CA . GLU A 1 328 ? -7.027 -5.026 25.751 1.00 96.06 328 GLU A CA 1
ATOM 2576 C C . GLU A 1 328 ? -7.853 -4.092 26.645 1.00 96.06 328 GLU A C 1
ATOM 2578 O O . GLU A 1 328 ? -8.576 -4.555 27.530 1.00 96.06 328 GLU A O 1
ATOM 2583 N N . GLU A 1 329 ? -7.788 -2.782 26.401 1.00 96.88 329 GLU A N 1
ATOM 2584 C CA . GLU A 1 329 ? -8.585 -1.793 27.126 1.00 96.88 329 GLU A CA 1
ATOM 2585 C C . GLU A 1 329 ? -10.051 -1.892 26.731 1.00 96.88 329 GLU A C 1
ATOM 2587 O O . GLU A 1 329 ? -10.910 -1.962 27.603 1.00 96.88 329 GLU A O 1
ATOM 2592 N N . ILE A 1 330 ? -10.334 -2.014 25.432 1.00 96.69 330 ILE A N 1
ATOM 2593 C CA . ILE A 1 330 ? -11.697 -2.256 24.948 1.00 96.69 330 ILE A CA 1
ATOM 2594 C C . ILE A 1 330 ? -12.196 -3.616 25.445 1.00 96.69 330 ILE A C 1
ATOM 2596 O O . ILE A 1 330 ? -13.297 -3.699 25.977 1.00 96.69 330 ILE A O 1
ATOM 2600 N N . ALA A 1 331 ? -11.392 -4.679 25.336 1.00 95.62 331 ALA A N 1
ATOM 2601 C CA . ALA A 1 331 ? -11.754 -6.038 25.751 1.00 95.62 331 ALA A CA 1
ATOM 2602 C C . ALA A 1 331 ? -12.049 -6.160 27.261 1.00 95.62 331 ALA A C 1
ATOM 2604 O O . ALA A 1 331 ? -12.786 -7.060 27.686 1.00 95.62 331 ALA A O 1
ATOM 2605 N N . SER A 1 332 ? -11.503 -5.244 28.066 1.00 95.56 332 SER A N 1
ATOM 2606 C CA . SER A 1 332 ? -11.758 -5.124 29.505 1.00 95.56 332 SER A CA 1
ATOM 2607 C C . SER A 1 332 ? -13.060 -4.382 29.839 1.00 95.56 332 SER A C 1
ATOM 2609 O O . SER A 1 332 ? -13.463 -4.367 31.002 1.00 95.56 332 SER A O 1
ATOM 2611 N N . GLY A 1 333 ? -13.772 -3.857 28.839 1.00 96.56 333 GLY A N 1
ATOM 2612 C CA . GLY A 1 333 ? -14.967 -3.035 29.019 1.00 96.56 333 GLY A CA 1
ATOM 2613 C C . GLY A 1 333 ? -14.622 -1.592 29.391 1.00 96.56 333 GLY A C 1
ATOM 2614 O O . GLY A 1 333 ? -13.530 -1.117 29.107 1.00 96.56 333 GLY A O 1
ATOM 2615 N N . GLY A 1 334 ? -15.568 -0.889 30.007 1.00 97.19 334 GLY A N 1
ATOM 2616 C CA . GLY A 1 334 ? -15.375 0.488 30.473 1.00 97.19 334 GLY A CA 1
ATOM 2617 C C . GLY A 1 334 ? -16.102 1.524 29.619 1.00 97.19 334 GLY A C 1
ATOM 2618 O O . GLY A 1 334 ? -16.905 1.186 28.743 1.00 97.19 334 GLY A O 1
ATOM 2619 N N . GLU A 1 335 ? -15.858 2.798 29.904 1.00 98.56 335 GLU A N 1
ATOM 2620 C CA . GLU A 1 335 ? -16.535 3.929 29.269 1.00 98.56 335 GLU A CA 1
ATOM 2621 C C . GLU A 1 335 ? -15.540 4.949 28.700 1.00 98.56 335 GLU A C 1
ATOM 2623 O O . GLU A 1 335 ? -14.746 5.550 29.424 1.00 98.56 335 GLU A O 1
ATOM 2628 N N . LEU A 1 336 ? -15.617 5.167 27.385 1.00 98.81 336 LEU A N 1
ATOM 2629 C CA . LEU A 1 336 ? -14.908 6.212 26.654 1.00 98.81 336 LEU A CA 1
ATOM 2630 C C . LEU A 1 336 ? -15.840 7.415 26.456 1.00 98.81 336 LEU A C 1
ATOM 2632 O O . LEU A 1 336 ? -16.841 7.314 25.745 1.00 98.81 336 LEU A O 1
ATOM 2636 N N . VAL A 1 337 ? -15.508 8.558 27.056 1.00 98.81 337 VAL A N 1
ATOM 2637 C CA . VAL A 1 337 ? -16.318 9.783 26.989 1.00 98.81 337 VAL A CA 1
ATOM 2638 C C . VAL A 1 337 ? -15.574 10.879 26.235 1.00 98.81 337 VAL A C 1
ATOM 2640 O O . VAL A 1 337 ? -14.503 11.320 26.657 1.00 98.81 337 VAL A O 1
ATOM 2643 N N . PHE A 1 338 ? -16.175 11.356 25.148 1.00 98.69 338 PHE A N 1
ATOM 2644 C CA . PHE A 1 338 ? -15.749 12.533 24.399 1.00 98.69 338 PHE A CA 1
ATOM 2645 C C . PHE A 1 338 ? -16.468 13.770 24.928 1.00 98.69 338 PHE A C 1
ATOM 2647 O O . PHE A 1 338 ? -17.697 13.821 24.926 1.00 98.69 338 PHE A O 1
ATOM 2654 N N . HIS A 1 339 ? -15.712 14.784 25.334 1.00 98.12 339 HIS A N 1
ATOM 2655 C CA . HIS A 1 339 ? -16.252 16.084 25.713 1.00 98.12 339 HIS A CA 1
ATOM 2656 C C . HIS A 1 339 ? -16.012 17.058 24.559 1.00 98.12 339 HIS A C 1
ATOM 2658 O O . HIS A 1 339 ? -14.864 17.324 24.187 1.00 98.12 339 HIS A O 1
ATOM 2664 N N . LEU A 1 340 ? -17.107 17.525 23.964 1.00 97.81 340 LEU A N 1
ATOM 2665 C CA . LEU A 1 340 ? -17.121 18.337 22.756 1.00 97.81 340 LEU A CA 1
ATOM 2666 C C . LEU A 1 340 ? -17.476 19.786 23.083 1.00 97.81 340 LEU A C 1
ATOM 2668 O O . LEU A 1 340 ? -18.386 20.052 23.873 1.00 97.81 340 LEU A O 1
ATOM 2672 N N . GLY A 1 341 ? -16.798 20.714 22.420 1.00 96.56 341 GLY A N 1
ATOM 2673 C CA . GLY A 1 341 ? -17.027 22.141 22.588 1.00 96.56 341 GLY A CA 1
ATOM 2674 C C . GLY A 1 341 ? -16.417 22.969 21.462 1.00 96.56 341 GLY A C 1
ATOM 2675 O O . GLY A 1 341 ? -16.473 22.587 20.291 1.00 96.56 341 GLY A O 1
ATOM 2676 N N . LYS A 1 342 ? -15.887 24.147 21.793 1.00 92.25 342 LYS A N 1
ATOM 2677 C CA . LYS A 1 342 ? -15.416 25.124 20.797 1.00 92.25 342 LYS A CA 1
ATOM 2678 C C . LYS A 1 342 ? -13.933 24.961 20.462 1.00 92.25 342 LYS A C 1
ATOM 2680 O O . LYS A 1 342 ? -13.558 25.232 19.324 1.00 92.25 342 LYS A O 1
ATOM 2685 N N . ASP A 1 343 ? -13.116 24.491 21.407 1.00 84.56 343 ASP A N 1
ATOM 2686 C CA . ASP A 1 343 ? -11.652 24.494 21.288 1.00 84.56 343 ASP A CA 1
ATOM 2687 C C . ASP A 1 343 ? -11.071 23.076 21.127 1.00 84.56 343 ASP A C 1
ATOM 2689 O O . ASP A 1 343 ? -10.651 22.430 22.085 1.00 84.56 343 ASP A O 1
ATOM 2693 N N . GLY A 1 344 ? -11.001 22.574 19.891 1.00 82.81 344 GLY A N 1
ATOM 2694 C CA . GLY A 1 344 ? -10.453 21.240 19.614 1.00 82.81 344 GLY A CA 1
ATOM 2695 C C . GLY A 1 344 ? -8.926 21.195 19.566 1.00 82.81 344 GLY A C 1
ATOM 2696 O O . GLY A 1 344 ? -8.347 21.655 18.586 1.00 82.81 344 GLY A O 1
ATOM 2697 N N . LYS A 1 345 ? -8.276 20.618 20.587 1.00 86.50 345 LYS A N 1
ATOM 2698 C CA . LYS A 1 345 ? -6.811 20.368 20.615 1.00 86.50 345 LYS A CA 1
ATOM 2699 C C . LYS A 1 345 ? -6.427 18.977 21.135 1.00 86.50 345 LYS A C 1
ATOM 2701 O O . LYS A 1 345 ? -5.278 18.725 21.512 1.00 86.50 345 LYS A O 1
ATOM 2706 N N . TRP A 1 346 ? -7.402 18.078 21.251 1.00 95.88 346 TRP A N 1
ATOM 2707 C CA . TRP A 1 346 ? -7.157 16.735 21.755 1.00 95.88 346 TRP A CA 1
ATOM 2708 C C . TRP A 1 346 ? -6.450 15.863 20.711 1.00 95.88 346 TRP A C 1
ATOM 2710 O O . TRP A 1 346 ? -6.885 15.766 19.568 1.00 95.88 346 TRP A O 1
ATOM 2720 N N . GLY A 1 347 ? -5.396 15.164 21.139 1.00 94.56 347 GLY A N 1
ATOM 2721 C CA . GLY A 1 347 ? -4.687 14.190 20.308 1.00 94.56 347 GLY A CA 1
ATOM 2722 C C . GLY A 1 347 ? -3.633 14.774 19.357 1.00 94.56 347 GLY A C 1
ATOM 2723 O O . GLY A 1 347 ? -3.072 14.033 18.553 1.00 94.56 347 GLY A O 1
ATOM 2724 N N . ASP A 1 348 ? -3.317 16.068 19.468 1.00 93.19 348 ASP A N 1
ATOM 2725 C CA . ASP A 1 348 ? -2.414 16.754 18.529 1.00 93.19 348 ASP A CA 1
ATOM 2726 C C . ASP A 1 348 ? -0.924 16.426 18.749 1.00 93.19 348 ASP A C 1
ATOM 2728 O O . ASP A 1 348 ? -0.095 16.529 17.835 1.00 93.19 348 ASP A O 1
ATOM 2732 N N . SER A 1 349 ? -0.560 16.026 19.973 1.00 93.88 349 SER A N 1
ATOM 2733 C CA . SER A 1 349 ? 0.842 15.807 20.343 1.00 93.88 349 SER A CA 1
ATOM 2734 C C . SER A 1 349 ? 1.445 14.574 19.651 1.00 93.88 349 SER A C 1
ATOM 2736 O O . SER A 1 349 ? 0.736 13.595 19.419 1.00 93.88 349 SER A O 1
ATOM 2738 N N . PRO A 1 350 ? 2.762 14.543 19.373 1.00 93.06 350 PRO A N 1
ATOM 2739 C CA . PRO A 1 350 ? 3.411 13.366 18.789 1.00 93.06 350 PRO A CA 1
ATOM 2740 C C . PRO A 1 350 ? 3.190 12.065 19.574 1.00 93.06 350 PRO A C 1
ATOM 2742 O O . PRO A 1 350 ? 2.984 11.021 18.965 1.00 93.06 350 PRO A O 1
ATOM 2745 N N . ALA A 1 351 ? 3.168 12.132 20.910 1.00 93.06 351 ALA A N 1
ATOM 2746 C CA . ALA A 1 351 ? 2.942 10.976 21.783 1.00 93.06 351 ALA A CA 1
ATOM 2747 C C . ALA A 1 351 ? 1.481 10.487 21.794 1.00 93.06 351 ALA A C 1
ATOM 2749 O O . ALA A 1 351 ? 1.198 9.388 22.263 1.00 93.06 351 ALA A O 1
ATOM 2750 N N . ALA A 1 352 ? 0.548 11.298 21.292 1.00 95.19 352 ALA A N 1
ATOM 2751 C CA . ALA A 1 352 ? -0.864 10.950 21.219 1.00 95.19 352 ALA A CA 1
ATOM 2752 C C . ALA A 1 352 ? -1.237 10.143 19.968 1.00 95.19 352 ALA A C 1
ATOM 2754 O O . ALA A 1 352 ? -2.380 9.698 19.837 1.00 95.19 352 ALA A O 1
ATOM 2755 N N . ARG A 1 353 ? -0.316 9.994 19.018 1.00 95.12 353 ARG A N 1
ATOM 2756 C CA . ARG A 1 353 ? -0.606 9.442 17.695 1.00 95.12 353 ARG A CA 1
ATOM 2757 C C . ARG A 1 353 ? -0.495 7.919 17.695 1.00 95.12 353 ARG A C 1
ATOM 2759 O O . ARG A 1 353 ? 0.360 7.387 18.405 1.00 95.12 353 ARG A O 1
ATOM 2766 N N . PRO A 1 354 ? -1.311 7.226 16.887 1.00 95.88 354 PRO A N 1
ATOM 2767 C CA . PRO A 1 354 ? -1.107 5.811 16.623 1.00 95.88 354 PRO A CA 1
ATOM 2768 C C . PRO A 1 354 ? 0.214 5.580 15.883 1.00 95.88 354 PRO A C 1
ATOM 2770 O O . PRO A 1 354 ? 0.788 6.482 15.259 1.00 95.88 354 PRO A O 1
ATOM 2773 N N . GLY A 1 355 ? 0.686 4.344 15.939 1.00 90.56 355 GLY A N 1
ATOM 2774 C CA . GLY A 1 355 ? 1.924 3.935 15.302 1.00 90.56 355 GLY A CA 1
ATOM 2775 C C . GLY A 1 355 ? 2.365 2.564 15.778 1.00 90.56 355 GLY A C 1
ATOM 2776 O O . GLY A 1 355 ? 2.243 2.231 16.960 1.00 90.56 355 GLY A O 1
ATOM 2777 N N . THR A 1 356 ? 2.913 1.794 14.846 1.00 84.88 356 THR A N 1
ATOM 2778 C CA . THR A 1 356 ? 3.523 0.498 15.124 1.00 84.88 356 THR A CA 1
ATOM 2779 C C . THR A 1 356 ? 5.026 0.650 14.903 1.00 84.88 356 THR A C 1
ATOM 2781 O O . THR A 1 356 ? 5.421 0.982 13.791 1.00 84.88 356 THR A O 1
ATOM 2784 N N . PRO A 1 357 ? 5.880 0.468 15.927 1.00 81.88 357 PRO A N 1
ATOM 2785 C CA . PRO A 1 357 ? 7.325 0.587 15.746 1.00 81.88 357 PRO A CA 1
ATOM 2786 C C . PRO A 1 357 ? 7.837 -0.474 14.774 1.00 81.88 357 PRO A C 1
ATOM 2788 O O . PRO A 1 357 ? 7.535 -1.652 14.980 1.00 81.88 357 PRO A O 1
ATOM 2791 N N . ALA A 1 358 ? 8.619 -0.089 13.766 1.00 83.25 358 ALA A N 1
ATOM 2792 C CA . ALA A 1 358 ? 9.289 -1.034 12.873 1.00 83.25 358 ALA A CA 1
ATOM 2793 C C . ALA A 1 358 ? 10.161 -2.038 13.659 1.00 83.25 358 ALA A C 1
ATOM 2795 O O . ALA A 1 358 ? 10.781 -1.681 14.664 1.00 83.25 358 ALA A O 1
ATOM 2796 N N . LEU A 1 359 ? 10.200 -3.296 13.214 1.00 87.50 359 LEU A N 1
ATOM 2797 C CA . LEU A 1 359 ? 11.024 -4.363 13.814 1.00 87.50 359 LEU A CA 1
ATOM 2798 C C . LEU A 1 359 ? 12.445 -4.418 13.229 1.00 87.50 359 LEU A C 1
ATOM 2800 O O . LEU A 1 359 ? 13.290 -5.150 13.736 1.00 87.50 359 LEU A O 1
ATOM 2804 N N . ALA A 1 360 ? 12.715 -3.650 12.173 1.00 89.81 360 ALA A N 1
ATOM 2805 C CA . ALA A 1 360 ? 13.981 -3.625 11.459 1.00 89.81 360 ALA A CA 1
ATOM 2806 C C . ALA A 1 360 ? 14.263 -2.209 10.925 1.00 89.81 360 ALA A C 1
ATOM 2808 O O . ALA A 1 360 ? 13.331 -1.429 10.707 1.00 89.81 360 ALA A O 1
ATOM 2809 N N . PRO A 1 361 ? 15.540 -1.852 10.694 1.00 90.19 361 PRO A N 1
ATOM 2810 C CA . PRO A 1 361 ? 15.896 -0.577 10.081 1.00 90.19 361 PRO A CA 1
ATOM 2811 C C . PRO A 1 361 ? 15.302 -0.402 8.670 1.00 90.19 361 PRO A C 1
ATOM 2813 O O . PRO A 1 361 ? 15.001 -1.396 8.001 1.00 90.19 361 PRO A O 1
ATOM 2816 N N . PRO A 1 362 ? 15.192 0.846 8.172 1.00 92.69 362 PRO A N 1
ATOM 2817 C CA . PRO A 1 362 ? 14.769 1.113 6.803 1.00 92.69 362 PRO A CA 1
ATOM 2818 C C . PRO A 1 362 ? 15.608 0.373 5.754 1.00 92.69 362 PRO A C 1
ATOM 2820 O O . PRO A 1 362 ? 16.837 0.409 5.829 1.00 92.69 362 PRO A O 1
ATOM 2823 N N . ILE A 1 363 ? 14.964 -0.263 4.773 1.00 95.75 363 ILE A N 1
ATOM 2824 C CA . ILE A 1 363 ? 15.658 -0.870 3.622 1.00 95.75 363 ILE A CA 1
ATOM 2825 C C . ILE A 1 363 ? 16.191 0.198 2.657 1.00 95.75 363 ILE A C 1
ATOM 2827 O O . ILE A 1 363 ? 15.651 1.304 2.607 1.00 95.75 363 ILE A O 1
ATOM 2831 N N . LEU A 1 364 ? 17.196 -0.158 1.849 1.00 96.62 364 LEU A N 1
ATOM 2832 C CA . LEU A 1 364 ? 17.537 0.606 0.646 1.00 96.62 364 LEU A CA 1
ATOM 2833 C C . LEU A 1 364 ? 16.596 0.214 -0.494 1.00 96.62 364 LEU A C 1
ATOM 2835 O O . LEU A 1 364 ? 16.362 -0.967 -0.766 1.00 96.62 364 LEU A O 1
ATOM 2839 N N . THR A 1 365 ? 16.047 1.215 -1.164 1.00 96.88 365 THR A N 1
ATOM 2840 C CA . THR A 1 365 ? 15.115 1.042 -2.270 1.00 96.88 365 THR A CA 1
ATOM 2841 C C . THR A 1 365 ? 15.839 0.661 -3.557 1.00 96.88 365 THR A C 1
ATOM 2843 O O . THR A 1 365 ? 16.976 1.062 -3.799 1.00 96.88 365 THR A O 1
ATOM 2846 N N . ALA A 1 366 ? 15.174 -0.133 -4.401 1.00 97.31 366 ALA A N 1
ATOM 2847 C CA . ALA A 1 366 ? 15.658 -0.437 -5.733 1.00 97.31 366 ALA A CA 1
ATOM 2848 C C . ALA A 1 366 ? 15.854 0.873 -6.533 1.00 97.31 366 ALA A C 1
ATOM 2850 O O . ALA A 1 366 ? 14.896 1.655 -6.656 1.00 97.31 366 ALA A O 1
ATOM 2851 N N . PRO A 1 367 ? 17.068 1.138 -7.057 1.00 97.88 367 PRO A N 1
ATOM 2852 C CA . PRO A 1 367 ? 17.323 2.295 -7.910 1.00 97.88 367 PRO A CA 1
ATOM 2853 C C . PRO A 1 367 ? 16.538 2.186 -9.223 1.00 97.88 367 PRO A C 1
ATOM 2855 O O . PRO A 1 367 ? 15.919 1.168 -9.519 1.00 97.88 367 PRO A O 1
ATOM 2858 N N . TRP A 1 368 ? 16.576 3.225 -10.057 1.00 98.31 368 TRP A N 1
ATOM 2859 C CA . TRP A 1 368 ? 15.951 3.177 -11.380 1.00 98.31 368 TRP A CA 1
ATOM 2860 C C . TRP A 1 368 ? 16.739 3.865 -12.471 1.00 98.31 368 TRP A C 1
ATOM 2862 O O . TRP A 1 368 ? 17.591 4.707 -12.203 1.00 98.31 368 TRP A O 1
ATOM 2872 N N . ALA A 1 369 ? 16.402 3.516 -13.710 1.00 98.38 369 ALA A N 1
ATOM 2873 C CA . ALA A 1 369 ? 16.902 4.203 -14.885 1.00 98.38 369 ALA A CA 1
ATOM 2874 C C . ALA A 1 369 ? 15.930 5.301 -15.360 1.00 98.38 369 ALA A C 1
ATOM 2876 O O . ALA A 1 369 ? 14.703 5.162 -15.330 1.00 98.38 369 ALA A O 1
ATOM 2877 N N . GLU A 1 370 ? 16.486 6.399 -15.848 1.00 97.88 370 GLU A N 1
ATOM 2878 C CA . GLU A 1 370 ? 15.789 7.523 -16.457 1.00 97.88 370 GLU A CA 1
ATOM 2879 C C . GLU A 1 370 ? 16.308 7.703 -17.878 1.00 97.88 370 GLU A C 1
ATOM 2881 O O . GLU A 1 370 ? 17.508 7.813 -18.115 1.00 97.88 370 GLU A O 1
ATOM 2886 N N . ALA A 1 371 ? 15.383 7.707 -18.829 1.00 96.19 371 ALA A N 1
ATOM 2887 C CA . ALA A 1 371 ? 15.658 7.859 -20.249 1.00 96.19 371 ALA A CA 1
ATOM 2888 C C . ALA A 1 371 ? 14.381 8.364 -20.937 1.00 96.19 371 ALA A C 1
ATOM 2890 O O . ALA A 1 371 ? 13.289 8.124 -20.407 1.00 96.19 371 ALA A O 1
ATOM 2891 N N . PRO A 1 372 ? 14.466 9.014 -22.108 1.00 92.56 372 PRO A N 1
ATOM 2892 C CA . PRO A 1 372 ? 13.283 9.413 -22.872 1.00 92.56 372 PRO A CA 1
ATOM 2893 C C . PRO A 1 372 ? 12.505 8.217 -23.449 1.00 92.56 372 PRO A C 1
ATOM 2895 O O . PRO A 1 372 ? 11.296 8.306 -23.632 1.00 92.56 372 PRO A O 1
ATOM 2898 N N . ALA A 1 373 ? 13.170 7.087 -23.703 1.00 90.44 373 ALA A N 1
ATOM 2899 C CA . ALA A 1 373 ? 12.571 5.865 -24.236 1.00 90.44 373 ALA A CA 1
ATOM 2900 C C . ALA A 1 373 ? 13.397 4.634 -23.822 1.00 90.44 373 ALA A C 1
ATOM 2902 O O . ALA A 1 373 ? 14.528 4.769 -23.365 1.00 90.44 373 ALA A O 1
ATOM 2903 N N . ASP A 1 374 ? 12.825 3.434 -23.943 1.00 91.25 374 ASP A N 1
ATOM 2904 C CA . ASP A 1 374 ? 13.564 2.159 -23.848 1.00 91.25 374 ASP A CA 1
ATOM 2905 C C . ASP A 1 374 ? 13.953 1.588 -25.221 1.00 91.25 374 ASP A C 1
ATOM 2907 O O . ASP A 1 374 ? 14.573 0.531 -25.305 1.00 91.25 374 ASP A O 1
ATOM 2911 N N . ARG A 1 375 ? 13.591 2.290 -26.294 1.00 91.75 375 ARG A N 1
ATOM 2912 C CA . ARG A 1 375 ? 13.910 1.974 -27.685 1.00 91.75 375 ARG A CA 1
ATOM 2913 C C . ARG A 1 375 ? 14.467 3.225 -28.330 1.00 91.75 375 ARG A C 1
ATOM 2915 O O . ARG A 1 375 ? 13.923 4.309 -28.117 1.00 91.75 375 ARG A O 1
ATOM 2922 N N . PHE A 1 376 ? 15.549 3.103 -29.087 1.00 92.94 376 PHE A N 1
ATOM 2923 C CA . PHE A 1 376 ? 16.245 4.285 -29.589 1.00 92.94 376 PHE A CA 1
ATOM 2924 C C . PHE A 1 376 ? 16.942 4.052 -30.925 1.00 92.94 376 PHE A C 1
ATOM 2926 O O . PHE A 1 376 ? 17.227 2.925 -31.314 1.00 92.94 376 PHE A O 1
ATOM 2933 N N . ARG A 1 377 ? 17.229 5.149 -31.631 1.00 92.12 377 ARG A N 1
ATOM 2934 C CA . ARG A 1 377 ? 18.012 5.174 -32.872 1.00 92.12 377 ARG A CA 1
ATOM 2935 C C . ARG A 1 377 ? 19.215 6.078 -32.660 1.00 92.12 377 ARG A C 1
ATOM 2937 O O . ARG A 1 377 ? 19.054 7.198 -32.182 1.00 92.12 377 ARG A O 1
ATOM 2944 N N . GLY A 1 378 ? 20.399 5.619 -33.052 1.00 92.56 378 GLY A N 1
ATOM 2945 C CA . GLY A 1 378 ? 21.632 6.375 -32.846 1.00 92.56 378 GLY A CA 1
ATOM 2946 C C . GLY A 1 378 ? 22.125 6.254 -31.408 1.00 92.56 378 GLY A C 1
ATOM 2947 O O . GLY A 1 378 ? 22.631 5.205 -31.030 1.00 92.56 378 GLY A O 1
ATOM 2948 N N . GLU A 1 379 ? 21.997 7.323 -30.626 1.00 95.62 379 GLU A N 1
ATOM 2949 C CA . GLU A 1 379 ? 22.505 7.392 -29.254 1.00 95.62 379 GLU A CA 1
ATOM 2950 C C . GLU A 1 379 ? 21.376 7.712 -28.268 1.00 95.62 379 GLU A C 1
ATOM 2952 O O . GLU A 1 379 ? 20.500 8.529 -28.559 1.00 95.62 379 GLU A O 1
ATOM 2957 N N . LEU A 1 380 ? 21.406 7.069 -27.102 1.00 97.50 380 LEU A N 1
ATOM 2958 C CA . LEU A 1 380 ? 20.482 7.295 -25.997 1.00 97.50 380 LEU A CA 1
ATOM 2959 C C . LEU A 1 380 ? 21.258 7.621 -24.725 1.00 97.50 380 LEU A C 1
ATOM 2961 O O . LEU A 1 380 ? 22.084 6.829 -24.275 1.00 97.50 380 LEU A O 1
ATOM 2965 N N . GLU A 1 381 ? 20.944 8.759 -24.114 1.00 98.31 381 GLU A N 1
ATOM 2966 C CA . GLU A 1 381 ? 21.409 9.070 -22.765 1.00 98.31 381 GLU A CA 1
ATOM 2967 C C . GLU A 1 381 ? 20.513 8.373 -21.729 1.00 98.31 381 GLU A C 1
ATOM 2969 O O . GLU A 1 381 ? 19.286 8.516 -21.755 1.00 98.31 381 GLU A O 1
ATOM 2974 N N . VAL A 1 382 ? 21.134 7.646 -20.799 1.00 98.56 382 VAL A N 1
ATOM 2975 C CA . VAL A 1 382 ? 20.480 6.989 -19.663 1.00 98.56 382 VAL A CA 1
ATOM 2976 C C . VAL A 1 382 ? 21.104 7.474 -18.360 1.00 98.56 382 VAL A C 1
ATOM 2978 O O . VAL A 1 382 ? 22.323 7.478 -18.200 1.00 98.56 382 VAL A O 1
ATOM 2981 N N . ARG A 1 383 ? 20.268 7.855 -17.396 1.00 98.38 383 ARG A N 1
ATOM 2982 C CA . ARG A 1 383 ? 20.685 8.219 -16.036 1.00 98.38 383 ARG A CA 1
ATOM 2983 C C . ARG A 1 383 ? 20.221 7.160 -15.052 1.00 98.38 383 ARG A C 1
ATOM 2985 O O . ARG A 1 383 ? 19.149 6.596 -15.228 1.00 98.38 383 ARG A O 1
ATOM 2992 N N . LEU A 1 384 ? 21.010 6.899 -14.019 1.00 98.31 384 LEU A N 1
ATOM 2993 C CA . LEU A 1 384 ? 20.615 6.055 -12.892 1.00 98.31 384 LEU A CA 1
ATOM 2994 C C . LEU A 1 384 ? 20.331 6.939 -11.674 1.00 98.31 384 LEU A C 1
ATOM 2996 O O . LEU A 1 384 ? 21.058 7.901 -11.420 1.00 98.31 384 LEU A O 1
ATOM 3000 N N . ALA A 1 385 ? 19.275 6.620 -10.933 1.00 97.31 385 ALA A N 1
ATOM 3001 C CA . ALA A 1 385 ? 18.802 7.396 -9.793 1.00 97.31 385 ALA A CA 1
ATOM 3002 C C . ALA A 1 385 ? 18.378 6.490 -8.626 1.00 97.31 385 ALA A C 1
ATOM 3004 O O . ALA A 1 385 ? 18.043 5.321 -8.813 1.00 97.31 385 ALA A O 1
ATOM 3005 N N . SER A 1 386 ? 18.401 7.042 -7.411 1.00 96.31 386 SER A N 1
ATOM 3006 C CA . SER A 1 386 ? 17.965 6.382 -6.176 1.00 96.31 386 SER A CA 1
ATOM 3007 C C . SER A 1 386 ? 17.135 7.349 -5.331 1.00 96.31 386 SER A C 1
ATOM 3009 O O . SER A 1 386 ? 17.363 8.561 -5.360 1.00 96.31 386 SER A O 1
ATOM 3011 N N . ALA A 1 387 ? 16.168 6.818 -4.579 1.00 94.06 387 ALA A N 1
ATOM 3012 C CA . ALA A 1 387 ? 15.370 7.603 -3.641 1.00 94.06 387 ALA A CA 1
ATOM 3013 C C . ALA A 1 387 ? 16.129 7.834 -2.323 1.00 94.06 387 ALA A C 1
ATOM 3015 O O . ALA A 1 387 ? 15.864 8.808 -1.612 1.00 94.06 387 ALA A O 1
ATOM 3016 N N . ASP A 1 388 ? 17.096 6.966 -2.017 1.00 94.19 388 ASP A N 1
ATOM 3017 C CA . ASP A 1 388 ? 17.883 7.008 -0.793 1.00 94.19 388 ASP A CA 1
ATOM 3018 C C . ASP A 1 388 ? 19.052 7.987 -0.933 1.00 94.19 388 ASP A C 1
ATOM 3020 O O . ASP A 1 388 ? 19.974 7.816 -1.736 1.00 94.19 388 ASP A O 1
ATOM 3024 N N . ARG A 1 389 ? 19.002 9.063 -0.142 1.00 89.81 389 ARG A N 1
ATOM 3025 C CA . ARG A 1 389 ? 20.003 10.134 -0.183 1.00 89.81 389 ARG A CA 1
ATOM 3026 C C . ARG A 1 389 ? 21.367 9.625 0.274 1.00 89.81 389 ARG A C 1
ATOM 3028 O O . ARG A 1 389 ? 21.466 8.959 1.297 1.00 89.81 389 ARG A O 1
ATOM 3035 N N . GLY A 1 390 ? 22.415 10.035 -0.436 1.00 90.00 390 GLY A N 1
ATOM 3036 C CA . GLY A 1 390 ? 23.799 9.714 -0.077 1.00 90.00 390 GLY A CA 1
ATOM 3037 C C . GLY A 1 390 ? 24.237 8.292 -0.432 1.00 90.00 390 GLY A C 1
ATOM 3038 O O . GLY A 1 390 ? 25.357 7.930 -0.097 1.00 90.00 390 GLY A O 1
ATOM 3039 N N . CYS A 1 391 ? 23.394 7.508 -1.111 1.00 95.12 391 CYS A N 1
ATOM 3040 C CA . CYS A 1 391 ? 23.789 6.201 -1.624 1.00 95.12 391 CYS A CA 1
ATOM 3041 C C . CYS A 1 391 ? 24.606 6.326 -2.916 1.00 95.12 391 CYS A C 1
ATOM 3043 O O . CYS A 1 391 ? 24.314 7.158 -3.779 1.00 95.12 391 CYS A O 1
ATOM 3045 N N . GLU A 1 392 ? 25.586 5.442 -3.069 1.00 97.12 392 GLU A N 1
ATOM 3046 C CA . GLU A 1 392 ? 26.273 5.187 -4.332 1.00 97.12 392 GLU A CA 1
ATOM 3047 C C . GLU A 1 392 ? 25.461 4.207 -5.183 1.00 97.12 392 GLU A C 1
ATOM 3049 O O . GLU A 1 392 ? 24.774 3.334 -4.650 1.00 97.12 392 GLU A O 1
ATOM 3054 N N . ILE A 1 393 ? 25.575 4.305 -6.510 1.00 98.50 393 ILE A N 1
ATOM 3055 C CA . ILE A 1 393 ? 25.026 3.307 -7.436 1.00 98.50 393 ILE A CA 1
ATOM 3056 C C . ILE A 1 393 ? 26.186 2.554 -8.089 1.00 98.50 393 ILE A C 1
ATOM 3058 O O . ILE A 1 393 ? 27.096 3.166 -8.653 1.00 98.50 393 ILE A O 1
ATOM 3062 N N . ARG A 1 394 ? 26.144 1.220 -8.036 1.00 98.38 394 ARG A N 1
ATOM 3063 C CA . ARG A 1 394 ? 27.041 0.327 -8.783 1.00 98.38 394 ARG A CA 1
ATOM 3064 C C . ARG A 1 394 ? 26.284 -0.319 -9.931 1.00 98.38 394 ARG A C 1
ATOM 3066 O O . ARG A 1 394 ? 25.125 -0.699 -9.765 1.00 98.38 394 ARG A O 1
ATOM 3073 N N . TRP A 1 395 ? 26.921 -0.439 -11.091 1.00 98.44 395 TRP A N 1
ATOM 3074 C CA . TRP A 1 395 ? 26.261 -0.939 -12.294 1.00 98.44 395 TRP A CA 1
ATOM 3075 C C . TRP A 1 395 ? 27.188 -1.727 -13.221 1.00 98.44 395 TRP A C 1
ATOM 3077 O O . TRP A 1 395 ? 28.412 -1.575 -13.208 1.00 98.44 395 TRP A O 1
ATOM 3087 N N . THR A 1 396 ? 26.585 -2.563 -14.059 1.00 98.06 396 THR A N 1
ATOM 3088 C CA . THR A 1 396 ? 27.254 -3.321 -15.116 1.00 98.06 396 THR A CA 1
ATOM 3089 C C . THR A 1 396 ? 26.325 -3.513 -16.314 1.00 98.06 396 THR A C 1
ATOM 3091 O O . THR A 1 396 ? 25.105 -3.580 -16.161 1.00 98.06 396 THR A O 1
ATOM 3094 N N . ASP A 1 397 ? 26.910 -3.579 -17.503 1.00 96.69 397 ASP A N 1
ATOM 3095 C CA . ASP A 1 397 ? 26.293 -4.024 -18.758 1.00 96.69 397 ASP A CA 1
ATOM 3096 C C . ASP A 1 397 ? 26.765 -5.430 -19.174 1.00 96.69 397 ASP A C 1
ATOM 3098 O O . ASP A 1 397 ? 26.207 -6.019 -20.098 1.00 96.69 397 ASP A O 1
ATOM 3102 N N . ASP A 1 398 ? 27.758 -5.990 -18.473 1.00 95.44 398 ASP A N 1
ATOM 3103 C CA . ASP A 1 398 ? 28.189 -7.375 -18.637 1.00 95.44 398 ASP A CA 1
ATOM 3104 C C . ASP A 1 398 ? 27.146 -8.320 -18.004 1.00 95.44 398 ASP A C 1
ATOM 3106 O O . ASP A 1 398 ? 26.932 -8.263 -16.784 1.00 95.44 398 ASP A O 1
ATOM 3110 N N . PRO A 1 399 ? 26.502 -9.206 -18.793 1.00 89.88 399 PRO A N 1
ATOM 3111 C CA . PRO A 1 399 ? 25.490 -10.137 -18.297 1.00 89.88 399 PRO A CA 1
ATOM 3112 C C . PRO A 1 399 ? 26.038 -11.172 -17.304 1.00 89.88 399 PRO A C 1
ATOM 3114 O O . PRO A 1 399 ? 25.252 -11.803 -16.598 1.00 89.88 399 PRO A O 1
ATOM 3117 N N . HIS A 1 400 ? 27.358 -11.358 -17.238 1.00 91.50 400 HIS A N 1
ATOM 3118 C CA . HIS A 1 400 ? 28.018 -12.314 -16.350 1.00 91.50 400 HIS A CA 1
ATOM 3119 C C . HIS A 1 400 ? 28.601 -11.674 -15.086 1.00 91.50 400 HIS A C 1
ATOM 3121 O O . HIS A 1 400 ? 28.998 -12.397 -14.171 1.00 91.50 400 HIS A O 1
ATOM 3127 N N . ALA A 1 401 ? 28.646 -10.343 -15.011 1.00 93.31 401 ALA A N 1
ATOM 3128 C CA . ALA A 1 401 ? 29.166 -9.633 -13.852 1.00 93.31 401 ALA A CA 1
ATOM 3129 C C . ALA A 1 401 ? 28.065 -9.351 -12.824 1.00 93.31 401 ALA A C 1
ATOM 3131 O O . ALA A 1 401 ? 26.940 -8.989 -13.172 1.00 93.31 401 ALA A O 1
ATOM 3132 N N . GLU A 1 402 ? 28.407 -9.453 -11.539 1.00 93.25 402 GLU A N 1
ATOM 3133 C CA . GLU A 1 402 ? 27.508 -9.059 -10.457 1.00 93.25 402 GLU A CA 1
ATOM 3134 C C . GLU A 1 402 ? 27.565 -7.543 -10.220 1.00 93.25 402 GLU A C 1
ATOM 3136 O O . GLU A 1 402 ? 28.652 -6.993 -10.017 1.00 93.25 402 GLU A O 1
ATOM 3141 N N . PRO A 1 403 ? 26.414 -6.843 -10.197 1.00 91.62 403 PRO A N 1
ATOM 3142 C CA . PRO A 1 403 ? 26.384 -5.384 -10.111 1.00 91.62 403 PRO A CA 1
ATOM 3143 C C . PRO A 1 403 ? 26.974 -4.850 -8.800 1.00 91.62 403 PRO A C 1
ATOM 3145 O O . PRO A 1 403 ? 27.471 -3.730 -8.785 1.00 91.62 403 PRO A O 1
ATOM 3148 N N . HIS A 1 404 ? 27.011 -5.649 -7.728 1.00 94.19 404 HIS A N 1
ATOM 3149 C CA . HIS A 1 404 ? 27.679 -5.297 -6.467 1.00 94.19 404 HIS A CA 1
ATOM 3150 C C . HIS A 1 404 ? 29.186 -5.031 -6.631 1.00 94.19 404 HIS A C 1
ATOM 3152 O O . HIS A 1 404 ? 29.750 -4.201 -5.922 1.00 94.19 404 HIS A O 1
ATOM 3158 N N . ALA A 1 405 ? 29.831 -5.699 -7.594 1.00 92.56 405 ALA A N 1
ATOM 3159 C CA . ALA A 1 405 ? 31.228 -5.480 -7.976 1.00 92.56 405 ALA A CA 1
ATOM 3160 C C . ALA A 1 405 ? 31.361 -4.611 -9.242 1.00 92.56 405 ALA A C 1
ATOM 3162 O O . ALA A 1 405 ? 32.443 -4.509 -9.821 1.00 92.56 405 ALA A O 1
ATOM 3163 N N . GLY A 1 406 ? 30.257 -4.006 -9.685 1.00 93.88 406 GLY A N 1
ATOM 3164 C CA . GLY A 1 406 ? 30.189 -3.194 -10.887 1.00 93.88 406 GLY A CA 1
ATOM 3165 C C . GLY A 1 406 ? 30.915 -1.853 -10.770 1.00 93.88 406 GLY A C 1
ATOM 3166 O O . GLY A 1 406 ? 31.448 -1.461 -9.722 1.00 93.88 406 GLY A O 1
ATOM 3167 N N . ARG A 1 407 ? 30.893 -1.119 -11.883 1.00 97.50 407 ARG A N 1
ATOM 3168 C CA . ARG A 1 407 ? 31.432 0.240 -11.988 1.00 97.50 407 ARG A CA 1
ATOM 3169 C C . ARG A 1 407 ? 30.644 1.183 -11.086 1.00 97.50 407 ARG A C 1
ATOM 3171 O O . ARG A 1 407 ? 29.425 1.055 -10.971 1.00 97.50 407 ARG A O 1
ATOM 3178 N N . LEU A 1 408 ? 31.333 2.146 -10.477 1.00 97.88 408 LEU A N 1
ATOM 3179 C CA . LEU A 1 408 ? 30.667 3.265 -9.819 1.00 97.88 408 LEU A CA 1
ATOM 3180 C C . LEU A 1 408 ? 29.948 4.113 -10.877 1.00 97.88 408 LEU A C 1
ATOM 3182 O O . LEU A 1 408 ? 30.483 4.368 -11.956 1.00 97.88 408 LEU A O 1
ATOM 3186 N N . TYR A 1 409 ? 28.711 4.505 -10.593 1.00 98.19 409 TYR A N 1
ATOM 3187 C CA . TYR A 1 409 ? 27.962 5.426 -11.436 1.00 98.19 409 TYR A CA 1
ATOM 3188 C C . TYR A 1 409 ? 28.410 6.866 -11.159 1.00 98.19 409 TYR A C 1
ATOM 3190 O O . TYR A 1 409 ? 28.121 7.419 -10.101 1.00 98.19 409 TYR A O 1
ATOM 3198 N N . GLU A 1 410 ? 29.113 7.468 -12.119 1.00 96.75 410 GLU A N 1
ATOM 3199 C CA . GLU A 1 410 ? 29.691 8.818 -11.994 1.00 96.75 410 GLU A CA 1
ATOM 3200 C C . GLU A 1 410 ? 28.933 9.882 -12.810 1.00 96.75 410 GLU A C 1
ATOM 3202 O O . GLU A 1 410 ? 29.189 11.079 -12.677 1.00 96.75 410 GLU A O 1
ATOM 3207 N N . GLY A 1 411 ? 27.985 9.470 -13.654 1.00 96.88 411 GLY A N 1
ATOM 3208 C CA . GLY A 1 411 ? 27.232 10.370 -14.521 1.00 96.88 411 GLY A CA 1
ATOM 3209 C C . GLY A 1 411 ? 26.473 9.637 -15.629 1.00 96.88 411 GLY A C 1
ATOM 3210 O O . GLY A 1 411 ? 26.522 8.410 -15.695 1.00 96.88 411 GLY A O 1
ATOM 3211 N N . PRO A 1 412 ? 25.765 10.380 -16.499 1.00 98.00 412 PRO A N 1
ATOM 3212 C CA . PRO A 1 412 ? 24.932 9.805 -17.553 1.00 98.00 412 PRO A CA 1
ATOM 3213 C C . PRO A 1 412 ? 25.700 8.846 -18.470 1.00 98.00 412 PRO A C 1
ATOM 3215 O O . PRO A 1 412 ? 26.853 9.088 -18.823 1.00 98.00 412 PRO A O 1
ATOM 3218 N N . LEU A 1 413 ? 25.030 7.772 -18.879 1.00 98.25 413 LEU A N 1
ATOM 3219 C CA . LEU A 1 413 ? 25.553 6.732 -19.757 1.00 98.25 413 LEU A CA 1
ATOM 3220 C C . LEU A 1 413 ? 25.056 6.969 -21.184 1.00 98.25 413 LEU A C 1
ATOM 3222 O O . LEU A 1 413 ? 23.858 7.139 -21.394 1.00 98.25 413 LEU A O 1
ATOM 3226 N N . ALA A 1 414 ? 25.960 6.947 -22.163 1.00 97.75 414 ALA A N 1
ATOM 3227 C CA . ALA A 1 414 ? 25.612 7.044 -23.578 1.00 97.75 414 ALA A CA 1
ATOM 3228 C C . ALA A 1 414 ? 25.566 5.644 -24.206 1.00 97.75 414 ALA A C 1
ATOM 3230 O O . ALA A 1 414 ? 26.603 5.000 -24.376 1.00 97.75 414 ALA A O 1
ATOM 3231 N N . LEU A 1 415 ? 24.367 5.177 -24.553 1.00 97.75 415 LEU A N 1
ATOM 3232 C CA . LEU A 1 415 ? 24.140 3.883 -25.193 1.00 97.75 415 LEU A CA 1
ATOM 3233 C C . LEU A 1 415 ? 24.041 4.058 -26.710 1.00 97.75 415 LEU A C 1
ATOM 3235 O O . LEU A 1 415 ? 23.339 4.947 -27.187 1.00 97.75 415 LEU A O 1
ATOM 3239 N N . ARG A 1 416 ? 24.728 3.202 -27.473 1.00 96.19 416 ARG A N 1
ATOM 3240 C CA . ARG A 1 416 ? 24.709 3.202 -28.955 1.00 96.19 416 ARG A CA 1
ATOM 3241 C C . ARG A 1 416 ? 24.248 1.883 -29.566 1.00 96.19 416 ARG A C 1
ATOM 3243 O O . ARG A 1 416 ? 24.017 1.799 -30.767 1.00 96.19 416 ARG A O 1
ATOM 3250 N N . GLU A 1 417 ? 24.119 0.859 -28.738 1.00 95.19 417 GLU A N 1
ATOM 3251 C CA . GLU A 1 417 ? 23.701 -0.484 -29.113 1.00 95.19 417 GLU A CA 1
ATOM 3252 C C . GLU A 1 417 ? 22.738 -1.032 -28.062 1.00 95.19 417 GLU A C 1
ATOM 3254 O O . GLU A 1 417 ? 22.581 -0.445 -26.991 1.00 95.19 417 GLU A O 1
ATOM 3259 N N . THR A 1 418 ? 22.068 -2.142 -28.367 1.00 95.25 418 THR A N 1
ATOM 3260 C CA . THR A 1 418 ? 21.181 -2.792 -27.400 1.00 95.25 418 THR A CA 1
ATOM 3261 C C . THR A 1 418 ? 21.970 -3.153 -26.147 1.00 95.25 418 THR A C 1
ATOM 3263 O O . THR A 1 418 ? 22.937 -3.908 -26.208 1.00 95.25 418 THR A O 1
ATOM 3266 N N . THR A 1 419 ? 21.557 -2.623 -25.001 1.00 96.94 419 THR A N 1
ATOM 3267 C CA . THR A 1 419 ? 22.273 -2.779 -23.732 1.00 96.94 419 THR A CA 1
ATOM 3268 C C . THR A 1 419 ? 21.294 -3.151 -22.630 1.00 96.94 419 THR A C 1
ATOM 3270 O O . THR A 1 419 ? 20.208 -2.579 -22.519 1.00 96.94 419 THR A O 1
ATOM 3273 N N . THR A 1 420 ? 21.683 -4.109 -21.791 1.00 97.75 420 THR A N 1
ATOM 3274 C CA . THR A 1 420 ? 20.979 -4.419 -20.543 1.00 97.75 420 THR A CA 1
ATOM 3275 C C . THR A 1 420 ? 21.830 -3.940 -19.382 1.00 97.75 420 THR A C 1
ATOM 3277 O O . THR A 1 420 ? 22.920 -4.452 -19.169 1.00 97.75 420 THR A O 1
ATOM 3280 N N . LEU A 1 421 ? 21.331 -2.963 -18.634 1.00 98.38 421 LEU A N 1
ATOM 3281 C CA . LEU A 1 421 ? 21.975 -2.447 -17.435 1.00 98.38 421 LEU A CA 1
ATOM 3282 C C . LEU A 1 421 ? 21.452 -3.206 -16.215 1.00 98.38 421 LEU A C 1
ATOM 3284 O O . LEU A 1 421 ? 20.242 -3.265 -16.002 1.00 98.38 421 LEU A O 1
ATOM 3288 N N . ARG A 1 422 ? 22.357 -3.734 -15.391 1.00 98.25 422 ARG A N 1
ATOM 3289 C CA . ARG A 1 422 ? 22.075 -4.249 -14.042 1.00 98.25 422 ARG A CA 1
ATOM 3290 C C . ARG A 1 422 ? 22.718 -3.317 -13.024 1.00 98.25 422 ARG A C 1
ATOM 3292 O O . ARG A 1 422 ? 23.898 -2.996 -13.161 1.00 98.25 422 ARG A O 1
ATOM 3299 N N . PHE A 1 423 ? 21.975 -2.869 -12.017 1.00 98.31 423 PHE A N 1
ATOM 3300 C CA . PHE A 1 423 ? 22.469 -1.866 -11.071 1.00 98.31 423 PHE A CA 1
ATOM 3301 C C . PHE A 1 423 ? 21.826 -1.964 -9.683 1.00 98.31 423 PHE A C 1
ATOM 3303 O O . PHE A 1 423 ? 20.708 -2.454 -9.527 1.00 98.31 423 PHE A O 1
ATOM 3310 N N . VAL A 1 424 ? 22.569 -1.518 -8.671 1.00 98.12 424 VAL A N 1
ATOM 3311 C CA . VAL A 1 424 ? 22.230 -1.576 -7.238 1.00 98.12 424 VAL A CA 1
ATOM 3312 C C . VAL A 1 424 ? 22.641 -0.280 -6.548 1.00 98.12 424 VAL A C 1
ATOM 3314 O O . VAL A 1 424 ? 23.611 0.355 -6.962 1.00 98.12 424 VAL A O 1
ATOM 3317 N N . ALA A 1 425 ? 21.933 0.094 -5.485 1.00 98.00 425 ALA A N 1
ATOM 3318 C CA . ALA A 1 425 ? 22.313 1.181 -4.591 1.00 98.00 425 ALA A CA 1
ATOM 3319 C C . ALA A 1 425 ? 22.951 0.632 -3.303 1.00 98.00 425 ALA A C 1
ATOM 3321 O O . ALA A 1 425 ? 22.564 -0.437 -2.822 1.00 98.00 425 ALA A O 1
ATOM 3322 N N . THR A 1 426 ? 23.911 1.362 -2.736 1.00 97.19 426 THR A N 1
ATOM 3323 C CA . THR A 1 426 ? 24.553 1.027 -1.457 1.00 97.19 426 THR A CA 1
ATOM 3324 C C . THR A 1 426 ? 24.895 2.272 -0.646 1.00 97.19 426 THR A C 1
ATOM 3326 O O . THR A 1 426 ? 25.247 3.310 -1.203 1.00 97.19 426 THR A O 1
ATOM 3329 N N . ASP A 1 427 ? 24.812 2.155 0.677 1.00 95.62 427 ASP A N 1
ATOM 3330 C CA . ASP A 1 427 ? 25.316 3.140 1.642 1.00 95.62 427 ASP A CA 1
ATOM 3331 C C . ASP A 1 427 ? 26.679 2.735 2.243 1.00 95.62 427 ASP A C 1
ATOM 3333 O O . ASP A 1 427 ? 27.154 3.365 3.186 1.00 95.62 427 ASP A O 1
ATOM 3337 N N . GLY A 1 428 ? 27.308 1.682 1.706 1.00 93.19 428 GLY A N 1
ATOM 3338 C CA . GLY A 1 428 ? 28.563 1.101 2.186 1.00 93.19 428 GLY A CA 1
ATOM 3339 C C . GLY A 1 428 ? 28.388 -0.108 3.111 1.00 93.19 428 GLY A C 1
ATOM 3340 O O . GLY A 1 428 ? 29.290 -0.941 3.183 1.00 93.19 428 GLY A O 1
ATOM 3341 N N . GLU A 1 429 ? 27.231 -0.256 3.761 1.00 91.38 429 GLU A N 1
ATOM 3342 C CA . GLU A 1 429 ? 26.925 -1.394 4.643 1.00 91.38 429 GLU A CA 1
ATOM 3343 C C . GLU A 1 429 ? 25.818 -2.281 4.066 1.00 91.38 429 GLU A C 1
ATOM 3345 O O . GLU A 1 429 ? 25.889 -3.511 4.115 1.00 91.38 429 GLU A O 1
ATOM 3350 N N . ARG A 1 430 ? 24.789 -1.653 3.500 1.00 94.19 430 ARG A N 1
ATOM 3351 C CA . ARG A 1 430 ? 23.585 -2.292 2.974 1.00 94.19 430 ARG A CA 1
ATOM 3352 C C . ARG A 1 430 ? 23.529 -2.161 1.461 1.00 94.19 430 ARG A C 1
ATOM 3354 O O . ARG A 1 430 ? 24.158 -1.291 0.857 1.00 94.19 430 ARG A O 1
ATOM 3361 N N . TRP A 1 431 ? 22.728 -3.027 0.853 1.00 96.00 431 TRP A N 1
ATOM 3362 C CA . TRP A 1 431 ? 22.515 -3.068 -0.588 1.00 96.00 431 TRP A CA 1
ATOM 3363 C C . TRP A 1 431 ? 21.025 -3.127 -0.896 1.00 96.00 431 TRP A C 1
ATOM 3365 O O . TRP A 1 431 ? 20.271 -3.817 -0.208 1.00 96.00 431 TRP A O 1
ATOM 3375 N N . SER A 1 432 ? 20.605 -2.409 -1.934 1.00 97.38 432 SER A N 1
ATOM 3376 C CA . SER A 1 432 ? 19.278 -2.581 -2.519 1.00 97.38 432 SER A CA 1
ATOM 3377 C C . SER A 1 432 ? 19.182 -3.910 -3.283 1.00 97.38 432 SER A C 1
ATOM 3379 O O . SER A 1 432 ? 20.212 -4.477 -3.668 1.00 97.38 432 SER A O 1
ATOM 3381 N N . PRO A 1 433 ? 17.964 -4.359 -3.631 1.00 96.56 433 PRO A N 1
ATOM 3382 C CA . PRO A 1 433 ? 17.776 -5.346 -4.689 1.00 96.56 433 PRO A CA 1
ATOM 3383 C C . PRO A 1 433 ? 18.393 -4.892 -6.022 1.00 96.56 433 PRO A C 1
ATOM 3385 O O . PRO A 1 433 ? 18.539 -3.689 -6.285 1.00 96.56 433 PRO A O 1
ATOM 3388 N N . VAL A 1 434 ? 18.737 -5.863 -6.872 1.00 96.81 434 VAL A N 1
ATOM 3389 C CA . VAL A 1 434 ? 19.243 -5.618 -8.229 1.00 96.81 434 VAL A CA 1
ATOM 3390 C C . VAL A 1 434 ? 18.109 -5.135 -9.121 1.00 96.81 434 VAL A C 1
ATOM 3392 O O . VAL A 1 434 ? 17.099 -5.812 -9.280 1.00 96.81 434 VAL A O 1
ATOM 3395 N N . THR A 1 435 ? 18.309 -3.992 -9.768 1.00 97.69 435 THR A N 1
ATOM 3396 C CA . THR A 1 435 ? 17.421 -3.502 -10.825 1.00 97.69 435 THR A CA 1
ATOM 3397 C C . THR A 1 435 ? 18.018 -3.810 -12.188 1.00 97.69 435 THR A C 1
ATOM 3399 O O . THR A 1 435 ? 19.221 -3.650 -12.393 1.00 97.69 435 THR A O 1
ATOM 3402 N N . THR A 1 436 ? 17.177 -4.253 -13.123 1.00 97.06 436 THR A N 1
ATOM 3403 C CA . THR A 1 436 ? 17.568 -4.519 -14.511 1.00 97.06 436 THR A CA 1
ATOM 3404 C C . THR A 1 436 ? 16.754 -3.639 -15.453 1.00 97.06 436 THR A C 1
ATOM 3406 O O . THR A 1 436 ? 15.531 -3.604 -15.346 1.00 97.06 436 THR A O 1
ATOM 3409 N N . ALA A 1 437 ? 17.424 -2.945 -16.373 1.00 97.50 437 ALA A N 1
ATOM 3410 C CA . ALA A 1 437 ? 16.795 -2.131 -17.409 1.00 97.50 437 ALA A CA 1
ATOM 3411 C C . ALA A 1 437 ? 17.420 -2.428 -18.776 1.00 97.50 437 ALA A C 1
ATOM 3413 O O . ALA A 1 437 ? 18.632 -2.300 -18.958 1.00 97.50 437 ALA A O 1
ATOM 3414 N N . ARG A 1 438 ? 16.592 -2.812 -19.746 1.00 95.62 438 ARG A N 1
ATOM 3415 C CA . ARG A 1 438 ? 16.997 -3.105 -21.122 1.00 95.62 438 ARG A CA 1
ATOM 3416 C C . ARG A 1 438 ? 16.601 -1.980 -22.071 1.00 95.62 438 ARG A C 1
ATOM 3418 O O . ARG A 1 438 ? 15.449 -1.544 -22.084 1.00 95.62 438 ARG A O 1
ATOM 3425 N N . PHE A 1 439 ? 17.548 -1.576 -22.906 1.00 95.75 439 PHE A N 1
ATOM 3426 C CA . PHE A 1 439 ? 17.378 -0.575 -23.951 1.00 95.75 439 PHE A CA 1
ATOM 3427 C C . PHE A 1 439 ? 17.680 -1.215 -25.303 1.00 95.75 439 PHE A C 1
ATOM 3429 O O . PHE A 1 439 ? 18.761 -1.774 -25.476 1.00 95.75 439 PHE A O 1
ATOM 3436 N N . ASP A 1 440 ? 16.742 -1.154 -26.246 1.00 94.06 440 ASP A N 1
ATOM 3437 C CA . ASP A 1 440 ? 16.890 -1.777 -27.565 1.00 94.06 440 ASP A CA 1
ATOM 3438 C C . ASP A 1 440 ? 17.245 -0.731 -28.629 1.00 94.06 440 ASP A C 1
ATOM 3440 O O . ASP A 1 440 ? 16.516 0.243 -28.846 1.00 94.06 440 ASP A O 1
ATOM 3444 N N . ALA A 1 441 ? 18.373 -0.944 -29.306 1.00 93.75 441 ALA A N 1
ATOM 3445 C CA . ALA A 1 441 ? 18.770 -0.140 -30.450 1.00 93.75 441 ALA A CA 1
ATOM 3446 C C . ALA A 1 441 ? 17.996 -0.601 -31.693 1.00 93.75 441 ALA A C 1
ATOM 3448 O O . ALA A 1 441 ? 18.077 -1.758 -32.108 1.00 93.75 441 ALA A O 1
ATOM 3449 N N . LEU A 1 442 ? 17.245 0.318 -32.295 1.00 92.81 442 LEU A N 1
ATOM 3450 C CA . LEU A 1 442 ? 16.471 0.085 -33.507 1.00 92.81 442 LEU A CA 1
ATOM 3451 C C . LEU A 1 442 ? 17.344 0.310 -34.756 1.00 92.81 442 LEU A C 1
ATOM 3453 O O . LEU A 1 442 ? 18.138 1.260 -34.778 1.00 92.81 442 LEU A O 1
ATOM 3457 N N . PRO A 1 443 ? 17.165 -0.481 -35.834 1.00 87.88 443 PRO A N 1
ATOM 3458 C CA . PRO A 1 443 ? 17.855 -0.252 -37.104 1.00 87.88 443 PRO A CA 1
ATOM 3459 C C . PRO A 1 443 ? 17.572 1.155 -37.634 1.00 87.88 443 PRO A C 1
ATOM 3461 O O . PRO A 1 443 ? 16.415 1.531 -37.784 1.00 87.88 443 PRO A O 1
ATOM 3464 N N . THR A 1 444 ? 18.596 1.962 -37.913 1.00 83.75 444 THR A N 1
ATOM 3465 C CA . THR A 1 444 ? 18.423 3.391 -38.247 1.00 83.75 444 THR A CA 1
ATOM 3466 C C . THR A 1 444 ? 17.710 3.639 -39.577 1.00 83.75 444 THR A C 1
ATOM 3468 O O . THR A 1 444 ? 17.115 4.701 -39.762 1.00 83.75 444 THR A O 1
ATOM 3471 N N . ASP A 1 445 ? 17.749 2.666 -40.481 1.00 88.31 445 ASP A N 1
ATOM 3472 C CA . ASP A 1 445 ? 17.164 2.691 -41.817 1.00 88.31 445 ASP A CA 1
ATOM 3473 C C . ASP A 1 445 ? 15.720 2.173 -41.869 1.00 88.31 445 ASP A C 1
ATOM 3475 O O . ASP A 1 445 ? 15.039 2.411 -42.864 1.00 88.31 445 ASP A O 1
ATOM 3479 N N . TRP A 1 446 ? 15.228 1.509 -40.816 1.00 90.50 446 TRP A N 1
ATOM 3480 C CA . TRP A 1 446 ? 13.891 0.905 -40.830 1.00 90.50 446 TRP A CA 1
ATOM 3481 C C . TRP A 1 446 ? 12.837 1.849 -40.267 1.00 90.50 446 TRP A C 1
ATOM 3483 O O . TRP A 1 446 ? 13.023 2.409 -39.189 1.00 90.50 446 TRP A O 1
ATOM 3493 N N . ARG A 1 447 ? 11.692 1.992 -40.928 1.00 90.81 447 ARG A N 1
ATOM 3494 C CA . ARG A 1 447 ? 10.560 2.796 -40.445 1.00 90.81 447 ARG A CA 1
ATOM 3495 C C . ARG A 1 447 ? 9.291 1.967 -40.428 1.00 90.81 447 ARG A C 1
ATOM 3497 O O . ARG A 1 447 ? 9.111 1.076 -41.251 1.00 90.81 447 ARG A O 1
ATOM 3504 N N . VAL A 1 448 ? 8.410 2.288 -39.494 1.00 91.75 448 VAL A N 1
ATOM 3505 C CA . VAL A 1 448 ? 7.099 1.662 -39.380 1.00 91.75 448 VAL A CA 1
ATOM 3506 C C . VAL A 1 448 ? 6.029 2.744 -39.403 1.00 91.75 448 VAL A C 1
ATOM 3508 O O . VAL A 1 448 ? 6.114 3.718 -38.657 1.00 91.75 448 VAL A O 1
ATOM 3511 N N . ASP A 1 449 ? 5.044 2.573 -40.275 1.00 91.88 449 ASP A N 1
ATOM 3512 C CA . ASP A 1 449 ? 3.817 3.364 -40.292 1.00 91.88 449 ASP A CA 1
ATOM 3513 C C . ASP A 1 449 ? 2.643 2.430 -39.994 1.00 91.88 449 ASP A C 1
ATOM 3515 O O . ASP A 1 449 ? 2.433 1.440 -40.696 1.00 91.88 449 ASP A O 1
ATOM 3519 N N . VAL A 1 450 ? 1.925 2.690 -38.904 1.00 90.94 450 VAL A N 1
ATOM 3520 C CA . VAL A 1 450 ? 0.823 1.838 -38.443 1.00 90.94 450 VAL A CA 1
ATOM 3521 C C . VAL A 1 450 ? -0.482 2.565 -38.728 1.00 90.94 450 VAL A C 1
ATOM 3523 O O . VAL A 1 450 ? -0.829 3.534 -38.057 1.00 90.94 450 VAL A O 1
ATOM 3526 N N . HIS A 1 451 ? -1.244 2.060 -39.695 1.00 91.81 451 HIS A N 1
ATOM 3527 C CA . HIS A 1 451 ? -2.554 2.582 -40.092 1.00 91.81 451 HIS A CA 1
ATOM 3528 C C . HIS A 1 451 ? -3.690 1.968 -39.259 1.00 91.81 451 HIS A C 1
ATOM 3530 O O . HIS A 1 451 ? -4.783 1.711 -39.759 1.00 91.81 451 HIS A O 1
ATOM 3536 N N . ALA A 1 452 ? -3.418 1.705 -37.984 1.00 89.25 452 ALA A N 1
ATOM 3537 C CA . ALA A 1 452 ? -4.358 1.163 -37.018 1.00 89.25 452 ALA A CA 1
ATOM 3538 C C . ALA A 1 452 ? -4.113 1.830 -35.663 1.00 89.25 452 ALA A C 1
ATOM 3540 O O . ALA A 1 452 ? -2.975 2.115 -35.287 1.00 89.25 452 ALA A O 1
ATOM 3541 N N . THR A 1 453 ? -5.180 2.072 -34.911 1.00 88.50 453 THR A N 1
ATOM 3542 C CA . THR A 1 453 ? -5.071 2.675 -33.580 1.00 88.50 453 THR A CA 1
ATOM 3543 C C . THR A 1 453 ? -5.074 1.563 -32.537 1.00 88.50 453 THR A C 1
ATOM 3545 O O . THR A 1 453 ? -6.103 0.893 -32.392 1.00 88.50 453 THR A O 1
ATOM 3548 N N . PRO A 1 454 ? -3.962 1.335 -31.812 1.00 86.81 454 PRO A N 1
ATOM 3549 C CA . PRO A 1 454 ? -3.949 0.342 -30.751 1.00 86.81 454 PRO A CA 1
ATOM 3550 C C . PRO A 1 454 ? -4.903 0.764 -29.633 1.00 86.81 454 PRO A C 1
ATOM 3552 O O . PRO A 1 454 ? -5.060 1.951 -29.332 1.00 86.81 454 PRO A O 1
ATOM 3555 N N . ASN A 1 455 ? -5.527 -0.218 -28.990 1.00 84.81 455 ASN A N 1
ATOM 3556 C CA . ASN A 1 455 ? -6.277 0.007 -27.767 1.00 84.81 455 ASN A CA 1
ATOM 3557 C C . ASN A 1 455 ? -5.329 0.659 -26.737 1.00 84.81 455 ASN A C 1
ATOM 3559 O O . ASN A 1 455 ? -4.223 0.150 -26.540 1.00 84.81 455 ASN A O 1
ATOM 3563 N N . PRO A 1 456 ? -5.730 1.748 -26.055 1.00 82.06 456 PRO A N 1
ATOM 3564 C CA . PRO A 1 456 ? -4.887 2.428 -25.068 1.00 82.06 456 PRO A CA 1
ATOM 3565 C C . PRO A 1 456 ? -4.350 1.534 -23.939 1.00 82.06 456 PRO A C 1
ATOM 3567 O O . PRO A 1 456 ? -3.385 1.910 -23.278 1.00 82.06 456 PRO A O 1
ATOM 3570 N N . GLN A 1 457 ? -4.971 0.375 -23.708 1.00 78.69 457 GLN A N 1
ATOM 3571 C CA . GLN A 1 457 ? -4.537 -0.643 -22.751 1.00 78.69 457 GLN A CA 1
ATOM 3572 C C . GLN A 1 457 ? -3.388 -1.530 -23.266 1.00 78.69 457 GLN A C 1
ATOM 3574 O O . GLN A 1 457 ? -2.650 -2.098 -22.466 1.00 78.69 457 GLN A O 1
ATOM 3579 N N . TYR A 1 458 ? -3.218 -1.637 -24.586 1.00 86.38 458 TYR A N 1
ATOM 3580 C CA . TYR A 1 458 ? -2.289 -2.555 -25.252 1.00 86.38 458 TYR A CA 1
ATOM 3581 C C . TYR A 1 458 ? -1.515 -1.811 -26.340 1.00 86.38 458 TYR A C 1
ATOM 3583 O O . TYR A 1 458 ? -1.774 -1.968 -27.534 1.00 86.38 458 TYR A O 1
ATOM 3591 N N . THR A 1 459 ? -0.591 -0.943 -25.935 1.00 85.62 459 THR A N 1
ATOM 3592 C CA . THR A 1 459 ? 0.198 -0.136 -26.880 1.00 85.62 459 THR A CA 1
ATOM 3593 C C . THR A 1 459 ? 1.573 -0.732 -27.179 1.00 85.62 459 THR A C 1
ATOM 3595 O O . THR A 1 459 ? 2.193 -0.329 -28.160 1.00 85.62 459 THR A O 1
ATOM 3598 N N . ALA A 1 460 ? 2.074 -1.641 -26.332 1.00 85.62 460 ALA A N 1
ATOM 3599 C CA . ALA A 1 460 ? 3.452 -2.151 -26.325 1.00 85.62 460 ALA A CA 1
ATOM 3600 C C . ALA A 1 460 ? 4.564 -1.081 -26.356 1.00 85.62 460 ALA A C 1
ATOM 3602 O O . ALA A 1 460 ? 5.715 -1.389 -26.672 1.00 85.62 460 ALA A O 1
ATOM 3603 N N . GLY A 1 461 ? 4.247 0.176 -26.028 1.00 83.06 461 GLY A N 1
ATOM 3604 C CA . GLY A 1 461 ? 5.176 1.304 -26.166 1.00 83.06 461 GLY A CA 1
ATOM 3605 C C . GLY A 1 461 ? 5.118 2.027 -27.519 1.00 83.06 461 GLY A C 1
ATOM 3606 O O . GLY A 1 461 ? 5.965 2.874 -27.782 1.00 83.06 461 GLY A O 1
ATOM 3607 N N . GLY A 1 462 ? 4.116 1.748 -28.358 1.00 86.69 462 GLY A N 1
ATOM 3608 C CA . GLY A 1 462 ? 3.856 2.455 -29.616 1.00 86.69 462 GLY A CA 1
ATOM 3609 C C . GLY A 1 462 ? 4.335 1.709 -30.869 1.00 86.69 462 GLY A C 1
ATOM 3610 O O . GLY A 1 462 ? 4.713 0.541 -30.781 1.00 86.69 462 GLY A O 1
ATOM 3611 N N . PRO A 1 463 ? 4.305 2.359 -32.050 1.00 87.81 463 PRO A N 1
ATOM 3612 C CA . PRO A 1 463 ? 4.573 1.722 -33.346 1.00 87.81 463 PRO A CA 1
ATOM 3613 C C . PRO A 1 463 ? 5.920 0.994 -33.444 1.00 87.81 463 PRO A C 1
ATOM 3615 O O . PRO A 1 463 ? 5.986 -0.096 -34.010 1.00 87.81 463 PRO A O 1
ATOM 3618 N N . ASP A 1 464 ? 6.975 1.551 -32.839 1.00 89.00 464 ASP A N 1
ATOM 3619 C CA . ASP A 1 464 ? 8.326 0.971 -32.851 1.00 89.00 464 ASP A CA 1
ATOM 3620 C C . ASP A 1 464 ? 8.414 -0.398 -32.139 1.00 89.00 464 ASP A C 1
ATOM 3622 O O . ASP A 1 464 ? 9.405 -1.108 -32.307 1.00 89.00 464 ASP A O 1
ATOM 3626 N N . ALA A 1 465 ? 7.376 -0.832 -31.412 1.00 87.81 465 ALA A N 1
ATOM 3627 C CA . ALA A 1 465 ? 7.286 -2.192 -30.875 1.00 87.81 465 ALA A CA 1
ATOM 3628 C C . ALA A 1 465 ? 7.276 -3.284 -31.965 1.00 87.81 465 ALA A C 1
ATOM 3630 O O . ALA A 1 465 ? 7.526 -4.448 -31.680 1.00 87.81 465 ALA A O 1
ATOM 3631 N N . LEU A 1 466 ? 7.015 -2.933 -33.229 1.00 87.56 466 LEU A N 1
ATOM 3632 C CA . LEU A 1 466 ? 7.138 -3.861 -34.361 1.00 87.56 466 LEU A CA 1
ATOM 3633 C C . LEU A 1 466 ? 8.587 -4.018 -34.858 1.00 87.56 466 LEU A C 1
ATOM 3635 O O . LEU A 1 466 ? 8.856 -4.878 -35.696 1.00 87.56 466 LEU A O 1
ATOM 3639 N N . LEU A 1 467 ? 9.515 -3.193 -34.360 1.00 88.69 467 LEU A N 1
ATOM 3640 C CA . LEU A 1 467 ? 10.917 -3.134 -34.791 1.00 88.69 467 LEU A CA 1
ATOM 3641 C C . LEU A 1 467 ? 11.912 -3.563 -33.705 1.00 88.69 467 LEU A C 1
ATOM 3643 O O . LEU A 1 467 ? 13.077 -3.804 -34.008 1.00 88.69 467 LEU A O 1
ATOM 3647 N N . ASP A 1 468 ? 11.477 -3.625 -32.449 1.00 86.19 468 ASP A N 1
ATOM 3648 C CA . ASP A 1 468 ? 12.344 -3.796 -31.277 1.00 86.19 468 ASP A CA 1
ATOM 3649 C C . ASP A 1 468 ? 12.800 -5.247 -31.026 1.00 86.19 468 ASP A C 1
ATOM 3651 O O . ASP A 1 468 ? 13.671 -5.495 -30.193 1.00 86.19 468 ASP A O 1
ATOM 3655 N N . GLY A 1 469 ? 12.201 -6.218 -31.723 1.00 82.75 469 GLY A N 1
ATOM 3656 C CA . GLY A 1 469 ? 12.463 -7.645 -31.534 1.00 82.75 469 GLY A CA 1
ATOM 3657 C C . GLY A 1 469 ? 11.946 -8.225 -30.209 1.00 82.75 469 GLY A C 1
ATOM 3658 O O . GLY A 1 469 ? 12.261 -9.377 -29.894 1.00 82.75 469 GLY A O 1
ATOM 3659 N N . ARG A 1 470 ? 11.156 -7.476 -29.430 1.00 84.81 470 ARG A N 1
ATOM 3660 C CA . ARG A 1 470 ? 10.520 -7.951 -28.199 1.00 84.81 470 ARG A CA 1
ATOM 3661 C C . ARG A 1 470 ? 9.298 -8.797 -28.535 1.00 84.81 470 ARG A C 1
ATOM 3663 O O . ARG A 1 470 ? 8.548 -8.534 -29.470 1.00 84.81 470 ARG A O 1
ATOM 3670 N N . ARG A 1 471 ? 9.089 -9.847 -27.743 1.00 83.62 471 ARG A N 1
ATOM 3671 C CA . ARG A 1 471 ? 7.885 -10.678 -27.813 1.00 83.62 471 ARG A CA 1
ATOM 3672 C C . ARG A 1 471 ? 7.065 -10.481 -26.551 1.00 83.62 471 ARG A C 1
ATOM 3674 O O . ARG A 1 471 ? 7.629 -10.486 -25.459 1.00 83.62 471 ARG A O 1
ATOM 3681 N N . GLY A 1 472 ? 5.753 -10.344 -26.714 1.00 79.94 472 GLY A N 1
ATOM 3682 C CA . GLY A 1 472 ? 4.825 -10.342 -25.591 1.00 79.94 472 GLY A CA 1
ATOM 3683 C C . GLY A 1 472 ? 4.849 -11.675 -24.836 1.00 79.94 472 GLY A C 1
ATOM 3684 O O . GLY A 1 472 ? 5.117 -12.732 -25.417 1.00 79.94 472 GLY A O 1
ATOM 3685 N N . ALA A 1 473 ? 4.586 -11.616 -23.531 1.00 82.12 473 ALA A N 1
ATOM 3686 C CA . ALA A 1 473 ? 4.443 -12.793 -22.676 1.00 82.12 473 ALA A CA 1
ATOM 3687 C C . ALA A 1 473 ? 3.079 -13.478 -22.888 1.00 82.12 473 ALA A C 1
ATOM 3689 O O . ALA A 1 473 ? 2.194 -12.935 -23.541 1.00 82.12 473 ALA A O 1
ATOM 3690 N N . THR A 1 474 ? 2.865 -14.661 -22.313 1.00 80.88 474 THR A N 1
ATOM 3691 C CA . THR A 1 474 ? 1.539 -15.313 -22.327 1.00 80.88 474 THR A CA 1
ATOM 3692 C C . THR A 1 474 ? 0.501 -14.563 -21.491 1.00 80.88 474 THR A C 1
ATOM 3694 O O . THR A 1 474 ? -0.689 -14.656 -21.773 1.00 80.88 474 THR A O 1
ATOM 3697 N N . ALA A 1 475 ? 0.940 -13.789 -20.495 1.00 80.56 475 ALA A N 1
ATOM 3698 C CA . ALA A 1 475 ? 0.095 -12.853 -19.768 1.00 80.56 475 ALA A CA 1
ATOM 3699 C C . ALA A 1 475 ? -0.100 -11.584 -20.611 1.00 80.56 475 ALA A C 1
ATOM 3701 O O . ALA A 1 475 ? 0.829 -10.800 -20.798 1.00 80.56 475 ALA A O 1
ATOM 3702 N N . TRP A 1 476 ? -1.301 -11.382 -21.153 1.00 80.06 476 TRP A N 1
ATOM 3703 C CA . TRP A 1 476 ? -1.580 -10.265 -22.062 1.00 80.06 476 TRP A CA 1
ATOM 3704 C C . TRP A 1 476 ? -1.587 -8.897 -21.359 1.00 80.06 476 TRP A C 1
ATOM 3706 O O . TRP A 1 476 ? -1.292 -7.880 -21.988 1.00 80.06 476 TRP A O 1
ATOM 3716 N N . ALA A 1 477 ? -1.898 -8.866 -20.060 1.00 80.06 477 ALA A N 1
ATOM 3717 C CA . ALA A 1 477 ? -2.063 -7.642 -19.272 1.00 80.06 477 ALA A CA 1
ATOM 3718 C C . ALA A 1 477 ? -0.736 -6.973 -18.861 1.00 80.06 477 ALA A C 1
ATOM 3720 O O . ALA A 1 477 ? -0.749 -5.861 -18.341 1.00 80.06 477 ALA A O 1
ATOM 3721 N N . THR A 1 478 ? 0.413 -7.603 -19.129 1.00 81.88 478 THR A N 1
ATOM 3722 C CA . THR A 1 478 ? 1.746 -7.120 -18.714 1.00 81.88 478 THR A CA 1
ATOM 3723 C C . THR A 1 478 ? 2.342 -6.058 -19.649 1.00 81.88 478 THR A C 1
ATOM 3725 O O . THR A 1 478 ? 3.519 -5.707 -19.567 1.00 81.88 478 THR A O 1
ATOM 3728 N N . GLY A 1 479 ? 1.536 -5.541 -20.584 1.00 79.81 479 GLY A N 1
ATOM 3729 C CA . GLY A 1 479 ? 1.893 -4.413 -21.448 1.00 79.81 479 GLY A CA 1
ATOM 3730 C C . GLY A 1 479 ? 2.779 -4.756 -22.650 1.00 79.81 479 GLY A C 1
ATOM 3731 O O . GLY A 1 479 ? 3.074 -3.871 -23.446 1.00 79.81 479 GLY A O 1
ATOM 3732 N N . GLY A 1 480 ? 3.168 -6.023 -22.832 1.00 84.12 480 GLY A N 1
ATOM 3733 C CA . GLY A 1 480 ? 4.020 -6.473 -23.943 1.00 84.12 480 GLY A CA 1
ATOM 3734 C C . GLY A 1 480 ? 3.314 -6.671 -25.293 1.00 84.12 480 GLY A C 1
ATOM 3735 O O . GLY A 1 480 ? 3.952 -7.128 -26.239 1.00 84.12 480 GLY A O 1
ATOM 3736 N N . TRP A 1 481 ? 2.016 -6.369 -25.394 1.00 86.81 481 TRP A N 1
ATOM 3737 C CA . TRP A 1 481 ? 1.201 -6.608 -26.591 1.00 86.81 481 TRP A CA 1
ATOM 3738 C C . TRP A 1 481 ? 0.633 -5.321 -27.181 1.00 86.81 481 TRP A C 1
ATOM 3740 O O . TRP A 1 481 ? 0.231 -4.414 -26.450 1.00 86.81 481 TRP A O 1
ATOM 3750 N N . GLN A 1 482 ? 0.564 -5.276 -28.515 1.00 88.31 482 GLN A N 1
ATOM 3751 C CA . GLN A 1 482 ? -0.302 -4.347 -29.235 1.00 88.31 482 GLN A CA 1
ATOM 3752 C C . GLN A 1 482 ? -1.664 -5.009 -29.457 1.00 88.31 482 GLN A C 1
ATOM 3754 O O . GLN A 1 482 ? -1.734 -6.115 -29.993 1.00 88.31 482 GLN A O 1
ATOM 3759 N N . GLY A 1 483 ? -2.741 -4.350 -29.035 1.00 87.50 483 GLY A N 1
ATOM 3760 C CA . GLY A 1 483 ? -4.106 -4.867 -29.149 1.00 87.50 483 GLY A CA 1
ATOM 3761 C C . GLY A 1 483 ? -4.955 -4.005 -30.072 1.00 87.50 483 GLY A C 1
ATOM 3762 O O . GLY A 1 483 ? -4.999 -2.789 -29.911 1.00 87.50 483 GLY A O 1
ATOM 3763 N N . TYR A 1 484 ? -5.674 -4.629 -31.002 1.00 86.19 484 TYR A N 1
ATOM 3764 C CA . TYR A 1 484 ? -6.541 -3.956 -31.972 1.00 86.19 484 TYR A CA 1
ATOM 3765 C C . TYR A 1 484 ? -7.940 -4.566 -31.903 1.00 86.19 484 TYR A C 1
ATOM 3767 O O . TYR A 1 484 ? -8.088 -5.785 -31.861 1.00 86.19 484 TYR A O 1
ATOM 3775 N N . GLN A 1 485 ? -8.973 -3.725 -31.859 1.00 83.31 485 GLN A N 1
ATOM 3776 C CA . GLN A 1 485 ? -10.363 -4.165 -31.736 1.00 83.31 485 GLN A CA 1
ATOM 3777 C C . GLN A 1 485 ? -11.235 -3.462 -32.773 1.00 83.31 485 GLN A C 1
ATOM 3779 O O . GLN A 1 485 ? -11.131 -2.248 -32.939 1.00 83.31 485 GLN A O 1
ATOM 3784 N N . GLY A 1 486 ? -12.100 -4.232 -33.445 1.00 85.75 486 GLY A N 1
ATOM 3785 C CA . GLY A 1 486 ? -13.107 -3.709 -34.376 1.00 85.75 486 GLY A CA 1
ATOM 3786 C C . GLY A 1 486 ? -12.541 -3.036 -35.632 1.00 85.75 486 GLY A C 1
ATOM 3787 O O . GLY A 1 486 ? -13.253 -2.266 -36.266 1.00 85.75 486 GLY A O 1
ATOM 3788 N N . GLN A 1 487 ? -11.276 -3.295 -35.967 1.00 89.25 487 GLN A N 1
ATOM 3789 C CA . GLN A 1 487 ? -10.566 -2.695 -37.096 1.00 89.25 487 GLN A CA 1
ATOM 3790 C C . GLN A 1 487 ? -9.584 -3.704 -37.697 1.00 89.25 487 GLN A C 1
ATOM 3792 O O . GLN A 1 487 ? -9.099 -4.590 -36.986 1.00 89.25 487 GLN A O 1
ATOM 3797 N N . ASP A 1 488 ? -9.255 -3.530 -38.973 1.00 89.56 488 ASP A N 1
ATOM 3798 C CA . ASP A 1 488 ? -8.146 -4.247 -39.594 1.00 89.56 488 ASP A CA 1
ATOM 3799 C C . ASP A 1 488 ? -6.813 -3.708 -39.063 1.00 89.56 488 ASP A C 1
ATOM 3801 O O . ASP A 1 488 ? -6.654 -2.510 -38.822 1.00 89.56 488 ASP A O 1
ATOM 3805 N N . PHE A 1 489 ? -5.832 -4.593 -38.901 1.00 88.31 489 PHE A N 1
ATOM 3806 C CA . PHE A 1 489 ? -4.465 -4.188 -38.600 1.00 88.31 489 PHE A CA 1
ATOM 3807 C C . PHE A 1 489 ? -3.671 -4.055 -39.901 1.00 88.31 489 PHE A C 1
ATOM 3809 O O . PHE A 1 489 ? -3.389 -5.048 -40.573 1.00 88.31 489 PHE A O 1
ATOM 3816 N N . VAL A 1 490 ? -3.297 -2.821 -40.242 1.00 91.19 490 VAL A N 1
ATOM 3817 C CA . VAL A 1 490 ? -2.481 -2.502 -41.418 1.00 91.19 490 VAL A CA 1
ATOM 3818 C C . VAL A 1 490 ? -1.243 -1.739 -40.959 1.00 91.19 490 VAL A C 1
ATOM 3820 O O . VAL A 1 490 ? -1.356 -0.692 -40.325 1.00 91.19 490 VAL A O 1
ATOM 3823 N N . ALA A 1 491 ? -0.059 -2.249 -41.293 1.00 91.88 491 ALA A N 1
ATOM 3824 C CA . ALA A 1 491 ? 1.209 -1.577 -41.036 1.00 91.88 491 ALA A CA 1
ATOM 3825 C C . ALA A 1 491 ? 2.138 -1.698 -42.248 1.00 91.88 491 ALA A C 1
ATOM 3827 O O . ALA A 1 491 ? 2.203 -2.748 -42.892 1.00 91.88 491 ALA A O 1
ATOM 3828 N N . VAL A 1 492 ? 2.867 -0.625 -42.541 1.00 92.50 492 VAL A N 1
ATOM 3829 C CA . VAL A 1 492 ? 3.890 -0.569 -43.583 1.00 92.50 492 VAL A CA 1
ATOM 3830 C C . VAL A 1 492 ? 5.255 -0.541 -42.911 1.00 92.50 492 VAL A C 1
ATOM 3832 O O . VAL A 1 492 ? 5.586 0.392 -42.183 1.00 92.50 492 VAL A O 1
ATOM 3835 N N . LEU A 1 493 ? 6.044 -1.583 -43.166 1.00 91.12 493 LEU A N 1
ATOM 3836 C CA . LEU A 1 493 ? 7.437 -1.671 -42.750 1.00 91.12 493 LEU A CA 1
ATOM 3837 C C . LEU A 1 493 ? 8.336 -1.274 -43.924 1.00 91.12 493 LEU A C 1
ATOM 3839 O O . LEU A 1 493 ? 8.454 -2.018 -44.898 1.00 91.12 493 LEU A O 1
ATOM 3843 N N . ASP A 1 494 ? 8.974 -0.114 -43.825 1.00 92.19 494 ASP A N 1
ATOM 3844 C CA . ASP A 1 494 ? 9.986 0.343 -44.773 1.00 92.19 494 ASP A CA 1
ATOM 3845 C C . ASP A 1 494 ? 11.371 -0.083 -44.280 1.00 92.19 494 ASP A C 1
ATOM 3847 O O . ASP A 1 494 ? 11.809 0.330 -43.210 1.00 92.19 494 ASP A O 1
ATOM 3851 N N . LEU A 1 495 ? 12.061 -0.918 -45.057 1.00 90.38 495 LEU A N 1
ATOM 3852 C CA . LEU A 1 495 ? 13.403 -1.420 -44.742 1.00 90.38 495 LEU A CA 1
ATOM 3853 C C . LEU A 1 495 ? 14.519 -0.501 -45.270 1.00 90.38 495 LEU A C 1
ATOM 3855 O O . LEU A 1 495 ? 15.695 -0.852 -45.187 1.00 90.38 495 LEU A O 1
ATOM 3859 N N . GLY A 1 496 ? 14.169 0.629 -45.895 1.00 89.38 496 GLY A N 1
ATOM 3860 C CA . GLY A 1 496 ? 15.090 1.643 -46.417 1.00 89.38 496 GLY A CA 1
ATOM 3861 C C . GLY A 1 496 ? 15.852 1.238 -47.685 1.00 89.38 496 GLY A C 1
ATOM 3862 O O . GLY A 1 496 ? 16.414 2.089 -48.375 1.00 89.38 496 GLY A O 1
ATOM 3863 N N . ARG A 1 497 ? 15.875 -0.054 -48.028 1.00 91.00 497 ARG A N 1
ATOM 3864 C CA . ARG A 1 497 ? 16.513 -0.603 -49.232 1.00 91.00 497 ARG A CA 1
ATOM 3865 C C . ARG A 1 497 ? 15.821 -1.884 -49.704 1.00 91.00 497 ARG A C 1
ATOM 3867 O O . ARG A 1 497 ? 15.261 -2.608 -48.873 1.00 91.00 497 ARG A O 1
ATOM 3874 N N . PRO A 1 498 ? 15.910 -2.227 -51.005 1.00 90.19 498 PRO A N 1
ATOM 3875 C CA . PRO A 1 498 ? 15.467 -3.526 -51.501 1.00 90.19 498 PRO A CA 1
ATOM 3876 C C . PRO A 1 498 ? 16.112 -4.659 -50.696 1.00 90.19 498 PRO A C 1
ATOM 3878 O O . PRO A 1 498 ? 17.328 -4.841 -50.721 1.00 90.19 498 PRO A O 1
ATOM 3881 N N . THR A 1 499 ? 15.289 -5.396 -49.955 1.00 88.31 499 THR A N 1
ATOM 3882 C CA . THR A 1 499 ? 15.735 -6.439 -49.028 1.00 88.31 499 THR A CA 1
ATOM 3883 C C . THR A 1 499 ? 15.005 -7.736 -49.371 1.00 88.31 499 THR A C 1
ATOM 3885 O O . THR A 1 499 ? 13.775 -7.766 -49.300 1.00 88.31 499 THR A O 1
ATOM 3888 N N . PRO A 1 500 ? 15.711 -8.811 -49.768 1.00 89.94 500 PRO A N 1
ATOM 3889 C CA . PRO A 1 500 ? 15.084 -10.107 -49.994 1.00 89.94 500 PRO A CA 1
ATOM 3890 C C . PRO A 1 500 ? 14.508 -10.659 -48.687 1.00 89.94 500 PRO A C 1
ATOM 3892 O O . PRO A 1 500 ? 15.235 -10.841 -47.711 1.00 89.94 500 PRO A O 1
ATOM 3895 N N . LEU A 1 501 ? 13.207 -10.949 -48.671 1.00 88.19 501 LEU A N 1
ATOM 3896 C CA . LEU A 1 501 ? 12.534 -11.579 -47.538 1.00 88.19 501 LEU A CA 1
ATOM 3897 C C . LEU A 1 501 ? 12.307 -13.059 -47.838 1.00 88.19 501 LEU A C 1
ATOM 3899 O O . LEU A 1 501 ? 11.706 -13.411 -48.849 1.00 88.19 501 LEU A O 1
ATOM 3903 N N . THR A 1 502 ? 12.772 -13.930 -46.948 1.00 91.56 502 THR A N 1
ATOM 3904 C CA . THR A 1 502 ? 12.583 -15.386 -47.065 1.00 91.56 502 THR A CA 1
ATOM 3905 C C . THR A 1 502 ? 11.441 -15.904 -46.195 1.00 91.56 502 THR A C 1
ATOM 3907 O O . THR A 1 502 ? 10.915 -16.985 -46.450 1.00 91.56 502 THR A O 1
ATOM 3910 N N . ARG A 1 503 ? 11.040 -15.145 -45.169 1.00 88.94 503 ARG A N 1
ATOM 3911 C CA . ARG A 1 503 ? 9.945 -15.495 -44.264 1.00 88.94 503 ARG A CA 1
ATOM 3912 C C . ARG A 1 503 ? 9.326 -14.245 -43.658 1.00 88.94 503 ARG A C 1
ATOM 3914 O O . ARG A 1 503 ? 10.037 -13.352 -43.212 1.00 88.94 503 ARG A O 1
ATOM 3921 N N . ILE A 1 504 ? 8.004 -14.257 -43.560 1.00 82.50 504 ILE A N 1
ATOM 3922 C CA . ILE A 1 504 ? 7.225 -13.363 -42.705 1.00 82.50 504 ILE A CA 1
ATOM 3923 C C . ILE A 1 504 ? 6.445 -14.257 -41.741 1.00 82.50 504 ILE A C 1
ATOM 3925 O O . ILE A 1 504 ? 5.939 -15.310 -42.132 1.00 82.50 504 ILE A O 1
ATOM 3929 N N . ALA A 1 505 ? 6.402 -13.881 -40.468 1.00 83.69 505 ALA A N 1
ATOM 3930 C CA . ALA A 1 505 ? 5.627 -14.577 -39.452 1.00 83.69 505 ALA A CA 1
ATOM 3931 C C . ALA A 1 505 ? 5.003 -13.553 -38.504 1.00 83.69 505 ALA A C 1
ATOM 3933 O O . ALA A 1 505 ? 5.641 -12.556 -38.176 1.00 83.69 505 ALA A O 1
ATOM 3934 N N . ALA A 1 506 ? 3.787 -13.834 -38.045 1.00 79.38 506 ALA A N 1
ATOM 3935 C CA . ALA A 1 506 ? 3.099 -13.060 -37.022 1.00 79.38 506 ALA A CA 1
ATOM 3936 C C . ALA A 1 506 ? 2.734 -13.987 -35.857 1.00 79.38 506 ALA A C 1
ATOM 3938 O O . ALA A 1 506 ? 2.389 -15.152 -36.069 1.00 79.38 506 ALA A O 1
ATOM 3939 N N . GLY A 1 507 ? 2.868 -13.482 -34.633 1.00 80.94 507 GLY A N 1
ATOM 3940 C CA . GLY A 1 507 ? 2.419 -14.154 -33.419 1.00 80.94 507 GLY A CA 1
ATOM 3941 C C . GLY A 1 507 ? 1.190 -13.440 -32.880 1.00 80.94 507 GLY A C 1
ATOM 3942 O O . GLY A 1 507 ? 1.204 -12.219 -32.757 1.00 80.94 507 GLY A O 1
ATOM 3943 N N . PHE A 1 508 ? 0.149 -14.198 -32.556 1.00 81.06 508 PHE A N 1
ATOM 3944 C CA . PHE A 1 508 ? -1.075 -13.680 -31.957 1.00 81.06 508 PHE A CA 1
ATOM 3945 C C . PHE A 1 508 ? -1.318 -14.416 -30.645 1.00 81.06 508 PHE A C 1
ATOM 3947 O O . PHE A 1 508 ? -1.121 -15.630 -30.574 1.00 81.06 508 PHE A O 1
ATOM 3954 N N . LEU A 1 509 ? -1.744 -13.685 -29.620 1.00 79.31 509 LEU A N 1
ATOM 3955 C CA . LEU A 1 509 ? -2.231 -14.262 -28.376 1.00 79.31 509 LEU A CA 1
ATOM 3956 C C . LEU A 1 509 ? -3.758 -14.297 -28.428 1.00 79.31 509 LEU A C 1
ATOM 3958 O O . LEU A 1 509 ? -4.396 -13.272 -28.659 1.00 79.31 509 LEU A O 1
ATOM 3962 N N . GLN A 1 510 ? -4.331 -15.483 -28.244 1.00 71.06 510 GLN A N 1
ATOM 3963 C CA . GLN A 1 510 ? -5.773 -15.675 -28.159 1.00 71.06 510 GLN A CA 1
ATOM 3964 C C . GLN A 1 510 ? -6.148 -15.900 -26.696 1.00 71.06 510 GLN A C 1
ATOM 3966 O O . GLN A 1 510 ? -5.709 -16.875 -26.094 1.00 71.06 510 GLN A O 1
ATOM 3971 N N . ASP A 1 511 ? -6.973 -15.010 -26.149 1.00 67.25 511 ASP A N 1
ATOM 3972 C CA . ASP A 1 511 ? -7.620 -15.183 -24.850 1.00 67.25 511 ASP A CA 1
ATOM 3973 C C . ASP A 1 511 ? -9.125 -15.384 -25.074 1.00 67.25 511 ASP A C 1
ATOM 3975 O O . ASP A 1 511 ? -9.790 -14.556 -25.702 1.00 67.25 511 ASP A O 1
ATOM 3979 N N . THR A 1 512 ? -9.661 -16.507 -24.596 1.00 58.19 512 THR A N 1
ATOM 3980 C CA . THR A 1 512 ? -11.082 -16.864 -24.709 1.00 58.19 512 THR A CA 1
ATOM 3981 C C . THR A 1 512 ? -11.962 -16.171 -23.661 1.00 58.19 512 THR A C 1
ATOM 3983 O O . THR A 1 512 ? -13.183 -16.322 -23.721 1.00 58.19 512 THR A O 1
ATOM 3986 N N . ARG A 1 513 ? -11.382 -15.364 -22.752 1.00 49.00 513 ARG A N 1
ATOM 3987 C CA . ARG A 1 513 ? -12.050 -14.472 -21.776 1.00 49.00 513 ARG A CA 1
ATOM 3988 C C . ARG A 1 513 ? -13.082 -15.130 -20.850 1.00 49.00 513 ARG A C 1
ATOM 3990 O O . ARG A 1 513 ? -13.856 -14.420 -20.207 1.00 49.00 513 ARG A O 1
ATOM 3997 N N . SER A 1 514 ? -13.159 -16.457 -20.780 1.00 42.47 514 SER A N 1
ATOM 3998 C CA . SER A 1 514 ? -14.244 -17.119 -20.056 1.00 42.47 514 SER A CA 1
ATOM 3999 C C . SER A 1 514 ? -13.772 -17.662 -18.713 1.00 42.47 514 SER A C 1
ATOM 4001 O O . SER A 1 514 ? -13.212 -18.745 -18.628 1.00 42.47 514 SER A O 1
ATOM 4003 N N . TRP A 1 515 ? -14.070 -16.913 -17.653 1.00 41.81 515 TRP A N 1
ATOM 4004 C CA . TRP A 1 515 ? -13.929 -17.314 -16.247 1.00 41.81 515 TRP A CA 1
ATOM 4005 C C . TRP A 1 515 ? -14.898 -18.438 -15.830 1.00 41.81 515 TRP A C 1
ATOM 4007 O O . TRP A 1 515 ? -14.832 -18.934 -14.711 1.00 41.81 515 TRP A O 1
ATOM 4017 N N . ILE A 1 516 ? -15.804 -18.846 -16.728 1.00 41.56 516 ILE A N 1
ATOM 4018 C CA . ILE A 1 516 ? -16.834 -19.870 -16.489 1.00 41.56 516 ILE A CA 1
ATOM 4019 C C . ILE A 1 516 ? -16.425 -21.237 -17.071 1.00 41.56 516 ILE A C 1
ATOM 4021 O O . ILE A 1 516 ? -17.082 -22.243 -16.811 1.00 41.56 516 ILE A O 1
ATOM 4025 N N . VAL A 1 517 ? -15.333 -21.317 -17.837 1.00 33.66 517 VAL A N 1
ATOM 4026 C CA . VAL A 1 517 ? -14.872 -22.582 -18.424 1.00 33.66 517 VAL A CA 1
ATOM 4027 C C . VAL A 1 517 ? -13.457 -22.876 -17.946 1.00 33.66 517 VAL A C 1
ATOM 4029 O O . VAL A 1 517 ? -12.588 -22.010 -17.996 1.00 33.66 517 VAL A O 1
ATOM 4032 N N . LEU A 1 518 ? -13.250 -24.101 -17.459 1.00 29.95 518 LEU A N 1
ATOM 4033 C CA . LEU A 1 518 ? -11.933 -24.611 -17.084 1.00 29.95 518 LEU A CA 1
ATOM 4034 C C . LEU A 1 518 ? -10.981 -24.500 -18.300 1.00 29.95 518 LEU A C 1
ATOM 4036 O O . LEU A 1 518 ? -11.433 -24.833 -19.402 1.00 29.95 518 LEU A O 1
ATOM 4040 N N . PRO A 1 519 ? -9.726 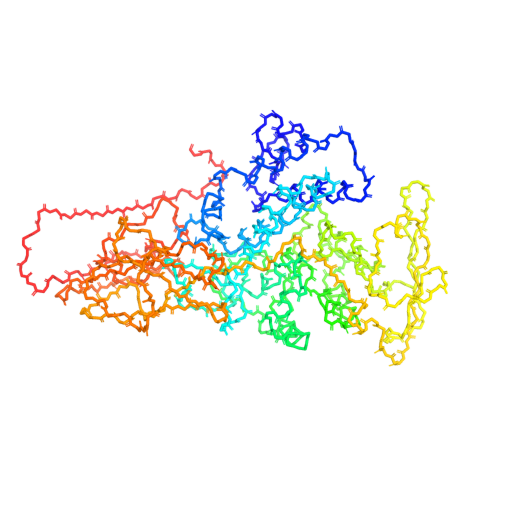-24.035 -18.130 1.00 43.34 519 PRO A N 1
ATOM 4041 C CA . PRO A 1 519 ? -8.747 -23.958 -19.217 1.00 43.34 519 PRO A CA 1
ATOM 4042 C C . PRO A 1 519 ? -8.471 -25.297 -19.910 1.00 43.34 519 PRO A C 1
ATOM 4044 O O . PRO A 1 519 ? -8.503 -26.351 -19.227 1.00 43.34 519 PRO A O 1
#